Protein AF-A0A538PWJ3-F1 (afdb_monomer_lite)

Structure (mmCIF, N/CA/C/O backbone):
data_AF-A0A538PWJ3-F1
#
_entry.id   AF-A0A538PWJ3-F1
#
loop_
_atom_site.group_PDB
_atom_site.id
_atom_site.type_symbol
_atom_site.label_atom_id
_atom_site.label_alt_id
_atom_site.label_comp_id
_atom_site.label_asym_id
_atom_site.label_entity_id
_atom_site.label_seq_id
_atom_site.pdbx_PDB_ins_code
_atom_site.Cartn_x
_atom_site.Cartn_y
_atom_site.Cartn_z
_atom_site.occupancy
_atom_site.B_iso_or_equiv
_atom_site.auth_seq_id
_atom_site.auth_comp_id
_atom_site.auth_asym_id
_atom_site.auth_atom_id
_atom_site.pdbx_PDB_model_num
ATOM 1 N N . MET A 1 1 ? -61.372 -19.887 61.414 1.00 33.91 1 MET A N 1
ATOM 2 C CA . MET A 1 1 ? -61.828 -20.980 62.302 1.00 33.91 1 MET A CA 1
ATOM 3 C C . MET A 1 1 ? -61.768 -22.289 61.519 1.00 33.91 1 MET A C 1
ATOM 5 O O . MET A 1 1 ? -62.358 -22.292 60.456 1.00 33.91 1 MET A O 1
ATOM 9 N N . ARG A 1 2 ? -61.067 -23.314 62.059 1.00 33.47 2 ARG A N 1
ATOM 10 C CA . ARG A 1 2 ? -61.137 -24.792 61.822 1.00 33.47 2 ARG A CA 1
ATOM 11 C C . ARG A 1 2 ? -61.149 -25.295 60.353 1.00 33.47 2 ARG A C 1
ATOM 13 O O . ARG A 1 2 ? -62.007 -24.884 59.599 1.00 33.47 2 ARG A O 1
ATOM 20 N N . GLY A 1 3 ? -60.327 -26.228 59.857 1.00 34.97 3 GLY A N 1
ATOM 21 C CA . GLY A 1 3 ? -59.408 -27.228 60.425 1.00 34.97 3 GLY A CA 1
ATOM 22 C C . GLY A 1 3 ? -59.613 -28.601 59.732 1.00 34.97 3 GLY A C 1
ATOM 23 O O . GLY A 1 3 ? -60.755 -28.910 59.408 1.00 34.97 3 GLY A O 1
ATOM 24 N N . LEU A 1 4 ? -58.535 -29.415 59.630 1.00 36.69 4 LEU A N 1
ATOM 25 C CA . LEU A 1 4 ? -58.416 -30.855 59.231 1.00 36.69 4 LEU A CA 1
ATOM 26 C C . LEU A 1 4 ? -58.176 -31.128 57.719 1.00 36.69 4 LEU A C 1
ATOM 28 O O . LEU A 1 4 ? -58.932 -30.637 56.899 1.00 36.69 4 LEU A O 1
ATOM 32 N N . GLY A 1 5 ? -57.198 -31.902 57.214 1.00 34.38 5 GLY A N 1
ATOM 33 C CA . GLY A 1 5 ? -56.132 -32.744 57.783 1.00 34.38 5 GLY A CA 1
ATOM 34 C C . GLY A 1 5 ? -56.321 -34.250 57.499 1.00 34.38 5 GLY A C 1
ATOM 35 O O . GLY A 1 5 ? -57.139 -34.855 58.182 1.00 34.38 5 GLY A O 1
ATOM 36 N N . ARG A 1 6 ? -55.539 -34.863 56.578 1.00 34.03 6 ARG A N 1
ATOM 37 C CA . ARG A 1 6 ? -54.917 -36.216 56.708 1.00 34.03 6 ARG A CA 1
ATOM 38 C C . ARG A 1 6 ? -54.086 -36.656 55.482 1.00 34.03 6 ARG A C 1
ATOM 40 O O . ARG A 1 6 ? -54.455 -36.395 54.346 1.00 34.03 6 ARG A O 1
ATOM 47 N N . ALA A 1 7 ? -52.991 -37.364 55.772 1.00 35.59 7 ALA A N 1
ATOM 48 C CA . ALA A 1 7 ? -51.993 -37.965 54.879 1.00 35.59 7 ALA A CA 1
ATOM 49 C C . ALA A 1 7 ? -52.109 -39.503 54.847 1.00 35.59 7 ALA A C 1
ATOM 51 O O . ALA A 1 7 ? -52.574 -40.045 55.848 1.00 35.59 7 ALA A O 1
ATOM 52 N N . VAL A 1 8 ? -51.603 -40.182 53.796 1.00 32.72 8 VAL A N 1
ATOM 53 C CA . VAL A 1 8 ? -51.070 -41.576 53.814 1.00 32.72 8 VAL A CA 1
ATOM 54 C C . VAL A 1 8 ? -50.003 -41.759 52.701 1.00 32.72 8 VAL A C 1
ATOM 56 O O . VAL A 1 8 ? -50.019 -41.057 51.696 1.00 32.72 8 VAL A O 1
ATOM 59 N N . THR A 1 9 ? -49.063 -42.675 52.952 1.00 32.81 9 THR A N 1
ATOM 60 C CA . THR A 1 9 ? -47.682 -42.895 52.474 1.00 32.81 9 THR A CA 1
ATOM 61 C C . THR A 1 9 ? -47.461 -43.951 51.359 1.00 32.81 9 THR A C 1
ATOM 63 O O . THR A 1 9 ? -48.355 -44.725 51.040 1.00 32.81 9 THR A O 1
ATOM 66 N N . PHE A 1 10 ? -46.211 -43.982 50.851 1.00 36.06 10 PHE A N 1
ATOM 67 C CA . PHE A 1 10 ? -45.516 -44.864 49.875 1.00 36.06 10 PHE A CA 1
ATOM 68 C C . PHE A 1 10 ? -45.517 -46.393 50.130 1.00 36.06 10 PHE A C 1
ATOM 70 O O . PHE A 1 10 ? -45.821 -46.836 51.239 1.00 36.06 10 PHE A O 1
ATOM 77 N N . PRO A 1 11 ? -44.996 -47.182 49.157 1.00 33.06 11 PRO A N 1
ATOM 78 C CA . PRO A 1 11 ? -43.805 -48.004 49.453 1.00 33.06 11 PRO A CA 1
ATOM 79 C C . PRO A 1 11 ? -42.701 -47.999 48.361 1.00 33.06 11 PRO A C 1
ATOM 81 O O . PRO A 1 11 ? -42.961 -47.728 47.191 1.00 33.06 11 PRO A O 1
ATOM 84 N N . GLY A 1 12 ? -41.462 -48.306 48.784 1.00 31.03 12 GLY A N 1
ATOM 85 C CA . GLY A 1 12 ? -40.250 -48.493 47.961 1.00 31.03 12 GLY A CA 1
ATOM 86 C C . GLY A 1 12 ? -39.904 -49.975 47.645 1.00 31.03 12 GLY A C 1
ATOM 87 O O . GLY A 1 12 ? -40.828 -50.764 47.473 1.00 31.03 12 GLY A O 1
ATOM 88 N N . PRO A 1 13 ? -38.611 -50.376 47.543 1.00 53.69 13 PRO A N 1
ATOM 89 C CA . PRO A 1 13 ? -38.001 -50.928 46.317 1.00 53.69 13 PRO A CA 1
ATOM 90 C C . PRO A 1 13 ? -37.499 -52.395 46.414 1.00 53.69 13 PRO A C 1
ATOM 92 O O . PRO A 1 13 ? -37.536 -53.006 47.479 1.00 53.69 13 PRO A O 1
ATOM 95 N N . CYS A 1 14 ? -36.988 -52.955 45.303 1.00 26.34 14 CYS A N 1
ATOM 96 C CA . CYS A 1 14 ? -36.285 -54.251 45.220 1.00 26.34 14 CYS A CA 1
ATOM 97 C C . CYS A 1 14 ? -35.083 -54.194 44.247 1.00 26.34 14 CYS A C 1
ATOM 99 O O . CYS A 1 14 ? -34.979 -53.299 43.416 1.00 26.34 14 CYS A O 1
ATOM 101 N N . SER A 1 15 ? -34.182 -55.159 44.420 1.00 32.62 15 SER A N 1
ATOM 102 C CA . SER A 1 15 ? -32.713 -55.150 44.305 1.00 32.62 15 SER A CA 1
ATOM 103 C C . SER A 1 15 ? -32.087 -55.985 43.164 1.00 32.62 15 SER A C 1
ATOM 105 O O . SER A 1 15 ? -32.759 -56.853 42.619 1.00 32.62 15 SER A O 1
ATOM 107 N N . GLY A 1 16 ? -30.756 -55.849 42.977 1.00 30.03 16 GLY A N 1
ATOM 108 C CA . GLY A 1 16 ? -29.824 -56.851 42.391 1.00 30.03 16 GLY A CA 1
ATOM 109 C C . GLY A 1 16 ? -29.163 -56.451 41.055 1.00 30.03 16 GLY A C 1
ATOM 110 O O . GLY A 1 16 ? -29.848 -55.835 40.255 1.00 30.03 16 GLY A O 1
ATOM 111 N N . THR A 1 17 ? -27.926 -56.784 40.632 1.00 31.69 17 THR A N 1
ATOM 112 C CA . THR A 1 17 ? -26.621 -57.277 41.171 1.00 31.69 17 THR A CA 1
ATOM 113 C C . THR A 1 17 ? -25.722 -57.604 39.946 1.00 31.69 17 THR A C 1
ATOM 115 O O . THR A 1 17 ? -26.266 -58.090 38.960 1.00 31.69 17 THR A O 1
ATOM 118 N N . GLY A 1 18 ? -24.384 -57.462 40.048 1.00 28.39 18 GLY A N 1
ATOM 119 C CA . GLY A 1 18 ? -23.355 -58.068 39.150 1.00 28.39 18 GLY A CA 1
ATOM 120 C C . GLY A 1 18 ? -22.942 -57.203 37.941 1.00 28.39 18 GLY A C 1
ATOM 121 O O . GLY A 1 18 ? -23.805 -56.590 37.339 1.00 28.39 18 GLY A O 1
ATOM 122 N N . GLU A 1 19 ? -21.684 -57.046 37.508 1.00 30.45 19 GLU A N 1
ATOM 123 C CA . GLU A 1 19 ? -20.443 -57.823 37.670 1.00 30.45 19 GLU A CA 1
ATOM 124 C C . GLU A 1 19 ? -19.176 -56.940 37.556 1.00 30.45 19 GLU A C 1
ATOM 126 O O . GLU A 1 19 ? -19.185 -55.831 37.022 1.00 30.45 19 GLU A O 1
ATOM 131 N N . THR A 1 20 ? -18.073 -57.492 38.062 1.00 30.81 20 THR A N 1
ATOM 132 C CA . THR A 1 20 ? -16.722 -56.934 38.226 1.00 30.81 20 THR A CA 1
ATOM 133 C C . THR A 1 20 ? -15.773 -57.434 37.127 1.00 30.81 20 THR A C 1
ATOM 135 O O . THR A 1 20 ? -15.892 -58.581 36.709 1.00 30.81 20 THR A O 1
ATOM 138 N N . MET A 1 21 ? -14.723 -56.678 36.776 1.00 26.41 21 MET A N 1
ATOM 139 C CA . MET A 1 21 ? -13.451 -57.259 36.301 1.00 26.41 21 MET A CA 1
ATOM 140 C C . MET A 1 21 ? -12.257 -56.381 36.708 1.00 26.41 21 MET A C 1
ATOM 142 O O . MET A 1 21 ? -12.126 -55.232 36.297 1.00 26.41 21 MET A O 1
ATOM 146 N N . ILE A 1 22 ? -11.400 -56.966 37.548 1.00 31.41 22 ILE A N 1
ATOM 147 C CA . ILE A 1 22 ? -10.145 -56.442 38.104 1.00 31.41 22 ILE A CA 1
ATOM 148 C C . ILE A 1 22 ? -8.979 -57.100 37.352 1.00 31.41 22 ILE A C 1
ATOM 150 O O . ILE A 1 22 ? -9.009 -58.308 37.117 1.00 31.41 22 ILE A O 1
ATOM 154 N N . ARG A 1 23 ? -7.893 -56.360 37.085 1.00 29.91 23 ARG A N 1
ATOM 155 C CA . ARG A 1 23 ? -6.551 -56.944 36.891 1.00 29.91 23 ARG A CA 1
ATOM 156 C C . ARG A 1 23 ? -5.600 -56.492 38.002 1.00 29.91 23 ARG A C 1
ATOM 158 O O . ARG A 1 23 ? -5.551 -55.323 38.359 1.00 29.91 23 ARG A O 1
ATOM 165 N N . HIS A 1 24 ? -4.907 -57.488 38.549 1.00 30.33 24 HIS A N 1
ATOM 166 C CA . HIS A 1 24 ? -4.027 -57.481 39.718 1.00 30.33 24 HIS A CA 1
ATOM 167 C C . HIS A 1 24 ? -2.624 -56.926 39.430 1.00 30.33 24 HIS A C 1
ATOM 169 O O . HIS A 1 24 ? -2.074 -57.223 38.372 1.00 30.33 24 HIS A O 1
ATOM 175 N N . VAL A 1 25 ? -1.991 -56.325 40.449 1.00 28.44 25 VAL A N 1
ATOM 176 C CA . VAL A 1 25 ? -0.554 -56.497 40.751 1.00 28.44 25 VAL A CA 1
ATOM 177 C C . VAL A 1 25 ? -0.386 -56.616 42.276 1.00 28.44 25 VAL A C 1
ATOM 179 O O . VAL A 1 25 ? -0.973 -55.847 43.032 1.00 28.44 25 VAL A O 1
ATOM 182 N N . GLN A 1 26 ? 0.361 -57.637 42.711 1.00 29.31 26 GLN A N 1
ATOM 183 C CA . GLN A 1 26 ? 0.615 -58.018 44.107 1.00 29.31 26 GLN A CA 1
ATOM 184 C C . GLN A 1 26 ? 1.634 -57.100 44.805 1.00 29.31 26 GLN A C 1
ATOM 186 O O . GLN A 1 26 ? 2.603 -56.667 44.187 1.00 29.31 26 GLN A O 1
ATOM 191 N N . ILE A 1 27 ? 1.457 -56.897 46.116 1.00 30.19 27 ILE A N 1
ATOM 192 C CA . ILE A 1 27 ? 2.432 -56.277 47.027 1.00 30.19 27 ILE A CA 1
ATOM 193 C C . ILE A 1 27 ? 2.903 -57.333 48.034 1.00 30.19 27 ILE A C 1
ATOM 195 O O . ILE A 1 27 ? 2.087 -57.964 48.708 1.00 30.19 27 ILE A O 1
ATOM 199 N N . SER A 1 28 ? 4.222 -57.504 48.133 1.00 30.27 28 SER A N 1
ATOM 200 C CA . SER A 1 28 ? 4.897 -58.317 49.148 1.00 30.27 28 SER A CA 1
ATOM 201 C C . SER A 1 28 ? 5.076 -57.538 50.452 1.00 30.27 28 SER A C 1
ATOM 203 O O . SER A 1 28 ? 5.432 -56.362 50.453 1.00 30.27 28 SER A O 1
ATOM 205 N N . LEU A 1 29 ? 4.841 -58.237 51.561 1.00 28.55 29 LEU A N 1
ATOM 206 C CA . LEU A 1 29 ? 4.888 -57.767 52.942 1.00 28.55 29 LEU A CA 1
ATOM 207 C C . LEU A 1 29 ? 6.327 -57.820 53.498 1.00 28.55 29 LEU A C 1
ATOM 209 O O . LEU A 1 29 ? 6.975 -58.861 53.403 1.00 28.55 29 LEU A O 1
ATOM 213 N N . LEU A 1 30 ? 6.793 -56.751 54.151 1.00 28.83 30 LEU A N 1
ATOM 214 C CA . LEU A 1 30 ? 7.947 -56.767 55.063 1.00 28.83 30 LEU A CA 1
ATOM 215 C C . LEU A 1 30 ? 7.676 -55.802 56.228 1.00 28.83 30 LEU A C 1
ATOM 217 O O . LEU A 1 30 ? 7.444 -54.614 56.024 1.00 28.83 30 LEU A O 1
ATOM 221 N N . LEU A 1 31 ? 7.656 -56.351 57.447 1.00 33.88 31 LEU A N 1
ATOM 222 C CA . LEU A 1 31 ? 7.524 -55.627 58.713 1.00 33.88 31 LEU A CA 1
ATOM 223 C C . LEU A 1 31 ? 8.822 -54.884 59.062 1.00 33.88 31 LEU A C 1
ATOM 225 O O . LEU A 1 31 ? 9.882 -55.502 59.004 1.00 33.88 31 LEU A O 1
ATOM 229 N N . ALA A 1 32 ? 8.714 -53.656 59.587 1.00 29.34 32 ALA A N 1
ATOM 230 C CA . ALA A 1 32 ? 9.478 -53.191 60.755 1.00 29.34 32 ALA A CA 1
ATOM 231 C C . ALA A 1 32 ? 9.047 -51.782 61.214 1.00 29.34 32 ALA A C 1
ATOM 233 O O . ALA A 1 32 ? 8.960 -50.867 60.405 1.00 29.34 32 ALA A O 1
ATOM 234 N N . GLY A 1 33 ? 8.914 -51.609 62.535 1.00 29.75 33 GLY A N 1
ATOM 235 C CA . GLY A 1 33 ? 9.302 -50.371 63.223 1.00 29.75 33 GLY A CA 1
ATOM 236 C C . GLY A 1 33 ? 8.204 -49.348 63.509 1.00 29.75 33 GLY A C 1
ATOM 237 O O . GLY A 1 33 ? 7.850 -48.541 62.662 1.00 29.75 33 GLY A O 1
ATOM 238 N N . ALA A 1 34 ? 7.734 -49.336 64.754 1.00 38.59 34 ALA A N 1
ATOM 239 C CA . ALA A 1 34 ? 6.876 -48.301 65.314 1.00 38.59 34 ALA A CA 1
ATOM 240 C C . ALA A 1 34 ? 7.606 -46.953 65.473 1.00 38.59 34 ALA A C 1
ATOM 242 O O . ALA A 1 34 ? 8.702 -46.908 66.028 1.00 38.59 34 ALA A O 1
ATOM 243 N N . ALA A 1 35 ? 6.938 -45.862 65.094 1.00 31.23 35 ALA A N 1
ATOM 244 C CA . ALA A 1 35 ? 7.073 -44.548 65.721 1.00 31.23 35 ALA A CA 1
ATOM 245 C C . ALA A 1 35 ? 5.774 -43.757 65.491 1.00 31.23 35 ALA A C 1
ATOM 247 O O . ALA A 1 35 ? 5.340 -43.575 64.355 1.00 31.23 35 ALA A O 1
ATOM 248 N N . CYS A 1 36 ? 5.131 -43.335 66.578 1.00 33.91 36 CYS A N 1
ATOM 249 C CA . CYS A 1 36 ? 3.939 -42.496 66.550 1.00 33.91 36 CYS A CA 1
ATOM 250 C C . CYS A 1 36 ? 4.314 -41.069 66.129 1.00 33.91 36 CYS A C 1
ATOM 252 O O . CYS A 1 36 ? 5.203 -40.473 66.733 1.00 33.91 36 CYS A O 1
ATOM 254 N N . VAL A 1 37 ? 3.605 -40.511 65.148 1.00 31.36 37 VAL A N 1
ATOM 255 C CA . VAL A 1 37 ? 3.570 -39.068 64.880 1.00 31.36 37 VAL A CA 1
ATOM 256 C C . VAL A 1 37 ? 2.110 -38.693 64.644 1.00 31.36 37 VAL A C 1
ATOM 258 O O . VAL A 1 37 ? 1.472 -39.242 63.746 1.00 31.36 37 VAL A O 1
ATOM 261 N N . ASP A 1 38 ? 1.583 -37.792 65.475 1.00 35.44 38 ASP A N 1
ATOM 262 C CA . ASP A 1 38 ? 0.258 -37.191 65.306 1.00 35.44 38 ASP A CA 1
ATOM 263 C C . ASP A 1 38 ? 0.150 -36.532 63.922 1.00 35.44 38 ASP A C 1
ATOM 265 O O . ASP A 1 38 ? 0.991 -35.717 63.540 1.00 35.44 38 ASP A O 1
ATOM 269 N N . GLN A 1 39 ? -0.885 -36.888 63.161 1.00 31.84 39 GLN A N 1
ATOM 270 C CA . GLN A 1 39 ? -1.247 -36.205 61.919 1.00 31.84 39 GLN A CA 1
ATOM 271 C C . GLN A 1 39 ? -2.313 -35.142 62.233 1.00 31.84 39 GLN A C 1
ATOM 273 O O . GLN A 1 39 ? -3.321 -35.479 62.863 1.00 31.84 39 GLN A O 1
ATOM 278 N N . PRO A 1 40 ? -2.138 -33.877 61.809 1.00 33.59 40 PRO A N 1
ATOM 279 C CA . PRO A 1 40 ? -3.186 -32.874 61.922 1.00 33.59 40 PRO A CA 1
ATOM 280 C C . PRO A 1 40 ? -4.314 -33.154 60.914 1.00 33.59 40 PRO A C 1
ATOM 282 O O . PRO A 1 40 ? -4.120 -33.822 59.898 1.00 33.59 40 PRO A O 1
ATOM 285 N N . ALA A 1 41 ? -5.512 -32.658 61.230 1.00 34.94 41 ALA A N 1
ATOM 286 C CA . ALA A 1 41 ? -6.720 -32.789 60.415 1.00 34.94 41 ALA A CA 1
ATOM 287 C C . ALA A 1 41 ? -6.513 -32.295 58.964 1.00 34.94 41 ALA A C 1
ATOM 289 O O . ALA A 1 41 ? -5.727 -31.370 58.754 1.00 34.94 41 ALA A O 1
ATOM 290 N N . PRO A 1 42 ? -7.223 -32.865 57.967 1.00 29.23 42 PRO A N 1
ATOM 291 C CA . PRO A 1 42 ? -7.048 -32.480 56.573 1.00 29.23 42 PRO A CA 1
ATOM 292 C C . PRO A 1 42 ? -7.458 -31.021 56.355 1.00 29.23 42 PRO A C 1
ATOM 294 O O . PRO A 1 42 ? -8.578 -30.610 56.662 1.00 29.23 42 PRO A O 1
ATOM 297 N N . GLU A 1 43 ? -6.509 -30.260 55.822 1.00 29.58 43 GLU A N 1
ATOM 298 C CA . GLU A 1 43 ? -6.635 -28.870 55.407 1.00 29.58 43 GLU A CA 1
ATOM 299 C C . GLU A 1 43 ? -7.698 -28.739 54.304 1.00 29.58 43 GLU A C 1
ATOM 301 O O . GLU A 1 43 ? -7.768 -29.551 53.376 1.00 29.58 43 GLU A O 1
ATOM 306 N N . ALA A 1 44 ? -8.554 -27.723 54.419 1.00 31.50 44 ALA A N 1
ATOM 307 C CA . ALA A 1 44 ? -9.520 -27.377 53.388 1.00 31.50 44 ALA A CA 1
ATOM 308 C C . ALA A 1 44 ? -8.782 -27.073 52.075 1.00 31.50 44 ALA A C 1
ATOM 310 O O . ALA A 1 44 ? -7.834 -26.290 52.065 1.00 31.50 44 ALA A O 1
ATOM 311 N N . GLN A 1 45 ? -9.229 -27.683 50.973 1.00 29.02 45 GLN A N 1
ATOM 312 C CA . GLN A 1 45 ? -8.707 -27.399 49.638 1.00 29.02 45 GLN A CA 1
ATOM 313 C C . GLN A 1 45 ? -8.835 -25.902 49.348 1.00 29.02 45 GLN A C 1
ATOM 315 O O . GLN A 1 45 ? -9.938 -25.363 49.238 1.00 29.02 45 GLN A O 1
ATOM 320 N N . THR A 1 46 ? -7.690 -25.237 49.243 1.00 29.19 46 THR A N 1
ATOM 321 C CA . THR A 1 46 ? -7.577 -23.878 48.736 1.00 29.19 46 THR A CA 1
ATOM 322 C C . THR A 1 46 ? -7.988 -23.858 47.266 1.00 29.19 46 THR A C 1
ATOM 324 O O . THR A 1 46 ? -7.636 -24.742 46.483 1.00 29.19 46 THR A O 1
ATOM 327 N N . ALA A 1 47 ? -8.785 -22.851 46.904 1.00 30.69 47 ALA A N 1
ATOM 328 C CA . ALA A 1 47 ? -9.131 -22.546 45.523 1.00 30.69 47 ALA A CA 1
ATOM 329 C C . ALA A 1 47 ? -7.856 -22.411 44.664 1.00 30.69 47 ALA A C 1
ATOM 331 O O . ALA A 1 47 ? -6.817 -22.001 45.194 1.00 30.69 47 ALA A O 1
ATOM 332 N N . PRO A 1 48 ? -7.906 -22.740 43.358 1.00 32.38 48 PRO A N 1
ATOM 333 C CA . PRO A 1 48 ? -6.757 -22.568 42.483 1.00 32.38 48 PRO A CA 1
ATOM 334 C C . PRO A 1 48 ? -6.289 -21.111 42.534 1.00 32.38 48 PRO A C 1
ATOM 336 O O . PRO A 1 48 ? -7.084 -20.182 42.407 1.00 32.38 48 PRO A O 1
ATOM 339 N N . SER A 1 49 ? -4.989 -20.951 42.769 1.00 33.12 49 SER A N 1
ATOM 340 C CA . SER A 1 49 ? -4.264 -19.686 42.825 1.00 33.12 49 SER A CA 1
ATOM 341 C C . SER A 1 49 ? -4.624 -18.779 41.650 1.00 33.12 49 SER A C 1
ATOM 343 O O . SER A 1 49 ? -4.531 -19.212 40.498 1.00 33.12 49 SER A O 1
ATOM 345 N N . GLU A 1 50 ? -4.985 -17.529 41.943 1.00 36.50 50 GLU A N 1
ATOM 346 C CA . GLU A 1 50 ? -5.108 -16.466 40.948 1.00 36.50 50 GLU A CA 1
ATOM 347 C C . GLU A 1 50 ? -3.843 -16.429 40.083 1.00 36.50 50 GLU A C 1
ATOM 349 O O . GLU A 1 50 ? -2.724 -16.284 40.582 1.00 36.50 50 GLU A O 1
ATOM 354 N N . ILE A 1 51 ? -4.018 -16.592 38.772 1.00 37.94 51 ILE A N 1
ATOM 355 C CA . ILE A 1 51 ? -2.978 -16.286 37.794 1.00 37.94 51 ILE A CA 1
ATOM 356 C C . ILE A 1 51 ? -2.695 -14.793 37.960 1.00 37.94 51 ILE A C 1
ATOM 358 O O . ILE A 1 51 ? -3.559 -13.970 37.664 1.00 37.94 51 ILE A O 1
ATOM 362 N N . ALA A 1 52 ? -1.516 -14.445 38.477 1.00 34.88 52 ALA A N 1
ATOM 363 C CA . ALA A 1 52 ? -1.090 -13.057 38.578 1.00 34.88 52 ALA A CA 1
ATOM 364 C C . ALA A 1 52 ? -1.109 -12.437 37.172 1.00 34.88 52 ALA A C 1
ATOM 366 O O . ALA A 1 52 ? -0.304 -12.793 36.311 1.00 34.88 52 ALA A O 1
ATOM 367 N N . LEU A 1 53 ? -2.074 -11.547 36.941 1.00 43.69 53 LEU A N 1
ATOM 368 C CA . LEU A 1 53 ? -2.291 -10.846 35.683 1.00 43.69 53 LEU A CA 1
ATOM 369 C C . LEU A 1 53 ? -1.091 -9.920 35.434 1.00 43.69 53 LEU A C 1
ATOM 371 O O . LEU A 1 53 ? -0.973 -8.857 36.040 1.00 43.69 53 LEU A O 1
ATOM 375 N N . GLN A 1 54 ? -0.161 -10.339 34.580 1.00 52.28 54 GLN A N 1
ATOM 376 C CA . GLN A 1 54 ? 0.918 -9.481 34.089 1.00 52.28 54 GLN A CA 1
ATOM 377 C C . GLN A 1 54 ? 0.356 -8.666 32.918 1.00 52.28 54 GLN A C 1
ATOM 379 O O . GLN A 1 54 ? 0.477 -9.077 31.766 1.00 52.28 54 GLN A O 1
ATOM 384 N N . ILE A 1 55 ? -0.325 -7.558 33.221 1.00 57.41 55 ILE A N 1
ATOM 385 C CA . ILE A 1 55 ? -0.738 -6.567 32.220 1.00 57.41 55 ILE A CA 1
ATOM 386 C C . ILE A 1 55 ? 0.130 -5.325 32.423 1.00 57.41 55 ILE A C 1
ATOM 388 O O . ILE A 1 55 ? 0.206 -4.793 33.532 1.00 57.41 55 ILE A O 1
ATOM 392 N N . SER A 1 56 ? 0.811 -4.881 31.368 1.00 61.28 56 SER A N 1
ATOM 393 C CA . SER A 1 56 ? 1.464 -3.568 31.327 1.00 61.28 56 SER A CA 1
ATOM 394 C C . SER A 1 56 ? 0.427 -2.444 31.389 1.00 61.28 56 SER A C 1
ATOM 396 O O . SER A 1 56 ? -0.740 -2.661 31.091 1.00 61.28 56 SER A O 1
ATOM 398 N N . ALA A 1 57 ? 0.823 -1.223 31.750 1.00 69.25 57 ALA A N 1
ATOM 399 C CA . ALA A 1 57 ? -0.063 -0.078 31.533 1.00 69.25 57 ALA A CA 1
ATOM 400 C C . ALA A 1 57 ? -0.320 0.090 30.019 1.00 69.25 57 ALA A C 1
ATOM 402 O O . ALA A 1 57 ? 0.632 -0.072 29.249 1.00 69.25 57 ALA A O 1
ATOM 403 N N . PRO A 1 58 ? -1.559 0.379 29.585 1.00 68.81 58 PRO A N 1
ATOM 404 C CA . PRO A 1 58 ? -1.863 0.543 28.168 1.00 68.81 58 PRO A CA 1
ATOM 405 C C . PRO A 1 58 ? -1.254 1.832 27.598 1.00 68.81 58 PRO A C 1
ATOM 407 O O . PRO A 1 58 ? -1.002 2.793 28.337 1.00 68.81 58 PRO A O 1
ATOM 410 N N . ARG A 1 59 ? -1.052 1.873 26.276 1.00 79.38 59 ARG A N 1
ATOM 411 C CA . ARG A 1 59 ? -0.814 3.128 25.545 1.00 79.38 59 ARG A CA 1
ATOM 412 C C . ARG A 1 59 ? -2.145 3.674 25.054 1.00 79.38 59 ARG A C 1
ATOM 414 O O . ARG A 1 59 ? -2.998 2.913 24.614 1.00 79.38 59 ARG A O 1
ATOM 421 N N . ILE A 1 60 ? -2.339 4.976 25.239 1.00 82.12 60 ILE A N 1
ATOM 422 C CA . ILE A 1 60 ? -3.643 5.619 25.103 1.00 82.12 60 ILE A CA 1
ATOM 423 C C . ILE A 1 60 ? -3.729 6.452 23.828 1.00 82.12 60 ILE A C 1
ATOM 425 O O . ILE A 1 60 ? -2.841 7.260 23.570 1.00 82.12 60 ILE A O 1
ATOM 429 N N . HIS A 1 61 ? -4.861 6.378 23.132 1.00 80.81 61 HIS A N 1
ATOM 430 C CA . HIS A 1 61 ? -5.232 7.381 22.143 1.00 80.81 61 HIS A CA 1
ATOM 431 C C . HIS A 1 61 ? -5.790 8.628 22.841 1.00 80.81 61 HIS A C 1
ATOM 433 O O . HIS A 1 61 ? -6.904 8.616 23.384 1.00 80.81 61 HIS A O 1
ATOM 439 N N . GLY A 1 62 ? -5.010 9.711 22.817 1.00 73.94 62 GLY A N 1
ATOM 440 C CA . GLY A 1 62 ? -5.302 10.968 23.509 1.00 73.94 62 GLY A CA 1
ATOM 441 C C . GLY A 1 62 ? -6.549 11.712 23.010 1.00 73.94 62 GLY A C 1
ATOM 442 O O . GLY A 1 62 ? -6.903 11.658 21.831 1.00 73.94 62 GLY A O 1
ATOM 443 N N . ILE A 1 63 ? -7.209 12.473 23.890 1.00 82.56 63 ILE A N 1
ATOM 444 C CA . ILE A 1 63 ? -8.339 13.340 23.503 1.00 82.56 63 ILE A CA 1
ATOM 445 C C . ILE A 1 63 ? -7.936 14.437 22.504 1.00 82.56 63 ILE A C 1
ATOM 447 O O . ILE A 1 63 ? -6.794 14.899 22.440 1.00 82.56 63 ILE A O 1
ATOM 451 N N . ARG A 1 64 ? -8.922 14.947 21.764 1.00 81.06 64 ARG A N 1
ATOM 452 C CA . ARG A 1 64 ? -8.751 16.073 20.847 1.00 81.06 64 ARG A CA 1
ATOM 453 C C . ARG A 1 64 ? -8.264 17.319 21.585 1.00 81.06 64 ARG A C 1
ATOM 455 O O . ARG A 1 64 ? -8.898 17.788 22.528 1.00 81.06 64 ARG A O 1
ATOM 462 N N . GLY A 1 65 ? -7.197 17.923 21.067 1.00 57.47 65 GLY A N 1
ATOM 463 C CA . GLY A 1 65 ? -6.630 19.162 21.606 1.00 57.47 65 GLY A CA 1
ATOM 464 C C . GLY A 1 65 ? -5.441 18.948 22.541 1.00 57.47 65 GLY A C 1
ATOM 465 O O . GLY A 1 65 ? -4.754 19.924 22.842 1.00 57.47 65 GLY A O 1
ATOM 466 N N . GLU A 1 66 ? -5.123 17.704 22.912 1.00 59.25 66 GLU A N 1
ATOM 467 C CA . GLU A 1 66 ? -3.733 17.371 23.208 1.00 59.25 66 GLU A CA 1
ATOM 468 C C . GLU A 1 66 ? -2.962 17.512 21.890 1.00 59.25 66 GLU A C 1
ATOM 470 O O . GLU A 1 66 ? -3.261 16.845 20.900 1.00 59.25 66 GLU A O 1
ATOM 475 N N . ALA A 1 67 ? -2.055 18.491 21.817 1.00 45.00 67 ALA A N 1
ATOM 476 C CA . ALA A 1 67 ? -1.199 18.630 20.647 1.00 45.00 67 ALA A CA 1
ATOM 477 C C . ALA A 1 67 ? -0.444 17.305 20.439 1.00 45.00 67 ALA A C 1
ATOM 479 O O . ALA A 1 67 ? -0.035 16.707 21.443 1.00 45.00 67 ALA A O 1
ATOM 480 N N . PRO A 1 68 ? -0.182 16.876 19.184 1.00 52.56 68 PRO A N 1
ATOM 481 C CA . PRO A 1 68 ? 0.849 15.871 18.953 1.00 52.56 68 PRO A CA 1
ATOM 482 C C . PRO A 1 68 ? 2.077 16.335 19.733 1.00 52.56 68 PRO A C 1
ATOM 484 O O . PRO A 1 68 ? 2.373 17.536 19.711 1.00 52.56 68 PRO A O 1
ATOM 487 N N . ARG A 1 69 ? 2.738 15.453 20.488 1.00 48.47 69 ARG A N 1
ATOM 488 C CA . ARG A 1 69 ? 3.856 15.835 21.364 1.00 48.47 69 ARG A CA 1
ATOM 489 C C . ARG A 1 69 ? 5.059 16.247 20.507 1.00 48.47 69 ARG A C 1
ATOM 491 O O . ARG A 1 69 ? 6.054 15.546 20.413 1.00 48.47 69 ARG A O 1
ATOM 498 N N . THR A 1 70 ? 4.994 17.387 19.827 1.00 39.25 70 THR A N 1
ATOM 499 C CA . THR A 1 70 ? 6.055 17.894 18.963 1.00 39.25 70 THR A CA 1
ATOM 500 C C . THR A 1 70 ? 7.080 18.597 19.839 1.00 39.25 70 THR A C 1
ATOM 502 O O . THR A 1 70 ? 7.026 19.811 20.042 1.00 39.25 70 THR A O 1
ATOM 505 N N . SER A 1 71 ? 8.017 17.833 20.392 1.00 35.06 71 SER A N 1
ATOM 506 C CA . SER A 1 71 ? 9.246 18.411 20.930 1.00 35.06 71 SER A CA 1
ATOM 507 C C . SER A 1 71 ? 10.069 19.020 19.792 1.00 35.06 71 SER A C 1
ATOM 509 O O . SER A 1 71 ? 10.102 18.496 18.679 1.00 35.06 71 SER A O 1
ATOM 511 N N . ALA A 1 72 ? 10.708 20.156 20.081 1.00 36.00 72 ALA A N 1
ATOM 512 C CA . ALA A 1 72 ? 11.518 20.934 19.153 1.00 36.00 72 ALA A CA 1
ATOM 513 C C . ALA A 1 72 ? 12.501 20.063 18.346 1.00 36.00 72 ALA A C 1
ATOM 515 O O . ALA A 1 72 ? 13.197 19.209 18.893 1.00 36.00 72 ALA A O 1
ATOM 516 N N . VAL A 1 73 ? 12.537 20.328 17.038 1.00 38.53 73 VAL A N 1
ATOM 517 C CA . VAL A 1 73 ? 13.290 19.616 16.001 1.00 38.53 73 VAL A CA 1
ATOM 518 C C . VAL A 1 73 ? 14.777 19.530 16.355 1.00 38.53 73 VAL A C 1
ATOM 520 O O . VAL A 1 73 ? 15.545 20.465 16.136 1.00 38.53 73 VAL A O 1
ATOM 523 N N . THR A 1 74 ? 15.193 18.372 16.861 1.00 34.06 74 THR A N 1
ATOM 524 C CA . THR A 1 74 ? 16.492 17.810 16.487 1.00 34.06 74 THR A CA 1
ATOM 525 C C . THR A 1 74 ? 16.271 17.035 15.187 1.00 34.06 74 THR A C 1
ATOM 527 O O . THR A 1 74 ? 15.210 16.427 15.033 1.00 34.06 74 THR A O 1
ATOM 530 N N . PRO A 1 75 ? 17.191 17.087 14.209 1.00 36.66 75 PRO A N 1
ATOM 531 C CA . PRO A 1 75 ? 17.077 16.240 13.030 1.00 36.66 75 PRO A CA 1
ATOM 532 C C . PRO A 1 75 ? 17.094 14.785 13.506 1.00 36.66 75 PRO A C 1
ATOM 534 O O . PRO A 1 75 ? 18.095 14.321 14.053 1.00 36.66 75 PRO A O 1
ATOM 537 N N . PHE A 1 76 ? 15.959 14.102 13.373 1.00 42.66 76 PHE A N 1
ATOM 538 C CA . PHE A 1 76 ? 15.853 12.689 13.703 1.00 42.66 76 PHE A CA 1
ATOM 539 C C . PHE A 1 76 ? 16.834 11.909 12.818 1.00 42.66 76 PHE A C 1
ATOM 541 O O . PHE A 1 76 ? 16.948 12.176 11.621 1.00 42.66 76 PHE A O 1
ATOM 548 N N . ALA A 1 77 ? 17.555 10.949 13.394 1.00 43.66 77 ALA A N 1
ATOM 549 C CA . ALA A 1 77 ? 18.100 9.867 12.587 1.00 43.66 77 ALA A CA 1
ATOM 550 C C . ALA A 1 77 ? 16.918 8.965 12.184 1.00 43.66 77 ALA A C 1
ATOM 552 O O . ALA A 1 77 ? 16.082 8.658 13.027 1.00 43.66 77 ALA A O 1
ATOM 553 N N . GLY A 1 78 ? 16.812 8.571 10.913 1.00 70.12 78 GLY A N 1
ATOM 554 C CA . GLY A 1 78 ? 15.689 7.755 10.426 1.00 70.12 78 GLY A CA 1
ATOM 555 C C . GLY A 1 78 ? 14.422 8.561 10.095 1.00 70.12 78 GLY A C 1
ATOM 556 O O . GLY A 1 78 ? 14.509 9.699 9.644 1.00 70.12 78 GLY A O 1
ATOM 557 N N . ASN A 1 79 ? 13.247 7.951 10.286 1.00 85.25 79 ASN A N 1
ATOM 558 C CA . ASN A 1 79 ? 11.938 8.466 9.845 1.00 85.25 79 ASN A CA 1
ATOM 559 C C . ASN A 1 79 ? 11.041 8.930 11.019 1.00 85.25 79 ASN A C 1
ATOM 561 O O . ASN A 1 79 ? 9.829 9.033 10.864 1.00 85.25 79 ASN A O 1
ATOM 565 N N . GLY A 1 80 ? 11.605 9.187 12.206 1.00 86.06 80 GLY A N 1
ATOM 566 C CA . GLY A 1 80 ? 10.894 9.775 13.357 1.00 86.06 80 GLY A CA 1
ATOM 567 C C . GLY A 1 80 ? 10.188 8.798 14.313 1.00 86.06 80 GLY A C 1
ATOM 568 O O . GLY A 1 80 ? 9.728 9.232 15.374 1.00 86.06 80 GLY A O 1
ATOM 569 N N . ILE A 1 81 ? 10.125 7.507 13.980 1.00 90.56 81 ILE A N 1
ATOM 570 C CA . ILE A 1 81 ? 9.745 6.402 14.876 1.00 90.56 81 ILE A CA 1
ATOM 571 C C . ILE A 1 81 ? 10.800 5.305 14.716 1.00 90.56 81 ILE A C 1
ATOM 573 O O . ILE A 1 81 ? 11.229 5.029 13.595 1.00 90.56 81 ILE A O 1
ATOM 577 N N . ASP A 1 82 ? 11.224 4.700 15.826 1.00 92.06 82 ASP A N 1
ATOM 578 C CA . ASP A 1 82 ? 12.335 3.748 15.872 1.00 92.06 82 ASP A CA 1
ATOM 579 C C . ASP A 1 82 ? 11.863 2.357 16.299 1.00 92.06 82 ASP A C 1
ATOM 581 O O . ASP A 1 82 ? 10.888 2.229 17.040 1.00 92.06 82 ASP A O 1
ATOM 585 N N . TYR A 1 83 ? 12.576 1.321 15.849 1.00 94.12 83 TYR A N 1
ATOM 586 C CA . TYR A 1 83 ? 12.330 -0.057 16.265 1.00 94.12 83 TYR A CA 1
ATOM 587 C C . TYR A 1 83 ? 13.159 -0.419 17.502 1.00 94.12 83 TYR A C 1
ATOM 589 O O . TYR A 1 83 ? 14.378 -0.240 17.516 1.00 94.12 83 TYR A O 1
ATOM 597 N N . HIS A 1 84 ? 12.516 -1.007 18.507 1.00 94.62 84 HIS A N 1
ATOM 598 C CA . HIS A 1 84 ? 13.069 -1.310 19.833 1.00 94.62 84 HIS A CA 1
ATOM 599 C C . HIS A 1 84 ? 13.210 -2.810 20.111 1.00 94.62 84 HIS A C 1
ATOM 601 O O . HIS A 1 84 ? 13.577 -3.212 21.212 1.00 94.62 84 HIS A O 1
ATOM 607 N N . GLY A 1 85 ? 12.971 -3.655 19.105 1.00 93.94 85 GLY A N 1
ATOM 608 C CA . GLY A 1 85 ? 13.202 -5.101 19.193 1.00 93.94 85 GLY A CA 1
ATOM 609 C C . GLY A 1 85 ? 11.990 -5.939 19.606 1.00 93.94 85 GLY A C 1
ATOM 610 O O . GLY A 1 85 ? 12.097 -7.166 19.587 1.00 93.94 85 GLY A O 1
ATOM 611 N N . GLY A 1 86 ? 10.863 -5.310 19.946 1.00 95.00 86 GLY A N 1
ATOM 612 C CA . GLY A 1 86 ? 9.594 -5.972 20.249 1.00 95.00 86 GLY A CA 1
ATOM 613 C C . GLY A 1 86 ? 8.944 -6.683 19.055 1.00 95.00 86 GLY A C 1
ATOM 614 O O . GLY A 1 86 ? 9.309 -6.444 17.907 1.00 95.00 86 GLY A O 1
ATOM 615 N N . PRO A 1 87 ? 7.981 -7.587 19.290 1.00 96.50 87 PRO A N 1
ATOM 616 C CA . PRO A 1 87 ? 7.323 -8.323 18.215 1.00 96.50 87 PRO A CA 1
ATOM 617 C C . PRO A 1 87 ? 6.415 -7.420 17.373 1.00 96.50 87 PRO A C 1
ATOM 619 O O . PRO A 1 87 ? 5.895 -6.433 17.867 1.00 96.50 87 PRO A O 1
ATOM 622 N N . LEU A 1 88 ? 6.163 -7.824 16.126 1.00 97.50 88 LEU A N 1
ATOM 623 C CA . LEU A 1 88 ? 5.165 -7.220 15.233 1.00 97.50 88 LEU A CA 1
ATOM 624 C C . LEU A 1 88 ? 4.019 -8.197 14.983 1.00 97.50 88 LEU A C 1
ATOM 626 O O . LEU A 1 88 ? 4.207 -9.416 15.077 1.00 97.50 88 LEU A O 1
ATOM 630 N N . MET A 1 89 ? 2.858 -7.688 14.578 1.00 97.50 89 MET A N 1
ATOM 631 C CA . MET A 1 89 ? 1.793 -8.537 14.049 1.00 97.50 89 MET A CA 1
ATOM 632 C C . MET A 1 89 ? 2.007 -8.804 12.555 1.00 97.50 89 MET A C 1
ATOM 634 O O . MET A 1 89 ? 1.678 -7.992 11.694 1.00 97.50 89 MET A O 1
ATOM 638 N N . LEU A 1 90 ? 2.594 -9.962 12.246 1.00 95.06 90 LEU A N 1
ATOM 639 C CA . LEU A 1 90 ? 2.912 -10.391 10.880 1.00 95.06 90 LEU A CA 1
ATOM 640 C C . LEU A 1 90 ? 1.785 -11.252 10.267 1.00 95.06 90 LEU A C 1
ATOM 642 O O . LEU A 1 90 ? 0.893 -11.748 10.958 1.00 95.06 90 LEU A O 1
ATOM 646 N N . GLY A 1 91 ? 1.844 -11.488 8.952 1.00 94.88 91 GLY A N 1
ATOM 647 C CA . GLY A 1 91 ? 0.862 -12.322 8.248 1.00 94.88 91 GLY A CA 1
ATOM 648 C C . GLY A 1 91 ? -0.481 -11.611 8.083 1.00 94.88 91 GLY A C 1
ATOM 649 O O . GLY A 1 91 ? -0.512 -10.499 7.575 1.00 94.88 91 GLY A O 1
ATOM 650 N N . THR A 1 92 ? -1.587 -12.230 8.486 1.00 97.62 92 THR A N 1
ATOM 651 C CA . THR A 1 92 ? -2.918 -11.599 8.465 1.00 97.62 92 THR A CA 1
ATOM 652 C C . THR A 1 92 ? -3.520 -11.681 9.865 1.00 97.62 92 THR A C 1
ATOM 654 O O . THR A 1 92 ? -4.053 -12.730 10.231 1.00 97.62 92 THR A O 1
ATOM 657 N N . PRO A 1 93 ? -3.382 -10.623 10.680 1.00 98.38 93 PRO A N 1
ATOM 658 C CA . PRO A 1 93 ? -4.019 -10.545 11.985 1.00 98.38 93 PRO A CA 1
ATOM 659 C C . PRO A 1 93 ? -5.540 -10.655 11.907 1.00 98.38 93 PRO A C 1
ATOM 661 O O . PRO A 1 93 ? -6.171 -10.109 10.998 1.00 98.38 93 PRO A O 1
ATOM 664 N N . ASN A 1 94 ? -6.124 -11.342 12.885 1.00 98.75 94 ASN A N 1
ATOM 665 C CA . ASN A 1 94 ? -7.570 -11.466 13.017 1.00 98.75 94 ASN A CA 1
ATOM 666 C C . ASN A 1 94 ? -8.126 -10.382 13.946 1.00 98.75 94 ASN A C 1
ATOM 668 O O . ASN A 1 94 ? -7.592 -10.140 15.026 1.00 98.75 94 ASN A O 1
ATOM 672 N N . ILE A 1 95 ? -9.236 -9.768 13.552 1.00 98.81 95 ILE A N 1
ATOM 673 C CA . ILE A 1 95 ? -9.969 -8.790 14.354 1.00 98.81 95 ILE A CA 1
ATOM 674 C C . ILE A 1 95 ? -11.193 -9.467 14.965 1.00 98.81 95 ILE A C 1
ATOM 676 O O . ILE A 1 95 ? -12.024 -10.024 14.240 1.00 98.81 95 ILE A O 1
ATOM 680 N N . TYR A 1 96 ? -11.318 -9.381 16.289 1.00 98.94 96 TYR A N 1
ATOM 681 C CA . TYR A 1 96 ? -12.478 -9.857 17.036 1.00 98.94 96 TYR A CA 1
ATOM 682 C C . TYR A 1 96 ? -13.124 -8.706 17.796 1.00 98.94 96 TYR A C 1
ATOM 684 O O . TYR A 1 96 ? -12.454 -8.011 18.558 1.00 98.94 96 TYR A O 1
ATOM 692 N N . TYR A 1 97 ? -14.433 -8.524 17.640 1.00 98.94 97 TYR A N 1
ATOM 693 C CA . TYR A 1 97 ? -15.169 -7.523 18.415 1.00 98.94 97 TYR A CA 1
ATOM 694 C C . TYR A 1 97 ? -15.926 -8.138 19.586 1.00 98.94 97 TYR A C 1
ATOM 696 O O . TYR A 1 97 ? -16.578 -9.176 19.461 1.00 98.94 97 TYR A O 1
ATOM 704 N N . ILE A 1 98 ? -15.902 -7.444 20.717 1.00 98.88 98 ILE A N 1
ATOM 705 C CA . ILE A 1 98 ? -16.751 -7.717 21.870 1.00 98.88 98 ILE A CA 1
ATOM 706 C C . ILE A 1 98 ? -17.635 -6.492 22.083 1.00 98.88 98 ILE A C 1
ATOM 708 O O . ILE A 1 98 ? -17.179 -5.458 22.565 1.00 98.88 98 ILE A O 1
ATOM 712 N N . TRP A 1 99 ? -18.907 -6.613 21.707 1.00 98.88 99 TRP A N 1
ATOM 713 C CA . TRP A 1 99 ? -19.919 -5.577 21.893 1.00 98.88 99 TRP A CA 1
ATOM 714 C C . TRP A 1 99 ? -20.321 -5.524 23.367 1.00 98.88 99 TRP A C 1
ATOM 716 O O . TRP A 1 99 ? -21.175 -6.298 23.809 1.00 98.88 99 TRP A O 1
ATOM 726 N N . TYR A 1 100 ? -19.672 -4.650 24.132 1.00 98.81 100 TYR A N 1
ATOM 727 C CA . TYR A 1 100 ? -19.845 -4.535 25.575 1.00 98.81 100 TYR A CA 1
ATOM 728 C C . TYR A 1 100 ? -20.919 -3.499 25.924 1.00 98.81 100 TYR A C 1
ATOM 730 O O . TYR A 1 100 ? -20.842 -2.347 25.501 1.00 98.81 100 TYR A O 1
ATOM 738 N N . GLY A 1 101 ? -21.920 -3.904 26.699 1.00 98.25 101 GLY A N 1
ATOM 739 C CA . GLY A 1 101 ? -23.048 -3.073 27.113 1.00 98.25 101 GLY A CA 1
ATOM 740 C C . GLY A 1 101 ? -24.299 -3.253 26.246 1.00 98.25 101 GLY A C 1
ATOM 741 O O . GLY A 1 101 ? -24.577 -4.352 25.757 1.00 98.25 101 GLY A O 1
ATOM 742 N N . ASN A 1 102 ? -25.104 -2.199 26.091 1.00 96.62 102 ASN A N 1
ATOM 743 C CA . ASN A 1 102 ? -26.386 -2.261 25.389 1.00 96.62 102 ASN A CA 1
ATOM 744 C C . ASN A 1 102 ? -26.276 -1.758 23.947 1.00 96.62 102 ASN A C 1
ATOM 746 O O . ASN A 1 102 ? -26.288 -0.558 23.673 1.00 96.62 102 ASN A O 1
ATOM 750 N N . TRP A 1 103 ? -26.265 -2.711 23.020 1.00 97.06 103 TRP A N 1
ATOM 751 C CA . TRP A 1 103 ? -26.231 -2.466 21.578 1.00 97.06 103 TRP A CA 1
ATOM 752 C C . TRP A 1 103 ? -27.562 -2.771 20.876 1.00 97.06 103 TRP A C 1
ATOM 754 O O . TRP A 1 103 ? -27.649 -2.706 19.649 1.00 97.06 103 TRP A O 1
ATOM 764 N N . ALA A 1 104 ? -28.617 -3.104 21.628 1.00 94.94 104 ALA A N 1
ATOM 765 C CA . ALA A 1 104 ? -29.896 -3.503 21.054 1.00 94.94 104 ALA A CA 1
ATOM 766 C C . ALA A 1 104 ? -30.497 -2.379 20.191 1.00 94.94 104 ALA A C 1
ATOM 768 O O . ALA A 1 104 ? -30.728 -1.267 20.660 1.00 94.94 104 ALA A O 1
ATOM 769 N N . GLY A 1 105 ? -30.756 -2.680 18.915 1.00 92.31 105 GLY A N 1
ATOM 770 C CA . GLY A 1 105 ? -31.312 -1.721 17.954 1.00 92.31 105 GLY A CA 1
ATOM 771 C C . GLY A 1 105 ? -30.343 -0.623 17.497 1.00 92.31 105 GLY A C 1
ATOM 772 O O . GLY A 1 105 ? -30.757 0.265 16.755 1.00 92.31 105 GLY A O 1
ATOM 773 N N . ASN A 1 106 ? -29.070 -0.669 17.902 1.00 96.38 106 ASN A N 1
ATOM 774 C CA . ASN A 1 106 ? -28.071 0.317 17.507 1.00 96.38 106 ASN A CA 1
ATOM 775 C C . ASN A 1 106 ? -27.459 -0.048 16.140 1.00 96.38 106 ASN A C 1
ATOM 777 O O . ASN A 1 106 ? -26.909 -1.135 15.958 1.00 96.38 106 ASN A O 1
ATOM 781 N N . SER A 1 107 ? -27.516 0.873 15.174 1.00 97.81 107 SER A N 1
ATOM 782 C CA . SER A 1 107 ? -26.948 0.677 13.831 1.00 97.81 107 SER A CA 1
ATOM 783 C C . SER A 1 107 ? -25.414 0.660 13.792 1.00 97.81 107 SER A C 1
ATOM 785 O O . SER A 1 107 ? -24.843 0.369 12.744 1.00 97.81 107 SER A O 1
ATOM 787 N N . ALA A 1 108 ? -24.737 0.920 14.913 1.00 97.94 108 ALA A N 1
ATOM 788 C CA . ALA A 1 108 ? -23.282 0.881 15.010 1.00 97.94 108 ALA A CA 1
ATOM 789 C C . ALA A 1 108 ? -22.684 -0.496 14.694 1.00 97.94 108 ALA A C 1
ATOM 791 O O . ALA A 1 108 ? -21.643 -0.565 14.044 1.00 97.94 108 ALA A O 1
ATOM 792 N N . MET A 1 109 ? -23.352 -1.585 15.100 1.00 98.06 109 MET A N 1
ATOM 793 C CA . MET A 1 109 ? -22.835 -2.948 14.920 1.00 98.06 109 MET A CA 1
ATOM 794 C C . MET A 1 109 ? -22.490 -3.270 13.454 1.00 98.06 109 MET A C 1
ATOM 796 O O . MET A 1 109 ? -21.338 -3.622 13.189 1.00 98.06 109 MET A O 1
ATOM 800 N N . PRO A 1 110 ? -23.408 -3.117 12.475 1.00 98.25 110 PRO A N 1
ATOM 801 C CA . PRO A 1 110 ? -23.060 -3.327 11.071 1.00 98.25 110 PRO A CA 1
ATOM 802 C C . PRO A 1 110 ? -22.052 -2.295 10.536 1.00 98.25 110 PRO A C 1
ATOM 804 O O . PRO A 1 110 ? -21.163 -2.675 9.786 1.00 98.25 110 PRO A O 1
ATOM 807 N N . ILE A 1 111 ? -22.122 -1.019 10.943 1.00 98.81 111 ILE A N 1
ATOM 808 C CA . ILE A 1 111 ? -21.206 0.037 10.455 1.00 98.81 111 ILE A CA 1
ATOM 809 C C . ILE A 1 111 ? -19.745 -0.273 10.798 1.00 98.81 111 ILE A C 1
ATOM 811 O O . ILE A 1 111 ? -18.861 -0.170 9.947 1.00 98.81 111 ILE A O 1
ATOM 815 N N . LEU A 1 112 ? -19.493 -0.647 12.050 1.00 98.81 112 LEU A N 1
ATOM 816 C CA . LEU A 1 112 ? -18.152 -0.931 12.550 1.00 98.81 112 LEU A CA 1
ATOM 817 C C . LEU A 1 112 ? -17.664 -2.328 12.133 1.00 98.81 112 LEU A C 1
ATOM 819 O O . LEU A 1 112 ? -16.461 -2.533 11.978 1.00 98.81 112 LEU A O 1
ATOM 823 N N . THR A 1 113 ? -18.575 -3.282 11.907 1.00 98.62 113 THR A N 1
ATOM 824 C CA . THR A 1 113 ? -18.232 -4.584 11.304 1.00 98.62 113 THR A CA 1
ATOM 825 C C . THR A 1 113 ? -17.776 -4.416 9.854 1.00 98.62 113 THR A C 1
ATOM 827 O O . THR A 1 113 ? -16.764 -4.997 9.456 1.00 98.62 113 THR A O 1
ATOM 830 N N . ASP A 1 114 ? -18.471 -3.575 9.080 1.00 98.75 114 ASP A N 1
ATOM 831 C CA . ASP A 1 114 ? -18.076 -3.232 7.711 1.00 98.75 114 ASP A CA 1
ATOM 832 C C . ASP A 1 114 ? -16.697 -2.546 7.691 1.00 98.75 114 ASP A C 1
ATOM 834 O O . ASP A 1 114 ? -15.890 -2.847 6.813 1.00 98.75 114 ASP A O 1
ATOM 838 N N . LEU A 1 115 ? -16.383 -1.710 8.692 1.00 98.81 115 LEU A N 1
ATOM 839 C CA . LEU A 1 115 ? -15.053 -1.110 8.854 1.00 98.81 115 LEU A CA 1
ATOM 840 C C . LEU A 1 115 ? -13.972 -2.192 8.995 1.00 98.81 115 LEU A C 1
ATOM 842 O O . LEU A 1 115 ? -13.069 -2.252 8.167 1.00 98.81 115 LEU A O 1
ATOM 846 N N . ALA A 1 116 ? -14.075 -3.079 9.994 1.00 98.62 116 ALA A N 1
ATOM 847 C CA . ALA A 1 116 ? -13.065 -4.124 10.214 1.00 98.62 116 ALA A CA 1
ATOM 848 C C . ALA A 1 116 ? -12.929 -5.087 9.029 1.00 98.62 116 ALA A C 1
ATOM 850 O O . ALA A 1 116 ? -11.834 -5.569 8.747 1.00 98.62 116 ALA A O 1
ATOM 851 N N . SER A 1 117 ? -14.030 -5.351 8.323 1.00 98.50 117 SER A N 1
ATOM 852 C CA . SER A 1 117 ? -14.038 -6.247 7.164 1.00 98.50 117 SER A CA 1
ATOM 853 C C . SER A 1 117 ? -13.337 -5.655 5.938 1.00 98.50 117 SER A C 1
ATOM 855 O O . SER A 1 117 ? -12.937 -6.411 5.060 1.00 98.50 117 SER A O 1
ATOM 857 N N . ASN A 1 118 ? -13.199 -4.326 5.861 1.00 98.12 118 ASN A N 1
ATOM 858 C CA . ASN A 1 118 ? -12.654 -3.627 4.691 1.00 98.12 118 ASN A CA 1
ATOM 859 C C . ASN A 1 118 ? -11.401 -2.789 4.994 1.00 98.12 118 ASN A C 1
ATOM 861 O O . ASN A 1 118 ? -10.851 -2.173 4.084 1.00 98.12 118 ASN A O 1
ATOM 865 N N . LEU A 1 119 ? -10.955 -2.734 6.253 1.00 97.75 119 LEU A N 1
ATOM 866 C CA . LEU A 1 119 ? -9.755 -1.995 6.637 1.00 97.75 119 LEU A CA 1
ATOM 867 C C . LEU A 1 119 ? -8.488 -2.698 6.128 1.00 97.75 119 LEU A C 1
ATOM 869 O O . LEU A 1 119 ? -7.644 -2.067 5.495 1.00 97.75 119 LEU A O 1
ATOM 873 N N . GLY A 1 120 ? -8.375 -4.010 6.350 1.00 95.50 120 GLY A N 1
ATOM 874 C CA . GLY A 1 120 ? -7.262 -4.817 5.848 1.00 95.50 120 GLY A CA 1
ATOM 875 C C . GLY A 1 120 ? -7.192 -4.830 4.321 1.00 95.50 120 GLY A C 1
ATOM 876 O O . GLY A 1 120 ? -8.212 -4.970 3.653 1.00 95.50 120 GLY A O 1
ATOM 877 N N . GLY A 1 121 ? -5.992 -4.683 3.763 1.00 88.69 121 GLY A N 1
ATOM 878 C CA . GLY A 1 121 ? -5.765 -4.621 2.316 1.00 88.69 121 GLY A CA 1
ATOM 879 C C . GLY A 1 121 ? -6.158 -3.288 1.668 1.00 88.69 121 GLY A C 1
ATOM 880 O O . GLY A 1 121 ? -5.958 -3.114 0.467 1.00 88.69 121 GLY A O 1
ATOM 881 N N . SER A 1 122 ? -6.696 -2.331 2.431 1.00 91.06 122 SER A N 1
ATOM 882 C CA . SER A 1 122 ? -6.975 -0.986 1.924 1.00 91.06 122 SER A CA 1
ATOM 883 C C . SER A 1 122 ? -5.688 -0.184 1.705 1.00 91.06 122 SER A C 1
ATOM 885 O O . SER A 1 122 ? -4.667 -0.410 2.358 1.00 91.06 122 SER A O 1
ATOM 887 N N . HIS A 1 123 ? -5.744 0.825 0.827 1.00 86.31 123 HIS A N 1
ATOM 888 C CA . HIS A 1 123 ? -4.615 1.745 0.614 1.00 86.31 123 HIS A CA 1
ATOM 889 C C . HIS A 1 123 ? -4.208 2.491 1.882 1.00 86.31 123 HIS A C 1
ATOM 891 O O . HIS A 1 123 ? -3.032 2.825 2.039 1.00 86.31 123 HIS A O 1
ATOM 897 N N . TYR A 1 124 ? -5.181 2.736 2.760 1.00 93.75 124 TYR A N 1
ATOM 898 C CA . TYR A 1 124 ? -4.964 3.348 4.059 1.00 93.75 124 TYR A CA 1
ATOM 899 C C . TYR A 1 124 ? -4.175 2.407 4.976 1.00 93.75 124 TYR A C 1
ATOM 901 O O . TYR A 1 124 ? -3.071 2.746 5.391 1.00 93.75 124 TYR A O 1
ATOM 909 N N . PHE A 1 125 ? -4.663 1.183 5.208 1.00 95.69 125 PHE A N 1
ATOM 910 C CA . PHE A 1 125 ? -4.014 0.252 6.143 1.00 95.69 125 PHE A CA 1
ATOM 911 C C . PHE A 1 125 ? -2.660 -0.269 5.629 1.00 95.69 125 PHE A C 1
ATOM 913 O O . PHE A 1 125 ? -1.818 -0.737 6.401 1.00 95.69 125 PHE A O 1
ATOM 920 N N . ALA A 1 126 ? -2.402 -0.128 4.324 1.00 92.44 126 ALA A N 1
ATOM 921 C CA . ALA A 1 126 ? -1.088 -0.354 3.738 1.00 92.44 126 ALA A CA 1
ATOM 922 C C . ALA A 1 126 ? 0.001 0.562 4.327 1.00 92.44 126 ALA A C 1
ATOM 924 O O . ALA A 1 126 ? 1.177 0.241 4.166 1.00 92.44 126 ALA A O 1
ATOM 925 N N . ILE A 1 127 ? -0.329 1.671 5.014 1.00 94.25 127 ILE A N 1
ATOM 926 C CA . ILE A 1 127 ? 0.666 2.517 5.703 1.00 94.25 127 ILE A CA 1
ATOM 927 C C . ILE A 1 127 ? 1.525 1.670 6.649 1.00 94.25 127 ILE A C 1
ATOM 929 O O . ILE A 1 127 ? 2.747 1.801 6.629 1.00 94.25 127 ILE A O 1
ATOM 933 N N . ASN A 1 128 ? 0.931 0.702 7.355 1.00 96.06 128 ASN A N 1
ATOM 934 C CA . ASN A 1 128 ? 1.665 -0.193 8.256 1.00 96.06 128 ASN A CA 1
ATOM 935 C C . ASN A 1 128 ? 2.779 -0.989 7.571 1.00 96.06 128 ASN A C 1
ATOM 937 O O . ASN A 1 128 ? 3.729 -1.405 8.227 1.00 96.06 128 ASN A O 1
ATOM 941 N N . THR A 1 129 ? 2.733 -1.161 6.248 1.00 92.75 129 THR A N 1
ATOM 942 C CA . THR A 1 129 ? 3.814 -1.819 5.498 1.00 92.75 129 THR A CA 1
ATOM 943 C C . THR A 1 129 ? 5.130 -1.039 5.501 1.00 92.75 129 THR A C 1
ATOM 945 O O . THR A 1 129 ? 6.122 -1.541 4.984 1.00 92.75 129 THR A O 1
ATOM 948 N N . SER A 1 130 ? 5.188 0.166 6.084 1.00 92.56 130 SER A N 1
ATOM 949 C CA . SER A 1 130 ? 6.449 0.866 6.370 1.00 92.56 130 SER A CA 1
ATOM 950 C C . SER A 1 130 ? 7.163 0.401 7.648 1.00 92.56 130 SER A C 1
ATOM 952 O O . SER A 1 130 ? 8.204 0.958 7.986 1.00 92.56 130 SER A O 1
ATOM 954 N N . TYR A 1 131 ? 6.625 -0.580 8.378 1.00 95.00 131 TYR A N 1
ATOM 955 C CA . TYR A 1 131 ? 7.170 -1.041 9.657 1.00 95.00 131 TYR A CA 1
ATOM 956 C C . TYR A 1 131 ? 7.679 -2.483 9.556 1.00 95.00 131 TYR A C 1
ATOM 958 O O . TYR A 1 131 ? 6.972 -3.379 9.086 1.00 95.00 131 TYR A O 1
ATOM 966 N N . SER A 1 132 ? 8.912 -2.717 10.013 1.00 94.12 132 SER A N 1
ATOM 967 C CA . SER A 1 132 ? 9.590 -4.017 9.940 1.00 94.12 132 SER A CA 1
ATOM 968 C C . SER A 1 132 ? 10.367 -4.354 11.205 1.00 94.12 132 SER A C 1
ATOM 970 O O . SER A 1 132 ? 10.600 -3.506 12.056 1.00 94.12 132 SER A O 1
ATOM 972 N N . ASN A 1 133 ? 10.792 -5.604 11.350 1.00 91.88 133 ASN A N 1
ATOM 973 C CA . ASN A 1 133 ? 11.800 -5.959 12.344 1.00 91.88 133 ASN A CA 1
ATOM 974 C C . ASN A 1 133 ? 13.209 -5.976 11.725 1.00 91.88 133 ASN A C 1
ATOM 976 O O . ASN A 1 133 ? 13.387 -5.832 10.512 1.00 91.88 133 ASN A O 1
ATOM 980 N N . THR A 1 134 ? 14.227 -6.201 12.558 1.00 88.62 134 THR A N 1
ATOM 981 C CA . THR A 1 134 ? 15.636 -6.304 12.131 1.00 88.62 134 THR A CA 1
ATOM 982 C C . THR A 1 134 ? 15.926 -7.516 11.242 1.00 88.62 134 THR A C 1
ATOM 984 O O . THR A 1 134 ? 16.954 -7.542 10.572 1.00 88.62 134 THR A O 1
ATOM 987 N N . ALA A 1 135 ? 15.027 -8.504 11.204 1.00 86.69 135 ALA A N 1
ATOM 988 C CA . ALA A 1 135 ? 15.110 -9.648 10.299 1.00 86.69 135 ALA A CA 1
ATOM 989 C C . ALA A 1 135 ? 14.504 -9.359 8.909 1.00 86.69 135 ALA A C 1
ATOM 991 O O . ALA A 1 135 ? 14.460 -10.257 8.068 1.00 86.69 135 ALA A O 1
ATOM 992 N N . GLY A 1 136 ? 14.026 -8.134 8.653 1.00 82.56 136 GLY A N 1
ATOM 993 C CA . GLY A 1 136 ? 13.400 -7.762 7.383 1.00 82.56 136 GLY A CA 1
ATOM 994 C C . GLY A 1 136 ? 12.016 -8.385 7.185 1.00 82.56 136 GLY A C 1
ATOM 995 O O . GLY A 1 136 ? 11.596 -8.598 6.049 1.00 82.56 136 GLY A O 1
ATOM 996 N N . GLN A 1 137 ? 11.315 -8.716 8.273 1.00 88.00 137 GLN A N 1
ATOM 997 C CA . GLN A 1 137 ? 9.907 -9.103 8.232 1.00 88.00 137 GLN A CA 1
ATOM 998 C C . GLN A 1 137 ? 9.051 -7.855 8.439 1.00 88.00 137 GLN A C 1
ATOM 1000 O O . GLN A 1 137 ? 9.219 -7.146 9.431 1.00 88.00 137 GLN A O 1
ATOM 1005 N N . TRP A 1 138 ? 8.148 -7.599 7.499 1.00 91.81 138 TRP A N 1
ATOM 1006 C CA . TRP A 1 138 ? 7.339 -6.384 7.434 1.00 91.81 138 TRP A CA 1
ATOM 1007 C C . TRP A 1 138 ? 5.897 -6.671 7.840 1.00 91.81 138 TRP A C 1
ATOM 1009 O O . TRP A 1 138 ? 5.373 -7.751 7.542 1.00 91.81 138 TRP A O 1
ATOM 1019 N N . VAL A 1 139 ? 5.238 -5.699 8.475 1.00 95.81 139 VAL A N 1
ATOM 1020 C CA . VAL A 1 139 ? 3.776 -5.732 8.610 1.00 95.81 139 VAL A CA 1
ATOM 1021 C C . VAL A 1 139 ? 3.170 -5.728 7.205 1.00 95.81 139 VAL A C 1
ATOM 1023 O O . VAL A 1 139 ? 3.670 -5.081 6.288 1.00 95.81 139 VAL A O 1
ATOM 1026 N N . THR A 1 140 ? 2.116 -6.510 6.999 1.00 90.88 140 THR A N 1
ATOM 1027 C CA . THR A 1 140 ? 1.627 -6.840 5.649 1.00 90.88 140 THR A CA 1
ATOM 1028 C C . THR A 1 140 ? 0.567 -5.880 5.121 1.00 90.88 140 THR A C 1
ATOM 1030 O O . THR A 1 140 ? 0.235 -5.947 3.943 1.00 90.88 140 THR A O 1
ATOM 1033 N N . GLY A 1 141 ? -0.001 -5.029 5.982 1.00 92.25 141 GLY A N 1
ATOM 1034 C CA . GLY A 1 141 ? -1.177 -4.224 5.643 1.00 92.25 141 GLY A CA 1
ATOM 1035 C C . GLY A 1 141 ? -2.460 -5.051 5.470 1.00 92.25 141 GLY A C 1
ATOM 1036 O O . GLY A 1 141 ? -3.467 -4.519 5.011 1.00 92.25 141 GLY A O 1
ATOM 1037 N N . ASN A 1 142 ? -2.458 -6.335 5.840 1.00 94.56 142 ASN A N 1
ATOM 1038 C CA . ASN A 1 142 ? -3.633 -7.201 5.773 1.00 94.56 142 ASN A CA 1
ATOM 1039 C C . ASN A 1 142 ? -4.263 -7.372 7.154 1.00 94.56 142 ASN A C 1
ATOM 1041 O O . ASN A 1 142 ? -3.553 -7.473 8.145 1.00 94.56 142 ASN A O 1
ATOM 1045 N N . LEU A 1 143 ? -5.588 -7.494 7.195 1.00 97.75 143 LEU A N 1
ATOM 1046 C CA . LEU A 1 143 ? -6.377 -7.864 8.371 1.00 97.75 143 LEU A CA 1
ATOM 1047 C C . LEU A 1 143 ? -7.519 -8.772 7.925 1.00 97.75 143 LEU A C 1
ATOM 1049 O O . LEU A 1 143 ? -7.929 -8.734 6.765 1.00 97.75 143 LEU A O 1
ATOM 1053 N N . HIS A 1 144 ? -8.064 -9.544 8.856 1.00 98.25 144 HIS A N 1
ATOM 1054 C CA . HIS A 1 144 ? -9.257 -10.343 8.625 1.00 98.25 144 HIS A CA 1
ATOM 1055 C C . HIS A 1 144 ? -10.241 -10.174 9.785 1.00 98.25 144 HIS A C 1
ATOM 1057 O O . HIS A 1 144 ? -9.920 -10.480 10.931 1.00 98.25 144 HIS A O 1
ATOM 1063 N N . TYR A 1 145 ? -11.454 -9.695 9.507 1.00 98.62 145 TYR A N 1
ATOM 1064 C CA . TYR A 1 145 ? -12.520 -9.696 10.507 1.00 98.62 145 TYR A CA 1
ATOM 1065 C C . TYR A 1 145 ? -12.993 -11.132 10.750 1.00 98.62 145 TYR A C 1
ATOM 1067 O O . TYR A 1 145 ? -13.636 -11.740 9.898 1.00 98.62 145 TYR A O 1
ATOM 1075 N N . ALA A 1 146 ? -12.654 -11.678 11.916 1.00 98.56 146 ALA A N 1
ATOM 1076 C CA . ALA A 1 146 ? -12.808 -13.100 12.203 1.00 98.56 146 ALA A CA 1
ATOM 1077 C C . ALA A 1 146 ? -14.066 -13.430 13.017 1.00 98.56 146 ALA A C 1
ATOM 1079 O O . ALA A 1 146 ? -14.501 -14.581 13.039 1.00 98.56 146 ALA A O 1
ATOM 1080 N N . GLY A 1 147 ? -14.681 -12.440 13.669 1.00 98.25 147 GLY A N 1
ATOM 1081 C CA . GLY A 1 147 ? -15.968 -12.622 14.332 1.00 98.25 147 GLY A CA 1
ATOM 1082 C C . GLY A 1 147 ? -16.246 -11.619 15.443 1.00 98.25 147 GLY A C 1
ATOM 1083 O O . GLY A 1 147 ? -15.480 -10.690 15.702 1.00 98.25 147 GLY A O 1
ATOM 1084 N N . SER A 1 148 ? -17.374 -11.815 16.122 1.00 98.75 148 SER A N 1
ATOM 1085 C CA . SER A 1 148 ? -17.722 -11.029 17.301 1.00 98.75 148 SER A CA 1
ATOM 1086 C C . SER A 1 148 ? -18.603 -11.782 18.288 1.00 98.75 148 SER A C 1
ATOM 1088 O O . SER A 1 148 ? -19.204 -12.804 17.964 1.00 98.75 148 SER A O 1
ATOM 1090 N N . THR A 1 149 ? -18.692 -11.245 19.501 1.00 98.75 149 THR A N 1
ATOM 1091 C CA . THR A 1 149 ? -19.647 -11.660 20.531 1.00 98.75 149 THR A CA 1
ATOM 1092 C C . THR A 1 149 ? -20.230 -10.435 21.229 1.00 98.75 149 THR A C 1
ATOM 1094 O O . THR A 1 149 ? -19.678 -9.340 21.160 1.00 98.75 149 THR A O 1
ATOM 1097 N N . THR A 1 150 ? -21.339 -10.614 21.938 1.00 98.50 150 THR A N 1
ATOM 1098 C CA . THR A 1 150 ? -21.904 -9.606 22.841 1.00 98.50 150 THR A CA 1
ATOM 1099 C C . THR A 1 150 ? -21.552 -9.917 24.290 1.00 98.50 150 THR A C 1
ATOM 1101 O O . THR A 1 150 ? -21.476 -11.088 24.679 1.00 98.50 150 THR A O 1
ATOM 1104 N N . ASP A 1 151 ? -21.401 -8.874 25.096 1.00 98.62 151 ASP A N 1
ATOM 1105 C CA . ASP A 1 151 ? -21.273 -8.951 26.545 1.00 98.62 151 ASP A CA 1
ATOM 1106 C C . ASP A 1 151 ? -22.192 -7.905 27.193 1.00 98.62 151 ASP A C 1
ATOM 1108 O O . ASP A 1 151 ? -22.018 -6.702 27.018 1.00 98.62 151 ASP A O 1
ATOM 1112 N N . SER A 1 152 ? -23.211 -8.363 27.920 1.00 97.12 152 SER A N 1
ATOM 1113 C CA . SER A 1 152 ? -24.226 -7.492 28.519 1.00 97.12 152 SER A CA 1
ATOM 1114 C C . SER A 1 152 ? -23.822 -7.043 29.923 1.00 97.12 152 SER A C 1
ATOM 1116 O O . SER A 1 152 ? -24.477 -7.401 30.901 1.00 97.12 152 SER A O 1
ATOM 1118 N N . TYR A 1 153 ? -22.767 -6.230 30.005 1.00 98.31 153 TYR A N 1
ATOM 1119 C CA . TYR A 1 153 ? -22.265 -5.619 31.242 1.00 98.31 153 TYR A CA 1
ATOM 1120 C C . TYR A 1 153 ? -21.731 -6.622 32.279 1.00 98.31 153 TYR A C 1
ATOM 1122 O O . TYR A 1 153 ? -21.944 -6.441 33.481 1.00 98.31 153 TYR A O 1
ATOM 1130 N N . SER A 1 154 ? -21.024 -7.675 31.855 1.00 98.38 154 SER A N 1
ATOM 1131 C CA . SER A 1 154 ? -20.509 -8.724 32.756 1.00 98.38 154 SER A CA 1
ATOM 1132 C C . SER A 1 154 ? -19.595 -8.199 33.868 1.00 98.38 154 SER A C 1
ATOM 1134 O O . SER A 1 154 ? -19.472 -8.828 34.920 1.00 98.38 154 SER A O 1
ATOM 1136 N N . ARG A 1 155 ? -18.990 -7.024 33.667 1.00 98.19 155 ARG A N 1
ATOM 1137 C CA . ARG A 1 155 ? -18.122 -6.328 34.623 1.00 98.19 155 ARG A CA 1
ATOM 1138 C C . ARG A 1 155 ? -18.674 -4.950 35.038 1.00 98.19 155 ARG A C 1
ATOM 1140 O O . ARG A 1 155 ? -17.939 -4.130 35.575 1.00 98.19 155 ARG A O 1
ATOM 1147 N N . GLY A 1 156 ? -19.970 -4.691 34.828 1.00 98.25 156 GLY A N 1
ATOM 1148 C CA . GLY A 1 156 ? -20.633 -3.421 35.160 1.00 98.25 156 GLY A CA 1
ATOM 1149 C C . GLY A 1 156 ? -20.420 -2.300 34.131 1.00 98.25 156 GLY A C 1
ATOM 1150 O O . GLY A 1 156 ? -19.878 -2.515 33.052 1.00 98.25 156 GLY A O 1
ATOM 1151 N N . THR A 1 157 ? -20.879 -1.085 34.437 1.00 97.69 157 THR A N 1
ATOM 1152 C CA . THR A 1 157 ? -20.798 0.078 33.523 1.00 97.69 157 THR A CA 1
ATOM 1153 C C . THR A 1 157 ? -19.534 0.922 33.700 1.00 97.69 157 THR A C 1
ATOM 1155 O O . THR A 1 157 ? -19.342 1.878 32.955 1.00 97.69 157 THR A O 1
ATOM 1158 N N . SER A 1 158 ? -18.691 0.598 34.680 1.00 97.38 158 SER A N 1
ATOM 1159 C CA . SER A 1 158 ? -17.432 1.293 34.958 1.00 97.38 158 SER A CA 1
ATOM 1160 C C . SER A 1 158 ? -16.304 0.274 34.975 1.00 97.38 158 SER A C 1
ATOM 1162 O O . SER A 1 158 ? -16.219 -0.538 35.895 1.00 97.38 158 SER A O 1
ATOM 1164 N N . LEU A 1 159 ? -15.480 0.300 33.935 1.00 97.88 159 LEU A N 1
ATOM 1165 C CA . LEU A 1 159 ? -14.395 -0.645 33.718 1.00 97.88 159 LEU A CA 1
ATOM 1166 C C . LEU A 1 159 ? -13.045 -0.074 34.166 1.00 97.88 159 LEU A C 1
ATOM 1168 O O . LEU A 1 159 ? -12.868 1.136 34.282 1.00 97.88 159 LEU A O 1
ATOM 1172 N N . THR A 1 160 ? -12.115 -0.989 34.404 1.00 96.44 160 THR A N 1
ATOM 1173 C CA . THR A 1 160 ? -10.678 -0.756 34.584 1.00 96.44 160 THR A CA 1
ATOM 1174 C C . THR A 1 160 ? -9.916 -1.642 33.596 1.00 96.44 160 THR A C 1
ATOM 1176 O O . THR A 1 160 ? -10.482 -2.642 33.138 1.00 96.44 160 THR A O 1
ATOM 1179 N N . ASP A 1 161 ? -8.632 -1.379 33.332 1.00 94.00 161 ASP A N 1
ATOM 1180 C CA . ASP A 1 161 ? -7.821 -2.216 32.423 1.00 94.00 161 ASP A CA 1
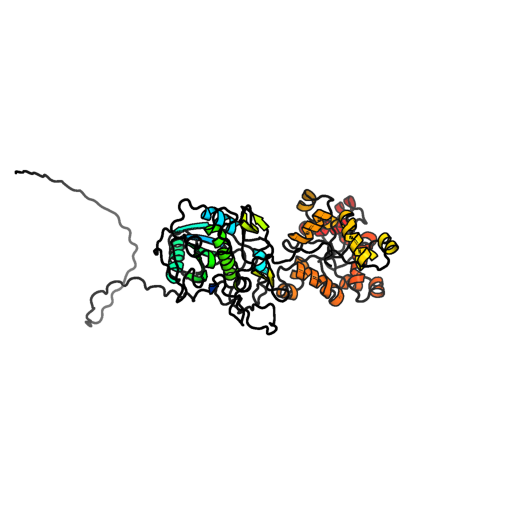ATOM 1181 C C . ASP A 1 161 ? -7.914 -3.728 32.726 1.00 94.00 161 ASP A C 1
ATOM 1183 O O . ASP A 1 161 ? -8.181 -4.514 31.808 1.00 94.00 161 ASP A O 1
ATOM 1187 N N . PRO A 1 162 ? -7.796 -4.186 33.996 1.00 95.38 162 PRO A N 1
ATOM 1188 C CA . PRO A 1 162 ? -7.968 -5.602 34.318 1.00 95.38 162 PRO A CA 1
ATOM 1189 C C . PRO A 1 162 ? -9.385 -6.123 34.047 1.00 95.38 162 PRO A C 1
ATOM 1191 O O . PRO A 1 162 ? -9.552 -7.292 33.699 1.00 95.38 162 PRO A O 1
ATOM 1194 N N . ALA A 1 163 ? -10.417 -5.283 34.191 1.00 97.69 163 ALA A N 1
ATOM 1195 C CA . ALA A 1 163 ? -11.791 -5.665 33.878 1.00 97.69 163 ALA A CA 1
ATOM 1196 C C . ALA A 1 163 ? -11.997 -5.831 32.366 1.00 97.69 163 ALA A C 1
ATOM 1198 O O . ALA A 1 163 ? -12.651 -6.789 31.957 1.00 97.69 163 ALA A O 1
ATOM 1199 N N . VAL A 1 164 ? -11.393 -4.966 31.541 1.00 98.31 164 VAL A N 1
ATOM 1200 C CA . VAL A 1 164 ? -11.388 -5.108 30.075 1.00 98.31 164 VAL A CA 1
ATOM 1201 C C . VAL A 1 164 ? -10.720 -6.425 29.670 1.00 98.31 164 VAL A C 1
ATOM 1203 O O . VAL A 1 164 ? -11.302 -7.203 28.914 1.00 98.31 164 VAL A O 1
ATOM 1206 N N . PHE A 1 165 ? -9.544 -6.738 30.225 1.00 97.69 165 PHE A N 1
ATOM 1207 C CA . PHE A 1 165 ? -8.899 -8.031 29.974 1.00 97.69 165 PHE A CA 1
ATOM 1208 C C . PHE A 1 165 ? -9.751 -9.214 30.457 1.00 97.69 165 PHE A C 1
ATOM 1210 O O . PHE A 1 165 ? -9.800 -10.258 29.804 1.00 97.69 165 PHE A O 1
ATOM 1217 N N . GLY A 1 166 ? -10.462 -9.048 31.576 1.00 98.12 166 GLY A N 1
ATOM 1218 C CA . GLY A 1 166 ? -11.436 -10.014 32.079 1.00 98.12 166 GLY A CA 1
ATOM 1219 C C . GLY A 1 166 ? -12.557 -10.296 31.077 1.00 98.12 166 GLY A C 1
ATOM 1220 O O . GLY A 1 166 ? -12.845 -11.458 30.815 1.00 98.12 166 GLY A O 1
ATOM 1221 N N . VAL A 1 167 ? -13.128 -9.262 30.450 1.00 98.75 167 VAL A N 1
ATOM 1222 C CA . VAL A 1 167 ? -14.150 -9.406 29.392 1.00 98.75 167 VAL A CA 1
ATOM 1223 C C . VAL A 1 167 ? -13.623 -10.236 28.216 1.00 98.75 167 VAL A C 1
ATOM 1225 O O . VAL A 1 167 ? -14.300 -11.154 27.747 1.00 98.75 167 VAL A O 1
ATOM 1228 N N . VAL A 1 168 ? -12.398 -9.956 27.760 1.00 98.69 168 VAL A N 1
ATOM 1229 C CA . VAL A 1 168 ? -11.747 -10.717 26.679 1.00 98.69 168 VAL A CA 1
ATOM 1230 C C . VAL A 1 168 ? -11.519 -12.172 27.097 1.00 98.69 168 VAL A C 1
ATOM 1232 O O . VAL A 1 168 ? -11.883 -13.101 26.374 1.00 98.69 168 VAL A O 1
ATOM 1235 N N . SER A 1 169 ? -10.981 -12.378 28.297 1.00 98.06 169 SER A N 1
ATOM 1236 C CA . SER A 1 169 ? -10.712 -13.702 28.865 1.00 98.06 169 SER A CA 1
ATOM 1237 C C . SER A 1 169 ? -11.987 -14.534 29.028 1.00 98.06 169 SER A C 1
ATOM 1239 O O . SER A 1 169 ? -11.990 -15.735 28.747 1.00 98.06 169 SER A O 1
ATOM 1241 N N . ASP A 1 170 ? -13.097 -13.912 29.427 1.00 98.44 170 ASP A N 1
ATOM 1242 C CA . ASP A 1 170 ? -14.403 -14.561 29.559 1.00 98.44 170 ASP A CA 1
ATOM 1243 C C . ASP A 1 170 ? -14.971 -14.952 28.186 1.00 98.44 170 ASP A C 1
ATOM 1245 O O . ASP A 1 170 ? -15.577 -16.016 28.039 1.00 98.44 170 ASP A O 1
ATOM 1249 N N . ALA A 1 171 ? -14.782 -14.127 27.152 1.00 98.69 171 ALA A N 1
ATOM 1250 C CA . ALA A 1 171 ? -15.193 -14.457 25.786 1.00 98.69 171 ALA A CA 1
ATOM 1251 C C . ALA A 1 171 ? -14.431 -15.673 25.232 1.00 98.69 171 ALA A C 1
ATOM 1253 O O . ALA A 1 171 ? -15.049 -16.561 24.640 1.00 98.69 171 ALA A O 1
ATOM 1254 N N . ILE A 1 172 ? -13.121 -15.746 25.488 1.00 98.50 172 ILE A N 1
ATOM 1255 C CA . ILE A 1 172 ? -12.266 -16.860 25.057 1.00 98.50 172 ILE A CA 1
ATOM 1256 C C . ILE A 1 172 ? -12.579 -18.136 25.850 1.00 98.50 172 ILE A C 1
ATOM 1258 O O . ILE A 1 172 ? -12.847 -19.186 25.270 1.00 98.50 172 ILE A O 1
ATOM 1262 N N . SER A 1 173 ? -12.590 -18.061 27.184 1.00 97.88 173 SER A N 1
ATOM 1263 C CA . SER A 1 173 ? -12.795 -19.231 28.058 1.00 97.88 173 SER A CA 1
ATOM 1264 C C . SER A 1 173 ? -14.174 -19.878 27.903 1.00 97.88 173 SER A C 1
ATOM 1266 O O . SER A 1 173 ? -14.300 -21.094 28.036 1.00 97.88 173 SER A O 1
ATOM 1268 N N . SER A 1 174 ? -15.200 -19.089 27.573 1.00 97.88 174 SER A N 1
ATOM 1269 C CA . SER A 1 174 ? -16.548 -19.593 27.274 1.00 97.88 174 SER A CA 1
ATOM 1270 C C . SER A 1 174 ? -16.716 -20.126 25.845 1.00 97.88 174 SER A C 1
ATOM 1272 O O . SER A 1 174 ? -17.798 -20.600 25.502 1.00 97.88 174 SER A O 1
ATOM 1274 N N . GLY A 1 175 ? -15.681 -20.047 25.001 1.00 98.00 175 GLY A N 1
ATOM 1275 C CA . GLY A 1 175 ? -15.719 -20.495 23.607 1.00 98.00 175 GLY A CA 1
ATOM 1276 C C . GLY A 1 175 ? -16.531 -19.596 22.670 1.00 98.00 175 GLY A C 1
ATOM 1277 O O . GLY A 1 175 ? -16.818 -20.001 21.546 1.00 98.00 175 GLY A O 1
ATOM 1278 N N . ARG A 1 176 ? -16.911 -18.385 23.107 1.00 98.56 176 ARG A N 1
ATOM 1279 C CA . ARG A 1 176 ? -17.602 -17.394 22.260 1.00 98.56 176 ARG A CA 1
ATOM 1280 C C . ARG A 1 176 ? -16.663 -16.774 21.227 1.00 98.56 176 ARG A C 1
ATOM 1282 O O . ARG A 1 176 ? -17.118 -16.394 20.155 1.00 98.56 176 ARG A O 1
ATOM 1289 N N . LEU A 1 177 ? -15.374 -16.687 21.549 1.00 98.56 177 LEU A N 1
ATOM 1290 C CA . LEU A 1 177 ? -14.292 -16.315 20.639 1.00 98.56 177 LEU A CA 1
ATOM 1291 C C . LEU A 1 177 ? -13.137 -17.326 20.766 1.00 98.56 177 LEU A C 1
ATOM 1293 O O . LEU A 1 177 ? -12.969 -17.920 21.834 1.00 98.56 177 LEU A O 1
ATOM 1297 N N . PRO A 1 178 ? -12.347 -17.562 19.704 1.00 98.19 178 PRO A N 1
ATOM 1298 C CA . PRO A 1 178 ? -11.210 -18.479 19.763 1.00 98.19 178 PRO A CA 1
ATOM 1299 C C . PRO A 1 178 ? -10.040 -17.882 20.559 1.00 98.19 178 PRO A C 1
ATOM 1301 O O . PRO A 1 178 ? -9.916 -16.667 20.658 1.00 98.19 178 PRO A O 1
ATOM 1304 N N . LEU A 1 179 ? -9.143 -18.734 21.075 1.00 98.31 179 LEU A N 1
ATOM 1305 C CA . LEU A 1 179 ? -7.817 -18.299 21.523 1.00 98.31 179 LEU A CA 1
ATOM 1306 C C . LEU A 1 179 ? -6.903 -18.138 20.304 1.00 98.31 179 LEU A C 1
ATOM 1308 O O . LEU A 1 179 ? -6.492 -19.120 19.690 1.00 98.31 179 LEU A O 1
ATOM 1312 N N . ASP A 1 180 ? -6.578 -16.895 19.985 1.00 97.75 180 ASP A N 1
ATOM 1313 C CA . ASP A 1 180 ? -5.805 -16.510 18.808 1.00 97.75 180 ASP A CA 1
ATOM 1314 C C . ASP A 1 180 ? -4.621 -15.607 19.180 1.00 97.75 180 ASP A C 1
ATOM 1316 O O . ASP A 1 180 ? -4.788 -14.453 19.585 1.00 97.75 180 ASP A O 1
ATOM 1320 N N . GLY A 1 181 ? -3.410 -16.147 19.020 1.00 96.88 181 GLY A N 1
ATOM 1321 C CA . GLY A 1 181 ? -2.152 -15.434 19.237 1.00 96.88 181 GLY A CA 1
ATOM 1322 C C . GLY A 1 181 ? -1.800 -14.443 18.126 1.00 96.88 181 GLY A C 1
ATOM 1323 O O . GLY A 1 181 ? -0.920 -13.617 18.336 1.00 96.88 181 GLY A O 1
ATOM 1324 N N . ASN A 1 182 ? -2.486 -14.464 16.983 1.00 97.56 182 ASN A N 1
ATOM 1325 C CA . ASN A 1 182 ? -2.421 -13.423 15.954 1.00 97.56 182 ASN A CA 1
ATOM 1326 C C . ASN A 1 182 ? -3.721 -12.597 15.900 1.00 97.56 182 ASN A C 1
ATOM 1328 O O . ASN A 1 182 ? -4.003 -11.949 14.895 1.00 97.56 182 ASN A O 1
ATOM 1332 N N . GLY A 1 183 ? -4.519 -12.631 16.973 1.00 97.94 183 GLY A N 1
ATOM 1333 C CA . GLY A 1 183 ? -5.760 -11.877 17.107 1.00 97.94 183 GLY A CA 1
ATOM 1334 C C . GLY A 1 183 ? -5.607 -10.575 17.897 1.00 97.94 183 GLY A C 1
ATOM 1335 O O . GLY A 1 183 ? -4.789 -10.497 18.821 1.00 97.94 183 GLY A O 1
ATOM 1336 N N . ILE A 1 184 ? -6.445 -9.594 17.560 1.00 98.69 184 ILE A N 1
ATOM 1337 C CA . ILE A 1 184 ? -6.700 -8.373 18.333 1.00 98.69 184 ILE A CA 1
ATOM 1338 C C . ILE A 1 184 ? -8.167 -8.404 18.785 1.00 98.69 184 ILE A C 1
ATOM 1340 O O . ILE A 1 184 ? -9.074 -8.485 17.953 1.00 98.69 184 ILE A O 1
ATOM 1344 N N . TYR A 1 185 ? -8.405 -8.357 20.097 1.00 98.88 185 TYR A N 1
ATOM 1345 C CA . TYR A 1 185 ? -9.745 -8.377 20.697 1.00 98.88 185 TYR A CA 1
ATOM 1346 C C . TYR A 1 185 ? -10.145 -6.964 21.121 1.00 98.88 185 TYR A C 1
ATOM 1348 O O . TYR A 1 185 ? -9.618 -6.436 22.099 1.00 98.88 185 TYR A O 1
ATOM 1356 N N . LEU A 1 186 ? -11.081 -6.346 20.406 1.00 98.88 186 LEU A N 1
ATOM 1357 C CA . LEU A 1 186 ? -11.537 -4.991 20.702 1.00 98.88 186 LEU A CA 1
ATOM 1358 C C . LEU A 1 186 ? -12.829 -5.041 21.512 1.00 98.88 186 LEU A C 1
ATOM 1360 O O . LEU A 1 186 ? -13.861 -5.526 21.041 1.00 98.88 186 LEU A O 1
ATOM 1364 N N . VAL A 1 187 ? -12.778 -4.506 22.727 1.00 98.88 187 VAL A N 1
ATOM 1365 C CA . VAL A 1 187 ? -13.946 -4.279 23.575 1.00 98.88 187 VAL A CA 1
ATOM 1366 C C . VAL A 1 187 ? -14.557 -2.938 23.183 1.00 98.88 187 VAL A C 1
ATOM 1368 O O . VAL A 1 187 ? -14.055 -1.875 23.544 1.00 98.88 187 VAL A O 1
ATOM 1371 N N . LEU A 1 188 ? -15.645 -2.997 22.417 1.00 98.88 188 LEU A N 1
ATOM 1372 C CA . LEU A 1 188 ? -16.379 -1.830 21.936 1.00 98.88 188 LEU A CA 1
ATOM 1373 C C . LEU A 1 188 ? -17.533 -1.563 22.894 1.00 98.88 188 LEU A C 1
ATOM 1375 O O . LEU A 1 188 ? -18.475 -2.357 22.971 1.00 98.88 188 LEU A O 1
ATOM 1379 N N . SER A 1 189 ? -17.454 -0.471 23.648 1.00 98.31 189 SER A N 1
ATOM 1380 C CA . SER A 1 189 ? -18.403 -0.202 24.728 1.00 98.31 189 SER A CA 1
ATOM 1381 C C . SER A 1 189 ? -19.520 0.762 24.321 1.00 98.31 189 SER A C 1
ATOM 1383 O O . SER A 1 189 ? -19.289 1.732 23.598 1.00 98.31 189 SER A O 1
ATOM 1385 N N . SER A 1 190 ? -20.752 0.470 24.751 1.00 97.88 190 SER A N 1
ATOM 1386 C CA . SER A 1 190 ? -21.912 1.329 24.497 1.00 97.88 190 SER A CA 1
ATOM 1387 C C . SER A 1 190 ? -21.790 2.669 25.228 1.00 97.88 190 SER A C 1
ATOM 1389 O O . SER A 1 190 ? -21.070 2.800 26.218 1.00 97.88 190 SER A O 1
ATOM 1391 N N . ALA A 1 191 ? -22.537 3.672 24.763 1.00 96.56 191 ALA A N 1
ATOM 1392 C CA . ALA A 1 191 ? -22.424 5.070 25.196 1.00 96.56 191 ALA A CA 1
ATOM 1393 C C . ALA A 1 191 ? -22.647 5.329 26.701 1.00 96.56 191 ALA A C 1
ATOM 1395 O O . ALA A 1 191 ? -22.346 6.415 27.198 1.00 96.56 191 ALA A O 1
ATOM 1396 N N . ASP A 1 192 ? -23.194 4.355 27.429 1.00 96.38 192 ASP A N 1
ATOM 1397 C CA . ASP A 1 192 ? -23.447 4.372 28.868 1.00 96.38 192 ASP A CA 1
ATOM 1398 C C . ASP A 1 192 ? -22.352 3.685 29.711 1.00 96.38 192 ASP A C 1
ATOM 1400 O O . ASP A 1 192 ? -22.335 3.870 30.928 1.00 96.38 192 ASP A O 1
ATOM 1404 N N . VAL A 1 193 ? -21.322 3.096 29.092 1.00 97.88 193 VAL A N 1
ATOM 1405 C CA . VAL A 1 193 ? -20.124 2.545 29.759 1.00 97.88 193 VAL A CA 1
ATOM 1406 C C . VAL A 1 193 ? -18.960 3.549 29.825 1.00 97.88 193 VAL A C 1
ATOM 1408 O O . VAL A 1 193 ? -18.752 4.343 28.907 1.00 97.88 193 VAL A O 1
ATOM 1411 N N . THR A 1 194 ? -18.212 3.545 30.929 1.00 96.69 194 THR A N 1
ATOM 1412 C CA . THR A 1 194 ? -16.982 4.329 31.129 1.00 96.69 194 THR A CA 1
ATOM 1413 C C . THR A 1 194 ? -15.813 3.420 31.494 1.00 96.69 194 THR A C 1
ATOM 1415 O O . THR A 1 194 ? -16.021 2.309 31.983 1.00 96.69 194 THR A O 1
ATOM 1418 N N . GLU A 1 195 ? -14.593 3.911 31.306 1.00 96.75 195 GLU A N 1
ATOM 1419 C CA . GLU A 1 195 ? -13.350 3.205 31.629 1.00 96.75 195 GLU A CA 1
ATOM 1420 C C . GLU A 1 195 ? -12.373 4.160 32.336 1.00 96.75 195 GLU A C 1
ATOM 1422 O O . GLU A 1 195 ? -12.415 5.379 32.112 1.00 96.75 195 GLU A O 1
ATOM 1427 N N . SER A 1 196 ? -11.550 3.611 33.230 1.00 94.25 196 SER A N 1
ATOM 1428 C CA . SER A 1 196 ? -10.471 4.315 33.917 1.00 94.25 196 SER A CA 1
ATOM 1429 C C . SER A 1 196 ? -9.178 3.493 33.913 1.00 94.25 196 SER A C 1
ATOM 1431 O O . SER A 1 196 ? -9.091 2.474 34.606 1.00 94.25 196 SER A O 1
ATOM 1433 N N . SER A 1 197 ? -8.160 4.032 33.245 1.00 86.19 197 SER A N 1
ATOM 1434 C CA . SER A 1 197 ? -6.804 3.489 33.161 1.00 86.19 197 SER A CA 1
ATOM 1435 C C . SER A 1 197 ? -5.868 4.273 34.083 1.00 86.19 197 SER A C 1
ATOM 1437 O O . SER A 1 197 ? -5.461 5.407 33.800 1.00 86.19 197 SER A O 1
ATOM 1439 N N . GLY A 1 198 ? -5.534 3.696 35.238 1.00 85.50 198 GLY A N 1
ATOM 1440 C CA . GLY A 1 198 ? -4.731 4.371 36.261 1.00 85.50 198 GLY A CA 1
ATOM 1441 C C . GLY A 1 198 ? -5.378 5.679 36.741 1.00 85.50 198 GLY A C 1
ATOM 1442 O O . GLY A 1 198 ? -6.457 5.669 37.326 1.00 85.50 198 GLY A O 1
ATOM 1443 N N . SER A 1 199 ? -4.705 6.817 36.527 1.00 83.19 199 SER A N 1
ATOM 1444 C CA . SER A 1 199 ? -5.247 8.154 36.832 1.00 83.19 199 SER A CA 1
ATOM 1445 C C . SER A 1 199 ? -5.984 8.809 35.658 1.00 83.19 199 SER A C 1
ATOM 1447 O O . SER A 1 199 ? -6.472 9.933 35.797 1.00 83.19 199 SER A O 1
ATOM 1449 N N . ALA A 1 200 ? -6.007 8.157 34.497 1.00 87.00 200 ALA A N 1
ATOM 1450 C CA . ALA A 1 200 ? -6.705 8.616 33.309 1.00 87.00 200 ALA A CA 1
ATOM 1451 C C . ALA A 1 200 ? -8.131 8.051 33.265 1.00 87.00 200 ALA A C 1
ATOM 1453 O O . ALA A 1 200 ? -8.410 6.974 33.791 1.00 87.00 200 ALA A O 1
ATOM 1454 N N . ALA A 1 201 ? -9.035 8.772 32.612 1.00 92.50 201 ALA A N 1
ATOM 1455 C CA . ALA A 1 201 ? -10.399 8.331 32.375 1.00 92.50 201 ALA A CA 1
ATOM 1456 C C . ALA A 1 201 ? -10.842 8.645 30.943 1.00 92.50 201 ALA A C 1
ATOM 1458 O O . ALA A 1 201 ? -10.364 9.587 30.291 1.00 92.50 201 ALA A O 1
ATOM 1459 N N . PHE A 1 202 ? -11.787 7.834 30.471 1.00 95.44 202 PHE A N 1
ATOM 1460 C CA . PHE A 1 202 ? -12.466 8.061 29.207 1.00 95.44 202 PHE A CA 1
ATOM 1461 C C . PHE A 1 202 ? -13.067 9.471 29.172 1.00 95.44 202 PHE A C 1
ATOM 1463 O O . PHE A 1 202 ? -13.597 9.948 30.178 1.00 95.44 202 PHE A O 1
ATOM 1470 N N . CYS A 1 203 ? -13.000 10.125 28.009 1.00 92.94 203 CYS A N 1
ATOM 1471 C CA . CYS A 1 203 ? -13.438 11.505 27.767 1.00 92.94 203 CYS A CA 1
ATOM 1472 C C . CYS A 1 203 ? -12.570 12.615 28.375 1.00 92.94 203 CYS A C 1
ATOM 1474 O O . CYS A 1 203 ? -12.820 13.784 28.069 1.00 92.94 203 CYS A O 1
ATOM 1476 N N . THR A 1 204 ? -11.582 12.299 29.216 1.00 89.56 204 THR A N 1
ATOM 1477 C CA . THR A 1 204 ? -10.718 13.314 29.840 1.00 89.56 204 THR A CA 1
ATOM 1478 C C . THR A 1 204 ? -9.273 13.238 29.382 1.00 89.56 204 THR A C 1
ATOM 1480 O O . THR A 1 204 ? -8.668 14.287 29.198 1.00 89.56 204 THR A O 1
ATOM 1483 N N . GLN A 1 205 ? -8.728 12.039 29.177 1.00 89.00 205 GLN A N 1
ATOM 1484 C CA . GLN A 1 205 ? -7.372 11.872 28.643 1.00 89.00 205 GLN A CA 1
ATOM 1485 C C . GLN A 1 205 ? -7.334 10.972 27.417 1.00 89.00 205 GLN A C 1
ATOM 1487 O O . GLN A 1 205 ? -6.473 11.177 26.576 1.00 89.00 205 GLN A O 1
ATOM 1492 N N . PHE A 1 206 ? -8.270 10.029 27.272 1.00 93.31 206 PHE A N 1
ATOM 1493 C CA . PHE A 1 206 ? -8.283 9.122 26.128 1.00 93.31 206 PHE A CA 1
ATOM 1494 C C . PHE A 1 206 ? -9.684 8.825 25.595 1.00 93.31 206 PHE A C 1
ATOM 1496 O O . PHE A 1 206 ? -10.694 9.039 26.279 1.00 93.31 206 PHE A O 1
ATOM 1503 N N . CYS A 1 207 ? -9.723 8.298 24.371 1.00 96.44 207 CYS A N 1
ATOM 1504 C CA . CYS A 1 207 ? -10.942 7.785 23.731 1.00 96.44 207 CYS A CA 1
ATOM 1505 C C . CYS A 1 207 ? -10.896 6.274 23.478 1.00 96.44 207 CYS A C 1
ATOM 1507 O O . CYS A 1 207 ? -11.944 5.639 23.340 1.00 96.44 207 CYS A O 1
ATOM 1509 N N . GLY A 1 208 ? -9.690 5.716 23.459 1.00 96.81 208 GLY A N 1
ATOM 1510 C CA . GLY A 1 208 ? -9.401 4.296 23.390 1.00 96.81 208 GLY A CA 1
ATOM 1511 C C . GLY A 1 208 ? -7.968 4.035 23.839 1.00 96.81 208 GLY A C 1
ATOM 1512 O O . GLY A 1 208 ? -7.242 4.971 24.193 1.00 96.81 208 GLY A O 1
ATOM 1513 N N . TRP A 1 209 ? -7.616 2.759 23.896 1.00 96.38 209 TRP A N 1
ATOM 1514 C CA . TRP A 1 209 ? -6.249 2.308 24.121 1.00 96.38 209 TRP A CA 1
ATOM 1515 C C . TRP A 1 209 ? -6.079 0.855 23.689 1.00 96.38 209 TRP A C 1
ATOM 1517 O O . TRP A 1 209 ? -7.054 0.092 23.677 1.00 96.38 209 TRP A O 1
ATOM 1527 N N . HIS A 1 210 ? -4.844 0.435 23.422 1.00 96.56 210 HIS A N 1
ATOM 1528 C CA . HIS A 1 210 ? -4.482 -0.962 23.178 1.00 96.56 210 HIS A CA 1
ATOM 1529 C C . HIS A 1 210 ? -3.419 -1.453 24.165 1.00 96.56 210 HIS A C 1
ATOM 1531 O O . HIS A 1 210 ? -2.735 -0.684 24.848 1.00 96.56 210 HIS A O 1
ATOM 1537 N N . ASN A 1 211 ? -3.361 -2.774 24.327 1.00 95.19 211 ASN A N 1
ATOM 1538 C CA . ASN A 1 211 ? -2.455 -3.447 25.244 1.00 95.19 211 ASN A CA 1
ATOM 1539 C C . ASN A 1 211 ? -2.297 -4.932 24.886 1.00 95.19 211 ASN A C 1
ATOM 1541 O O . ASN A 1 211 ? -2.983 -5.480 24.017 1.00 95.19 211 ASN A O 1
ATOM 1545 N N . SER A 1 212 ? -1.438 -5.627 25.629 1.00 95.69 212 SER A N 1
ATOM 1546 C CA . SER A 1 212 ? -1.309 -7.078 25.568 1.00 95.69 212 SER A CA 1
ATOM 1547 C C . SER A 1 212 ? -1.379 -7.730 26.941 1.00 95.69 212 SER A C 1
ATOM 1549 O O . SER A 1 212 ? -1.167 -7.108 27.980 1.00 95.69 212 SER A O 1
ATOM 1551 N N . GLY A 1 213 ? -1.731 -9.011 26.943 1.00 94.06 213 GLY A N 1
ATOM 1552 C CA . GLY A 1 213 ? -1.788 -9.825 28.148 1.00 94.06 213 GLY A CA 1
ATOM 1553 C C . GLY A 1 213 ? -1.591 -11.296 27.819 1.00 94.06 213 GLY A C 1
ATOM 1554 O O . GLY A 1 213 ? -1.805 -11.736 26.687 1.00 94.06 213 GLY A O 1
ATOM 1555 N N . VAL A 1 214 ? -1.166 -12.073 28.812 1.00 94.19 214 VAL A N 1
ATOM 1556 C CA . VAL A 1 214 ? -0.960 -13.516 28.659 1.00 94.19 214 VAL A CA 1
ATOM 1557 C C . VAL A 1 214 ? -2.208 -14.255 29.129 1.00 94.19 214 VAL A C 1
ATOM 1559 O O . VAL A 1 214 ? -2.578 -14.179 30.299 1.00 94.19 214 VAL A O 1
ATOM 1562 N N . PHE A 1 215 ? -2.843 -15.000 28.223 1.00 92.12 215 PHE A N 1
ATOM 1563 C CA . PHE A 1 215 ? -3.935 -15.915 28.543 1.00 92.12 215 PHE A CA 1
ATOM 1564 C C . PHE A 1 215 ? -3.468 -17.359 28.325 1.00 92.12 215 PHE A C 1
ATOM 1566 O O . PHE A 1 215 ? -3.136 -17.768 27.209 1.00 92.12 215 PHE A O 1
ATOM 1573 N N . GLY A 1 216 ? -3.396 -18.139 29.406 1.00 90.50 216 GLY A N 1
ATOM 1574 C CA . GLY A 1 216 ? -2.752 -19.453 29.379 1.00 90.50 216 GLY A CA 1
ATOM 1575 C C . GLY A 1 216 ? -1.262 -19.325 29.047 1.00 90.50 216 GLY A C 1
ATOM 1576 O O . GLY A 1 216 ? -0.495 -18.816 29.856 1.00 90.50 216 GLY A O 1
ATOM 1577 N N . ALA A 1 217 ? -0.860 -19.775 27.856 1.00 92.56 217 ALA A N 1
ATOM 1578 C CA . ALA A 1 217 ? 0.512 -19.658 27.341 1.00 92.56 217 ALA A CA 1
ATOM 1579 C C . ALA A 1 217 ? 0.622 -18.736 26.110 1.00 92.56 217 ALA A C 1
ATOM 1581 O O . ALA A 1 217 ? 1.666 -18.687 25.462 1.00 92.56 217 ALA A O 1
ATOM 1582 N N . THR A 1 218 ? -0.456 -18.035 25.753 1.00 95.00 218 THR A N 1
ATOM 1583 C CA . THR A 1 218 ? -0.542 -17.240 24.526 1.00 95.00 218 THR A CA 1
ATOM 1584 C C . THR A 1 218 ? -0.662 -15.762 24.864 1.00 95.00 218 THR A C 1
ATOM 1586 O O . THR A 1 218 ? -1.549 -15.363 25.618 1.00 95.00 218 THR A O 1
ATOM 1589 N N . THR A 1 219 ? 0.201 -14.935 24.272 1.00 95.56 219 THR A N 1
ATOM 1590 C CA . THR A 1 219 ? 0.060 -13.477 24.343 1.00 95.56 219 THR A CA 1
ATOM 1591 C C . THR A 1 219 ? -1.019 -13.005 23.372 1.00 95.56 219 THR A C 1
ATOM 1593 O O . THR A 1 219 ? -0.876 -13.106 22.147 1.00 95.56 219 THR A O 1
ATOM 1596 N N . ILE A 1 220 ? -2.093 -12.452 23.921 1.00 96.19 220 ILE A N 1
ATOM 1597 C CA . ILE A 1 220 ? -3.196 -11.853 23.172 1.00 96.19 220 ILE A CA 1
ATOM 1598 C C . ILE A 1 220 ? -3.087 -10.329 23.205 1.00 96.19 220 ILE A C 1
ATOM 1600 O O . ILE A 1 220 ? -2.556 -9.763 24.161 1.00 96.19 220 ILE A O 1
ATOM 1604 N N . LYS A 1 221 ? -3.564 -9.675 22.143 1.00 97.69 221 LYS A N 1
ATOM 1605 C CA . LYS A 1 221 ? -3.632 -8.210 22.046 1.00 97.69 221 LYS A CA 1
ATOM 1606 C C . LYS A 1 221 ? -5.075 -7.806 22.219 1.00 97.69 221 LYS A C 1
ATOM 1608 O O . LYS A 1 221 ? -5.955 -8.452 21.654 1.00 97.69 221 LYS A O 1
ATOM 1613 N N . PHE A 1 222 ? -5.331 -6.769 22.985 1.00 98.12 222 PHE A N 1
ATOM 1614 C CA . PHE A 1 222 ? -6.685 -6.318 23.230 1.00 98.12 222 PHE A CA 1
ATOM 1615 C C . PHE A 1 222 ? -6.732 -4.809 23.368 1.00 98.12 222 PHE A C 1
ATOM 1617 O O . PHE A 1 222 ? -5.724 -4.158 23.616 1.00 98.12 222 PHE A O 1
ATOM 1624 N N . SER A 1 223 ? -7.918 -4.261 23.176 1.00 98.00 223 SER A N 1
ATOM 1625 C CA . SER A 1 223 ? -8.143 -2.826 23.195 1.00 98.00 223 SER A CA 1
ATOM 1626 C C . SER A 1 223 ? -9.507 -2.523 23.793 1.00 98.00 223 SER A C 1
ATOM 1628 O O . SER A 1 223 ? -10.411 -3.366 23.759 1.00 98.00 223 SER A O 1
ATOM 1630 N N . TRP A 1 224 ? -9.655 -1.321 24.335 1.00 98.50 224 TRP A N 1
ATOM 1631 C CA . TRP A 1 224 ? -10.940 -0.764 24.724 1.00 98.50 224 TRP A CA 1
ATOM 1632 C C . TRP A 1 224 ? -11.219 0.509 23.930 1.00 98.50 224 TRP A C 1
ATOM 1634 O O . TRP A 1 224 ? -10.351 1.370 23.812 1.00 98.50 224 TRP A O 1
ATOM 1644 N N . ILE A 1 225 ? -12.442 0.639 23.409 1.00 98.56 225 ILE A N 1
ATOM 1645 C CA . ILE A 1 225 ? -12.909 1.845 22.719 1.00 98.56 225 ILE A CA 1
ATOM 1646 C C . ILE A 1 225 ? -14.275 2.255 23.273 1.00 98.56 225 ILE A C 1
ATOM 1648 O O . ILE A 1 225 ? -15.204 1.441 23.381 1.00 98.56 225 ILE A O 1
ATOM 1652 N N . GLY A 1 226 ? -14.402 3.540 23.602 1.00 97.75 226 GLY A N 1
ATOM 1653 C CA . GLY A 1 226 ? -15.626 4.135 24.125 1.00 97.75 226 GLY A CA 1
ATOM 1654 C C . GLY A 1 226 ? -16.477 4.825 23.066 1.00 97.75 226 GLY A C 1
ATOM 1655 O O . GLY A 1 226 ? -15.969 5.581 22.238 1.00 97.75 226 GLY A O 1
ATOM 1656 N N . ASP A 1 227 ? -17.795 4.643 23.138 1.00 97.94 227 ASP A N 1
ATOM 1657 C CA . ASP A 1 227 ? -18.734 5.485 22.399 1.00 97.94 227 ASP A CA 1
ATOM 1658 C C . ASP A 1 227 ? -18.917 6.850 23.097 1.00 97.94 227 ASP A C 1
ATOM 1660 O O . ASP A 1 227 ? -19.542 6.976 24.154 1.00 97.94 227 ASP A O 1
ATOM 1664 N N . ALA A 1 228 ? -18.368 7.900 22.485 1.00 96.75 228 ALA A N 1
ATOM 1665 C CA . ALA A 1 228 ? -18.322 9.245 23.050 1.00 96.75 228 ALA A CA 1
ATOM 1666 C C . ALA A 1 228 ? -19.544 10.129 22.743 1.00 96.75 228 ALA A C 1
ATOM 1668 O O . ALA A 1 228 ? -19.648 11.218 23.318 1.00 96.75 228 ALA A O 1
ATOM 1669 N N . HIS A 1 229 ? -20.465 9.722 21.859 1.00 95.19 229 HIS A N 1
ATOM 1670 C CA . HIS A 1 229 ? -21.383 10.672 21.203 1.00 95.19 229 HIS A CA 1
ATOM 1671 C C . HIS A 1 229 ? -22.353 11.408 22.127 1.00 95.19 229 HIS A C 1
ATOM 1673 O O . HIS A 1 229 ? -22.683 12.565 21.867 1.00 95.19 229 HIS A O 1
ATOM 1679 N N . VAL A 1 230 ? -22.783 10.775 23.219 1.00 91.81 230 VAL A N 1
ATOM 1680 C CA . VAL A 1 230 ? -23.645 11.418 24.228 1.00 91.81 230 VAL A CA 1
ATOM 1681 C C . VAL A 1 230 ? -22.857 12.096 25.342 1.00 91.81 230 VAL A C 1
ATOM 1683 O O . VAL A 1 230 ? -23.413 12.913 26.073 1.00 91.81 230 VAL A O 1
ATOM 1686 N N . ARG A 1 231 ? -21.586 11.725 25.517 1.00 93.31 231 ARG A N 1
ATOM 1687 C CA . ARG A 1 231 ? -20.831 12.002 26.741 1.00 93.31 231 ARG A CA 1
ATOM 1688 C C . ARG A 1 231 ? -19.807 13.111 26.555 1.00 93.31 231 ARG A C 1
ATOM 1690 O O . ARG A 1 231 ? -19.746 14.034 27.361 1.00 93.31 231 ARG A O 1
ATOM 1697 N N . CYS A 1 232 ? -19.014 13.023 25.495 1.00 94.88 232 CYS A N 1
ATOM 1698 C CA . CYS A 1 232 ? -17.899 13.928 25.240 1.00 94.88 232 CYS A CA 1
ATOM 1699 C C . CYS A 1 232 ? -17.574 14.062 23.743 1.00 94.88 232 CYS A C 1
ATOM 1701 O O . CYS A 1 232 ? -16.412 13.933 23.344 1.00 94.88 232 CYS A O 1
ATOM 1703 N N . PRO A 1 233 ? -18.563 14.367 22.883 1.00 93.81 233 PRO A N 1
ATOM 1704 C CA . PRO A 1 233 ? -18.330 14.432 21.443 1.00 93.81 233 PRO A CA 1
ATOM 1705 C C . PRO A 1 233 ? -17.246 15.447 21.051 1.00 93.81 233 PRO A C 1
ATOM 1707 O O . PRO A 1 233 ? -16.564 15.264 20.053 1.00 93.81 233 PRO A O 1
ATOM 1710 N N . SER A 1 234 ? -17.032 16.508 21.836 1.00 92.31 234 SER A N 1
ATOM 1711 C CA . SER A 1 234 ? -15.969 17.486 21.575 1.00 92.31 234 SER A CA 1
ATOM 1712 C C . SER A 1 234 ? -14.556 16.966 21.851 1.00 92.31 234 SER A C 1
ATOM 1714 O O . SER A 1 234 ? -13.608 17.504 21.284 1.00 92.31 234 SER A O 1
ATOM 1716 N N . ALA A 1 235 ? -14.415 15.969 22.729 1.00 92.31 235 ALA A N 1
ATOM 1717 C CA . ALA A 1 235 ? -13.127 15.409 23.131 1.00 92.31 235 ALA A CA 1
ATOM 1718 C C . ALA A 1 235 ? -12.733 14.216 22.257 1.00 92.31 235 ALA A C 1
ATOM 1720 O O . ALA A 1 235 ? -11.579 14.104 21.870 1.00 92.31 235 ALA A O 1
ATOM 1721 N N . CYS A 1 236 ? -13.692 13.353 21.920 1.00 95.44 236 CYS A N 1
ATOM 1722 C CA . CYS A 1 236 ? -13.406 12.060 21.298 1.00 95.44 236 CYS A CA 1
ATOM 1723 C C . CYS A 1 236 ? -14.033 11.867 19.918 1.00 95.44 236 CYS A C 1
ATOM 1725 O O . CYS A 1 236 ? -14.072 10.753 19.403 1.00 95.44 236 CYS A O 1
ATOM 1727 N N . MET A 1 237 ? -14.538 12.939 19.303 1.00 95.25 237 MET A N 1
ATOM 1728 C CA . MET A 1 237 ? -15.080 12.889 17.949 1.00 95.25 237 MET A CA 1
ATOM 1729 C C . MET A 1 237 ? -14.659 14.120 17.148 1.00 95.25 237 MET A C 1
ATOM 1731 O O . MET A 1 237 ? -14.646 15.259 17.621 1.00 95.25 237 MET A O 1
ATOM 1735 N N . ALA A 1 238 ? -14.333 13.897 15.877 1.00 93.56 238 ALA A N 1
ATOM 1736 C CA . ALA A 1 238 ? -13.991 14.977 14.956 1.00 93.56 238 ALA A CA 1
ATOM 1737 C C . ALA A 1 238 ? -15.217 15.815 14.551 1.00 93.56 238 ALA A C 1
ATOM 1739 O O . ALA A 1 238 ? -15.081 16.988 14.189 1.00 93.56 238 ALA A O 1
ATOM 1740 N N . GLN A 1 239 ? -16.399 15.198 14.603 1.00 94.69 239 GLN A N 1
ATOM 1741 C CA . GLN A 1 239 ? -17.691 15.747 14.203 1.00 94.69 239 GLN A CA 1
ATOM 1742 C C . GLN A 1 239 ? -18.832 15.008 14.916 1.00 94.69 239 GLN A C 1
ATOM 1744 O O . GLN A 1 239 ? -18.678 13.850 15.290 1.00 94.69 239 GLN A O 1
ATOM 1749 N N . THR A 1 240 ? -19.975 15.673 15.091 1.00 94.44 240 THR A N 1
ATOM 1750 C CA . THR A 1 240 ? -21.177 15.131 15.761 1.00 94.44 240 THR A CA 1
ATOM 1751 C C . THR A 1 240 ? -22.221 14.563 14.806 1.00 94.44 240 THR A C 1
ATOM 1753 O O . THR A 1 240 ? -23.167 13.917 15.245 1.00 94.44 240 THR A O 1
ATOM 1756 N N . VAL A 1 241 ? -22.063 14.803 13.507 1.00 94.50 241 VAL A N 1
ATOM 1757 C CA . VAL A 1 241 ? -22.827 14.156 12.439 1.00 94.50 241 VAL A CA 1
ATOM 1758 C C . VAL A 1 241 ? -21.820 13.349 11.644 1.00 94.50 241 VAL A C 1
ATOM 1760 O O . VAL A 1 241 ? -20.781 13.889 11.269 1.00 94.50 241 VAL A O 1
ATOM 1763 N N . GLY A 1 242 ? -22.095 12.068 11.440 1.00 94.06 242 GLY A N 1
ATOM 1764 C CA . GLY A 1 242 ? -21.206 11.171 10.718 1.00 94.06 242 GLY A CA 1
ATOM 1765 C C . GLY A 1 242 ? -21.824 10.662 9.411 1.00 94.06 242 GLY A C 1
ATOM 1766 O O . GLY A 1 242 ? -23.049 10.722 9.244 1.00 94.06 242 GLY A O 1
ATOM 1767 N N . PRO A 1 243 ? -20.989 10.193 8.468 1.00 97.06 243 PRO A N 1
ATOM 1768 C CA . PRO A 1 243 ? -21.419 9.812 7.122 1.00 97.06 243 PRO A CA 1
ATOM 1769 C C . PRO A 1 243 ? -22.364 8.602 7.091 1.00 97.06 243 PRO A C 1
ATOM 1771 O O . PRO A 1 243 ? -23.073 8.415 6.102 1.00 97.06 243 PRO A O 1
ATOM 1774 N N . ASN A 1 244 ? -22.424 7.799 8.161 1.00 97.75 244 ASN A N 1
ATOM 1775 C CA . ASN A 1 244 ? -23.237 6.583 8.220 1.00 97.75 244 ASN A CA 1
ATOM 1776 C C . ASN A 1 244 ? -24.529 6.746 9.040 1.00 97.75 244 ASN A C 1
ATOM 1778 O O . ASN A 1 244 ? -25.216 5.759 9.315 1.00 97.75 244 ASN A O 1
ATOM 1782 N N . GLY A 1 245 ? -24.880 7.977 9.430 1.00 96.12 245 GLY A N 1
ATOM 1783 C CA . GLY A 1 245 ? -26.108 8.264 10.179 1.00 96.12 245 GLY A CA 1
ATOM 1784 C C . GLY A 1 245 ? -26.086 7.769 11.630 1.00 96.12 245 GLY A C 1
ATOM 1785 O O . GLY A 1 245 ? -27.139 7.695 12.262 1.00 96.12 245 GLY A O 1
ATOM 1786 N N . ASN A 1 246 ? -24.908 7.433 12.165 1.00 97.38 246 ASN A N 1
ATOM 1787 C CA . ASN A 1 246 ? -24.712 7.050 13.559 1.00 97.38 246 ASN A CA 1
ATOM 1788 C C . ASN A 1 246 ? -23.432 7.699 14.092 1.00 97.38 246 ASN A C 1
ATOM 1790 O O . ASN A 1 246 ? -22.332 7.192 13.889 1.00 97.38 246 ASN A O 1
ATOM 1794 N N . ALA A 1 247 ? -23.590 8.823 14.791 1.00 96.19 247 ALA A N 1
ATOM 1795 C CA . ALA A 1 247 ? -22.468 9.629 15.259 1.00 96.19 247 ALA A CA 1
ATOM 1796 C C . ALA A 1 247 ? -21.503 8.850 16.170 1.00 96.19 247 ALA A C 1
ATOM 1798 O O . ALA A 1 247 ? -20.295 9.033 16.054 1.00 96.19 247 ALA A O 1
ATOM 1799 N N . GLY A 1 248 ? -22.018 7.967 17.035 1.00 97.31 248 GLY A N 1
ATOM 1800 C CA . GLY A 1 248 ? -21.192 7.117 17.898 1.00 97.31 248 GLY A CA 1
ATOM 1801 C C . GLY A 1 248 ? -20.320 6.164 17.093 1.00 97.31 248 GLY A C 1
ATOM 1802 O O . GLY A 1 248 ? -19.102 6.174 17.237 1.00 97.31 248 GLY A O 1
ATOM 1803 N N . ALA A 1 249 ? -20.922 5.422 16.161 1.00 98.38 249 ALA A N 1
ATOM 1804 C CA . ALA A 1 249 ? -20.191 4.517 15.275 1.00 98.38 249 ALA A CA 1
ATOM 1805 C C . ALA A 1 249 ? -19.146 5.252 14.423 1.00 98.38 249 ALA A C 1
ATOM 1807 O O . ALA A 1 249 ? -18.004 4.816 14.322 1.00 98.38 249 ALA A O 1
ATOM 1808 N N . ASP A 1 250 ? -19.526 6.387 13.836 1.00 98.12 250 ASP A N 1
ATOM 1809 C CA . ASP A 1 250 ? -18.647 7.182 12.979 1.00 98.12 250 ASP A CA 1
ATOM 1810 C C . ASP A 1 250 ? -17.472 7.797 13.759 1.00 98.12 250 ASP A C 1
ATOM 1812 O O . ASP A 1 250 ? -16.358 7.862 13.245 1.00 98.12 250 ASP A O 1
ATOM 1816 N N . GLY A 1 251 ? -17.694 8.207 15.012 1.00 97.25 251 GLY A N 1
ATOM 1817 C CA . GLY A 1 251 ? -16.629 8.655 15.910 1.00 97.25 251 GLY A CA 1
ATOM 1818 C C . GLY A 1 251 ? -15.699 7.515 16.329 1.00 97.25 251 GLY A C 1
ATOM 1819 O O . GLY A 1 251 ? -14.478 7.642 16.229 1.00 97.25 251 GLY A O 1
ATOM 1820 N N . MET A 1 252 ? -16.274 6.378 16.731 1.00 98.56 252 MET A N 1
ATOM 1821 C CA . MET A 1 252 ? -15.518 5.186 17.122 1.00 98.56 252 MET A CA 1
ATOM 1822 C C . MET A 1 252 ? -14.677 4.629 15.975 1.00 98.56 252 MET A C 1
ATOM 1824 O O . MET A 1 252 ? -13.594 4.125 16.237 1.00 98.56 252 MET A O 1
ATOM 1828 N N . ALA A 1 253 ? -15.121 4.736 14.718 1.00 98.69 253 ALA A N 1
ATOM 1829 C CA . ALA A 1 253 ? -14.371 4.243 13.562 1.00 98.69 253 ALA A CA 1
ATOM 1830 C C . ALA A 1 253 ? -12.941 4.813 13.493 1.00 98.69 253 ALA A C 1
ATOM 1832 O O . ALA A 1 253 ? -11.992 4.081 13.210 1.00 98.69 253 ALA A O 1
ATOM 1833 N N . SER A 1 254 ? -12.780 6.103 13.812 1.00 97.94 254 SER A N 1
ATOM 1834 C CA . SER A 1 254 ? -11.476 6.775 13.846 1.00 97.94 254 SER A CA 1
ATOM 1835 C C . SER A 1 254 ? -10.572 6.249 14.962 1.00 97.94 254 SER A C 1
ATOM 1837 O O . SER A 1 254 ? -9.375 6.080 14.743 1.00 97.94 254 SER A O 1
ATOM 1839 N N . VAL A 1 255 ? -11.140 5.985 16.143 1.00 98.31 255 VAL A N 1
ATOM 1840 C CA . VAL A 1 255 ? -10.402 5.478 17.312 1.00 98.31 255 VAL A CA 1
ATOM 1841 C C . VAL A 1 255 ? -10.057 4.001 17.128 1.00 98.31 255 VAL A C 1
ATOM 1843 O O . VAL A 1 255 ? -8.908 3.629 17.271 1.00 98.31 255 VAL A O 1
ATOM 1846 N N . ILE A 1 256 ? -11.008 3.166 16.700 1.00 98.81 256 ILE A N 1
ATOM 1847 C CA . ILE A 1 256 ? -10.769 1.750 16.369 1.00 98.81 256 ILE A CA 1
ATOM 1848 C C . ILE A 1 256 ? -9.611 1.610 15.384 1.00 98.81 256 ILE A C 1
ATOM 1850 O O . ILE A 1 256 ? -8.736 0.773 15.576 1.00 98.81 256 ILE A O 1
ATOM 1854 N N . THR A 1 257 ? -9.610 2.430 14.331 1.00 98.69 257 THR A N 1
ATOM 1855 C CA . THR A 1 257 ? -8.540 2.389 13.336 1.00 98.69 257 THR A CA 1
ATOM 1856 C C . THR A 1 257 ? -7.196 2.768 13.960 1.00 98.69 257 THR A C 1
ATOM 1858 O O . THR A 1 257 ? -6.239 2.034 13.763 1.00 98.69 257 THR A O 1
ATOM 1861 N N . HIS A 1 258 ? -7.137 3.841 14.760 1.00 98.38 258 HIS A N 1
ATOM 1862 C CA . HIS A 1 258 ? -5.936 4.244 15.510 1.00 98.38 258 HIS A CA 1
ATOM 1863 C C . HIS A 1 258 ? -5.367 3.084 16.338 1.00 98.38 258 HIS A C 1
ATOM 1865 O O . HIS A 1 258 ? -4.218 2.703 16.147 1.00 98.38 258 HIS A O 1
ATOM 1871 N N . GLU A 1 259 ? -6.196 2.464 17.180 1.00 98.38 259 GLU A N 1
ATOM 1872 C CA . GLU A 1 259 ? -5.750 1.389 18.077 1.00 98.38 259 GLU A CA 1
ATOM 1873 C C . GLU A 1 259 ? -5.276 0.141 17.326 1.00 98.38 259 GLU A C 1
ATOM 1875 O O . GLU A 1 259 ? -4.365 -0.552 17.771 1.00 98.38 259 GLU A O 1
ATOM 1880 N N . ILE A 1 260 ? -5.888 -0.182 16.181 1.00 98.69 260 ILE A N 1
ATOM 1881 C CA . ILE A 1 260 ? -5.455 -1.325 15.371 1.00 98.69 260 ILE A CA 1
ATOM 1882 C C . ILE A 1 260 ? -4.093 -1.041 14.722 1.00 98.69 260 ILE A C 1
ATOM 1884 O O . ILE A 1 260 ? -3.255 -1.938 14.694 1.00 98.69 260 ILE A O 1
ATOM 1888 N N . GLU A 1 261 ? -3.865 0.169 14.202 1.00 98.31 261 GLU A N 1
ATOM 1889 C CA . GLU A 1 261 ? -2.595 0.577 13.571 1.00 98.31 261 GLU A CA 1
ATOM 1890 C C . GLU A 1 261 ? -1.421 0.506 14.564 1.00 98.31 261 GLU A C 1
ATOM 1892 O O . GLU A 1 261 ? -0.331 0.033 14.221 1.00 98.31 261 GLU A O 1
ATOM 1897 N N . GLU A 1 262 ? -1.653 0.917 15.810 1.00 98.12 262 GLU A N 1
ATOM 1898 C CA . GLU A 1 262 ? -0.659 0.812 16.880 1.00 98.12 262 GLU A CA 1
ATOM 1899 C C . GLU A 1 262 ? -0.479 -0.641 17.315 1.00 98.12 262 GLU A C 1
ATOM 1901 O O . GLU A 1 262 ? 0.639 -1.146 17.317 1.00 98.12 262 GLU A O 1
ATOM 1906 N N . ALA A 1 263 ? -1.563 -1.386 17.541 1.00 98.19 263 ALA A N 1
ATOM 1907 C CA . ALA A 1 263 ? -1.470 -2.789 17.936 1.00 98.19 263 ALA A CA 1
ATOM 1908 C C . ALA A 1 263 ? -0.767 -3.681 16.896 1.00 98.19 263 ALA A C 1
ATOM 1910 O O . ALA A 1 263 ? -0.160 -4.685 17.273 1.00 98.19 263 ALA A O 1
ATOM 1911 N N . VAL A 1 264 ? -0.824 -3.371 15.592 1.00 98.38 264 VAL A N 1
ATOM 1912 C CA . VAL A 1 264 ? -0.105 -4.180 14.588 1.00 98.38 264 VAL A CA 1
ATOM 1913 C C . VAL A 1 264 ? 1.384 -3.856 14.499 1.00 98.38 264 VAL A C 1
ATOM 1915 O O . VAL A 1 264 ? 2.183 -4.757 14.212 1.00 98.38 264 VAL A O 1
ATOM 1918 N N . THR A 1 265 ? 1.762 -2.599 14.741 1.00 98.19 265 THR A N 1
ATOM 1919 C CA . THR A 1 265 ? 3.158 -2.141 14.671 1.00 98.19 265 THR A CA 1
ATOM 1920 C C . THR A 1 265 ? 3.880 -2.249 16.010 1.00 98.19 265 THR A C 1
ATOM 1922 O O . THR A 1 265 ? 5.090 -2.454 16.019 1.00 98.19 265 THR A O 1
ATOM 1925 N N . ASP A 1 266 ? 3.155 -2.204 17.123 1.00 97.75 266 ASP A N 1
ATOM 1926 C CA . ASP A 1 266 ? 3.672 -2.358 18.476 1.00 97.75 266 ASP A CA 1
ATOM 1927 C C . ASP A 1 266 ? 2.732 -3.152 19.414 1.00 97.75 266 ASP A C 1
ATOM 1929 O O . ASP A 1 266 ? 2.290 -2.673 20.459 1.00 97.75 266 ASP A O 1
ATOM 1933 N N . PRO A 1 267 ? 2.454 -4.433 19.109 1.00 97.12 267 PRO A N 1
ATOM 1934 C CA . PRO A 1 267 ? 1.512 -5.262 19.864 1.00 97.12 267 PRO A CA 1
ATOM 1935 C C . PRO A 1 267 ? 1.840 -5.462 21.348 1.00 97.12 267 PRO A C 1
ATOM 1937 O O . PRO A 1 267 ? 0.990 -5.963 22.078 1.00 97.12 267 PRO A O 1
ATOM 1940 N N . GLN A 1 268 ? 3.075 -5.210 21.787 1.00 95.69 268 GLN A N 1
ATOM 1941 C CA . GLN A 1 268 ? 3.509 -5.399 23.180 1.00 95.69 268 GLN A CA 1
ATOM 1942 C C . GLN A 1 268 ? 4.161 -4.140 23.767 1.00 95.69 268 GLN A C 1
ATOM 1944 O O . GLN A 1 268 ? 4.821 -4.219 24.806 1.00 95.69 268 GLN A O 1
ATOM 1949 N N . LEU A 1 269 ? 3.936 -2.984 23.134 1.00 94.81 269 LEU A N 1
ATOM 1950 C CA . LEU A 1 269 ? 4.365 -1.659 23.592 1.00 94.81 269 LEU A CA 1
ATOM 1951 C C . LEU A 1 269 ? 5.897 -1.492 23.690 1.00 94.81 269 LEU A C 1
ATOM 1953 O O . LEU A 1 269 ? 6.397 -0.657 24.453 1.00 94.81 269 LEU A O 1
ATOM 1957 N N . ASN A 1 270 ? 6.647 -2.318 22.959 1.00 94.69 270 ASN A N 1
ATOM 1958 C CA . ASN A 1 270 ? 8.104 -2.391 22.948 1.00 94.69 270 ASN A CA 1
ATOM 1959 C C . ASN A 1 270 ? 8.717 -2.606 21.547 1.00 94.69 270 ASN A C 1
ATOM 1961 O O . ASN A 1 270 ? 9.884 -2.997 21.450 1.00 94.69 270 ASN A O 1
ATOM 1965 N N . ALA A 1 271 ? 7.963 -2.374 20.471 1.00 96.25 271 ALA A N 1
ATOM 1966 C CA . ALA A 1 271 ? 8.390 -2.575 19.090 1.00 96.25 271 ALA A CA 1
ATOM 1967 C C . ALA A 1 271 ? 8.644 -1.255 18.357 1.00 96.25 271 ALA A C 1
ATOM 1969 O O . ALA A 1 271 ? 9.808 -0.967 18.110 1.00 96.25 271 ALA A O 1
ATOM 1970 N N . TRP A 1 272 ? 7.635 -0.451 18.012 1.00 96.44 272 TRP A N 1
ATOM 1971 C CA . TRP A 1 272 ? 7.820 0.779 17.229 1.00 96.44 272 TRP A CA 1
ATOM 1972 C C . TRP A 1 272 ? 7.243 2.002 17.934 1.00 96.44 272 TRP A C 1
ATOM 1974 O O . TRP A 1 272 ? 6.040 2.223 17.935 1.00 96.44 272 TRP A O 1
ATOM 1984 N N . PHE A 1 273 ? 8.123 2.857 18.452 1.00 94.44 273 PHE A N 1
ATOM 1985 C CA . PHE A 1 273 ? 7.730 4.130 19.053 1.00 94.44 273 PHE A CA 1
ATOM 1986 C C . PHE A 1 273 ? 8.867 5.155 18.989 1.00 94.44 273 PHE A C 1
ATOM 1988 O O . PHE A 1 273 ? 10.046 4.835 18.812 1.00 94.44 273 PHE A O 1
ATOM 1995 N N . SER A 1 274 ? 8.513 6.425 19.135 1.00 91.62 274 SER A N 1
ATOM 1996 C CA . SER A 1 274 ? 9.457 7.539 19.186 1.00 91.62 274 SER A CA 1
ATOM 1997 C C . SER A 1 274 ? 10.299 7.508 20.462 1.00 91.62 274 SER A C 1
ATOM 1999 O O . SER A 1 274 ? 9.769 7.646 21.565 1.00 91.62 274 SER A O 1
ATOM 2001 N N . ASN A 1 275 ? 11.627 7.462 20.324 1.00 86.19 275 ASN A N 1
ATOM 2002 C CA . ASN A 1 275 ? 12.549 7.662 21.450 1.00 86.19 275 ASN A CA 1
ATOM 2003 C C . ASN A 1 275 ? 12.355 9.013 22.161 1.00 86.19 275 ASN A C 1
ATOM 2005 O O . ASN A 1 275 ? 12.622 9.142 23.354 1.00 86.19 275 ASN A O 1
ATOM 2009 N N . ALA A 1 276 ? 11.924 10.041 21.424 1.00 85.44 276 ALA A N 1
ATOM 2010 C CA . ALA A 1 276 ? 11.841 11.404 21.936 1.00 85.44 276 ALA A CA 1
ATOM 2011 C C . ALA A 1 276 ? 10.569 11.666 22.753 1.00 85.44 276 ALA A C 1
ATOM 2013 O O . ALA A 1 276 ? 10.576 12.506 23.652 1.00 85.44 276 ALA A O 1
ATOM 2014 N N . THR A 1 277 ? 9.464 11.012 22.398 1.00 83.19 277 THR A N 1
ATOM 2015 C CA . THR A 1 277 ? 8.120 11.384 22.877 1.00 83.19 277 THR A CA 1
ATOM 2016 C C . THR A 1 277 ? 7.321 10.201 23.406 1.00 83.19 277 THR A C 1
ATOM 2018 O O . THR A 1 277 ? 6.388 10.401 24.183 1.00 83.19 277 THR A O 1
ATOM 2021 N N . GLY A 1 278 ? 7.712 8.981 23.036 1.00 88.12 278 GLY A N 1
ATOM 2022 C CA . GLY A 1 278 ? 6.949 7.767 23.280 1.00 88.12 278 GLY A CA 1
ATOM 2023 C C . GLY A 1 278 ? 5.838 7.523 22.262 1.00 88.12 278 GLY A C 1
ATOM 2024 O O . GLY A 1 278 ? 5.311 6.423 22.281 1.00 88.12 278 GLY A O 1
ATOM 2025 N N . ASP A 1 279 ? 5.518 8.486 21.391 1.00 90.56 279 ASP A N 1
ATOM 2026 C CA . ASP A 1 279 ? 4.428 8.371 20.411 1.00 90.56 279 ASP A CA 1
ATOM 2027 C C . ASP A 1 279 ? 4.616 7.145 19.502 1.00 90.56 279 ASP A C 1
ATOM 2029 O O . ASP A 1 279 ? 5.714 6.932 18.964 1.00 90.56 279 ASP A O 1
ATOM 2033 N N . GLU A 1 280 ? 3.542 6.385 19.309 1.00 95.25 280 GLU A N 1
ATOM 2034 C CA . GLU A 1 280 ? 3.446 5.336 18.291 1.00 95.25 280 GLU A CA 1
ATOM 2035 C C . GLU A 1 280 ? 3.055 5.934 16.923 1.00 95.25 280 GLU A C 1
ATOM 2037 O O . GLU A 1 280 ? 3.072 7.153 16.716 1.00 95.25 280 GLU A O 1
ATOM 2042 N N . ASN A 1 281 ? 2.799 5.083 15.926 1.00 95.69 281 ASN A N 1
ATOM 2043 C CA . ASN A 1 281 ? 2.514 5.527 14.562 1.00 95.69 281 ASN A CA 1
ATOM 2044 C C . ASN A 1 281 ? 1.255 6.401 14.474 1.00 95.69 281 ASN A C 1
ATOM 2046 O O . ASN A 1 281 ? 1.325 7.506 13.924 1.00 95.69 281 ASN A O 1
ATOM 2050 N N . ALA A 1 282 ? 0.138 5.955 15.045 1.00 95.94 282 ALA A N 1
ATOM 2051 C CA . ALA A 1 282 ? -1.116 6.685 14.949 1.00 95.94 282 ALA A CA 1
ATOM 2052 C C . ALA A 1 282 ? -1.105 7.946 15.835 1.00 95.94 282 ALA A C 1
ATOM 2054 O O . ALA A 1 282 ? -1.566 9.004 15.394 1.00 95.94 282 ALA A O 1
ATOM 2055 N N . ASP A 1 283 ? -0.467 7.900 17.010 1.00 94.12 283 ASP A N 1
ATOM 2056 C CA . ASP A 1 283 ? -0.225 9.063 17.881 1.00 94.12 283 ASP A CA 1
ATOM 2057 C C . ASP A 1 283 ? 0.380 10.271 17.151 1.00 94.12 283 ASP A C 1
ATOM 2059 O O . ASP A 1 283 ? -0.064 11.411 17.330 1.00 94.12 283 ASP A O 1
ATOM 2063 N N . ARG A 1 284 ? 1.375 10.050 16.281 1.00 91.25 284 ARG A N 1
ATOM 2064 C CA . ARG A 1 284 ? 2.036 11.135 15.525 1.00 91.25 284 ARG A CA 1
ATOM 2065 C C . ARG A 1 284 ? 1.080 11.929 14.644 1.00 91.25 284 ARG A C 1
ATOM 2067 O O . ARG A 1 284 ? 1.354 13.088 14.322 1.00 91.25 284 ARG A O 1
ATOM 2074 N N . CYS A 1 285 ? -0.007 11.298 14.224 1.00 94.06 285 CYS A N 1
ATOM 2075 C CA . CYS A 1 285 ? -0.953 11.838 13.261 1.00 94.06 285 CYS A CA 1
ATOM 2076 C C . CYS A 1 285 ? -2.344 12.066 13.852 1.00 94.06 285 CYS A C 1
ATOM 2078 O O . CYS A 1 285 ? -3.253 12.492 13.120 1.00 94.06 285 CYS A O 1
ATOM 2080 N N . ALA A 1 286 ? -2.479 11.861 15.165 1.00 93.56 286 ALA A N 1
ATOM 2081 C CA . ALA A 1 286 ? -3.718 12.000 15.896 1.00 93.56 286 ALA A CA 1
ATOM 2082 C C . ALA A 1 286 ? -4.395 13.352 15.616 1.00 93.56 286 ALA A C 1
ATOM 2084 O O . ALA A 1 286 ? -3.772 14.414 15.533 1.00 93.56 286 ALA A O 1
ATOM 2085 N N . TRP A 1 287 ? -5.708 13.291 15.435 1.00 93.94 287 TRP A N 1
ATOM 2086 C CA . TRP A 1 287 ? -6.625 14.386 15.139 1.00 93.94 287 TRP A CA 1
ATOM 2087 C C . TRP A 1 287 ? -6.332 15.158 13.850 1.00 93.94 287 TRP A C 1
ATOM 2089 O O . TRP A 1 287 ? -6.830 16.273 13.665 1.00 93.94 287 TRP A O 1
ATOM 2099 N N . THR A 1 288 ? -5.588 14.557 12.920 1.00 94.56 288 THR A N 1
ATOM 2100 C CA . THR A 1 288 ? -5.373 15.106 11.580 1.00 94.56 288 THR A CA 1
ATOM 2101 C C . THR A 1 288 ? -5.988 14.212 10.506 1.00 94.56 288 THR A C 1
ATOM 2103 O O . THR A 1 288 ? -5.849 12.999 10.565 1.00 94.56 288 THR A O 1
ATOM 2106 N N . PHE A 1 289 ? -6.661 14.803 9.512 1.00 94.81 289 PHE A N 1
ATOM 2107 C CA . PHE A 1 289 ? -7.561 14.064 8.605 1.00 94.81 289 PHE A CA 1
ATOM 2108 C C . PHE A 1 289 ? -7.189 14.154 7.114 1.00 94.81 289 PHE A C 1
ATOM 2110 O O . PHE A 1 289 ? -7.802 13.489 6.287 1.00 94.81 289 PHE A O 1
ATOM 2117 N N . GLY A 1 290 ? -6.166 14.930 6.748 1.00 91.75 290 GLY A N 1
ATOM 2118 C CA . GLY A 1 290 ? -5.735 15.047 5.351 1.00 91.75 290 GLY A CA 1
ATOM 2119 C C . GLY A 1 290 ? -6.787 15.696 4.443 1.00 91.75 290 GLY A C 1
ATOM 2120 O O . GLY A 1 290 ? -7.438 16.661 4.837 1.00 91.75 290 GLY A O 1
ATOM 2121 N N . ALA A 1 291 ? -6.894 15.204 3.205 1.00 91.06 291 ALA A N 1
ATOM 2122 C CA . ALA A 1 291 ? -7.899 15.660 2.249 1.00 91.06 291 ALA A CA 1
ATOM 2123 C C . ALA A 1 291 ? -9.263 15.030 2.560 1.00 91.06 291 ALA A C 1
ATOM 2125 O O . ALA A 1 291 ? -9.358 13.832 2.809 1.00 91.06 291 ALA A O 1
ATOM 2126 N N . GLU A 1 292 ? -10.317 15.839 2.509 1.00 95.44 292 GLU A N 1
ATOM 2127 C CA . GLU A 1 292 ? -11.666 15.445 2.912 1.00 95.44 292 GLU A CA 1
ATOM 2128 C C . GLU A 1 292 ? -12.682 15.729 1.804 1.00 95.44 292 GLU A C 1
ATOM 2130 O O . GLU A 1 292 ? -12.493 16.613 0.966 1.00 95.44 292 GLU A O 1
ATOM 2135 N N . TYR A 1 293 ? -13.795 15.007 1.841 1.00 96.12 293 TYR A N 1
ATOM 2136 C CA . TYR A 1 293 ? -14.967 15.202 0.999 1.00 96.12 293 TYR A CA 1
ATOM 2137 C C . TYR A 1 293 ? -16.254 15.091 1.829 1.00 96.12 293 TYR A C 1
ATOM 2139 O O . TYR A 1 293 ? -16.247 14.654 2.981 1.00 96.12 293 TYR A O 1
ATOM 2147 N N . SER A 1 294 ? -17.378 15.514 1.249 1.00 97.12 294 SER A N 1
ATOM 2148 C CA . SER A 1 294 ? -18.688 15.448 1.904 1.00 97.12 294 SER A CA 1
ATOM 2149 C C . SER A 1 294 ? -19.399 14.138 1.577 1.00 97.12 294 SER A C 1
ATOM 2151 O O . SER A 1 294 ? -19.576 13.814 0.404 1.00 97.12 294 SER A O 1
ATOM 2153 N N . SER A 1 295 ? -19.879 13.426 2.595 1.00 96.38 295 SER A N 1
ATOM 2154 C CA . SER A 1 295 ? -20.735 12.245 2.443 1.00 96.38 295 SER A CA 1
ATOM 2155 C C . SER A 1 295 ? -21.759 12.174 3.573 1.00 96.38 295 SER A C 1
ATOM 2157 O O . SER A 1 295 ? -21.456 12.517 4.713 1.00 96.38 295 SER A O 1
ATOM 2159 N N . GLY A 1 296 ? -23.004 11.802 3.262 1.00 90.75 296 GLY A N 1
ATOM 2160 C CA . GLY A 1 296 ? -24.069 11.680 4.268 1.00 90.75 296 GLY A CA 1
ATOM 2161 C C . GLY A 1 296 ? -24.377 12.966 5.055 1.00 90.75 296 GLY A C 1
ATOM 2162 O O . GLY A 1 296 ? -24.904 12.895 6.158 1.00 90.75 296 GLY A O 1
ATOM 2163 N N . GLY A 1 297 ? -24.032 14.147 4.522 1.00 92.69 297 GLY A N 1
ATOM 2164 C CA . GLY A 1 297 ? -24.144 15.425 5.244 1.00 92.69 297 GLY A CA 1
ATOM 2165 C C . GLY A 1 297 ? -23.033 15.679 6.275 1.00 92.69 297 GLY A C 1
ATOM 2166 O O . GLY A 1 297 ? -23.121 16.641 7.035 1.00 92.69 297 GLY A O 1
ATOM 2167 N N . ALA A 1 298 ? -21.994 14.846 6.286 1.00 97.06 298 ALA A N 1
ATOM 2168 C CA . ALA A 1 298 ? -20.830 14.913 7.160 1.00 97.06 298 ALA A CA 1
ATOM 2169 C C . ALA A 1 298 ? -19.523 14.958 6.349 1.00 97.06 298 ALA A C 1
ATOM 2171 O O . ALA A 1 298 ? -19.526 14.837 5.121 1.00 97.06 298 ALA A O 1
ATOM 2172 N N . ARG A 1 299 ? -18.395 15.130 7.044 1.00 97.75 299 ARG A N 1
ATOM 2173 C CA . ARG A 1 299 ? -17.049 14.996 6.467 1.00 97.75 299 ARG A CA 1
ATOM 2174 C C . ARG A 1 299 ? -16.667 13.516 6.392 1.00 97.75 299 ARG A C 1
ATOM 2176 O O . ARG A 1 299 ? -17.016 12.746 7.286 1.00 97.75 299 ARG A O 1
ATOM 2183 N N . ALA A 1 300 ? -15.918 13.140 5.367 1.00 98.25 300 ALA A N 1
ATOM 2184 C CA . ALA A 1 300 ? -15.287 11.835 5.195 1.00 98.25 300 ALA A CA 1
ATOM 2185 C C . ALA A 1 300 ? -13.943 12.008 4.474 1.00 98.25 300 ALA A C 1
ATOM 2187 O O . ALA A 1 300 ? -13.716 13.024 3.820 1.00 98.25 300 ALA A O 1
ATOM 2188 N N . ASN A 1 301 ? -13.042 11.038 4.594 1.00 96.62 301 ASN A N 1
ATOM 2189 C CA . ASN A 1 301 ? -11.746 11.053 3.908 1.00 96.62 301 ASN A CA 1
ATOM 2190 C C . ASN A 1 301 ? -11.317 9.691 3.351 1.00 96.62 301 ASN A C 1
ATOM 2192 O O . ASN A 1 301 ? -10.334 9.620 2.617 1.00 96.62 301 ASN A O 1
ATOM 2196 N N . VAL A 1 302 ? -12.066 8.622 3.625 1.00 95.94 302 VAL A N 1
ATOM 2197 C CA . VAL A 1 302 ? -11.799 7.298 3.060 1.00 95.94 302 VAL A CA 1
ATOM 2198 C C . VAL A 1 302 ? -13.096 6.534 2.814 1.00 95.94 302 VAL A C 1
ATOM 2200 O O . VAL A 1 302 ? -14.045 6.627 3.591 1.00 95.94 302 VAL A O 1
ATOM 2203 N N . ARG A 1 303 ? -13.131 5.784 1.713 1.00 96.25 303 ARG A N 1
ATOM 2204 C CA . ARG A 1 303 ? -14.192 4.834 1.375 1.00 96.25 303 ARG A CA 1
ATOM 2205 C C . ARG A 1 303 ? -13.652 3.429 1.612 1.00 96.25 303 ARG A C 1
ATOM 2207 O O . ARG A 1 303 ? -12.695 3.035 0.953 1.00 96.25 303 ARG A O 1
ATOM 2214 N N . LEU A 1 304 ? -14.253 2.683 2.535 1.00 96.19 304 LEU A N 1
ATOM 2215 C CA . LEU A 1 304 ? -13.891 1.296 2.836 1.00 96.19 304 LEU A CA 1
ATOM 2216 C C . LEU A 1 304 ? -15.117 0.414 2.590 1.00 96.19 304 LEU A C 1
ATOM 2218 O O . LEU A 1 304 ? -16.178 0.603 3.191 1.00 96.19 304 LEU A O 1
ATOM 2222 N N . GLY A 1 305 ? -14.997 -0.511 1.636 1.00 95.06 305 GLY A N 1
ATOM 2223 C CA . GLY A 1 305 ? -16.141 -1.254 1.113 1.00 95.06 305 GLY A CA 1
ATOM 2224 C C . GLY A 1 305 ? -17.222 -0.308 0.578 1.00 95.06 305 GLY A C 1
ATOM 2225 O O . GLY A 1 305 ? -16.975 0.525 -0.293 1.00 95.06 305 GLY A O 1
ATOM 2226 N N . ASN A 1 306 ? -18.432 -0.415 1.129 1.00 94.19 306 ASN A N 1
ATOM 2227 C CA . ASN A 1 306 ? -19.590 0.388 0.721 1.00 94.19 306 ASN A CA 1
ATOM 2228 C C . ASN A 1 306 ? -19.870 1.592 1.634 1.00 94.19 306 ASN A C 1
ATOM 2230 O O . ASN A 1 306 ? -20.940 2.200 1.515 1.00 94.19 306 ASN A O 1
ATOM 2234 N N . ARG A 1 307 ? -18.948 1.937 2.541 1.00 97.69 307 ARG A N 1
ATOM 2235 C CA . ARG A 1 307 ? -19.127 3.016 3.520 1.00 97.69 307 ARG A CA 1
ATOM 2236 C C . ARG A 1 307 ? -18.017 4.048 3.444 1.00 97.69 307 ARG A C 1
ATOM 2238 O O . ARG A 1 307 ? -16.869 3.722 3.159 1.00 97.69 307 ARG A O 1
ATOM 2245 N N . ASP A 1 308 ? -18.394 5.292 3.703 1.00 98.38 308 ASP A N 1
ATOM 2246 C CA . ASP A 1 308 ? -17.450 6.393 3.867 1.00 98.38 308 ASP A CA 1
ATOM 2247 C C . ASP A 1 308 ? -17.182 6.588 5.357 1.00 98.38 308 ASP A C 1
ATOM 2249 O O . ASP A 1 308 ? -18.094 6.455 6.175 1.00 98.38 308 ASP A O 1
ATOM 2253 N N . TYR A 1 309 ? -15.943 6.910 5.705 1.00 98.56 309 TYR A N 1
ATOM 2254 C CA . TYR A 1 309 ? -15.508 7.156 7.074 1.00 98.56 309 TYR A CA 1
ATOM 2255 C C . TYR A 1 309 ? -14.656 8.422 7.134 1.00 98.56 309 TYR A C 1
ATOM 2257 O O . TYR A 1 309 ? -14.036 8.828 6.147 1.00 98.56 309 TYR A O 1
ATOM 2265 N N . LEU A 1 310 ? -14.625 9.044 8.313 1.00 98.38 310 LEU A N 1
ATOM 2266 C CA . LEU A 1 310 ? -13.641 10.062 8.660 1.00 98.38 310 LEU A CA 1
ATOM 2267 C C . LEU A 1 310 ? -12.697 9.462 9.701 1.00 98.38 310 LEU A C 1
ATOM 2269 O O . LEU A 1 310 ? -13.067 9.358 10.869 1.00 98.38 310 LEU A O 1
ATOM 2273 N N . ILE A 1 311 ? -11.503 9.065 9.273 1.00 98.06 311 ILE A N 1
ATOM 2274 C CA . ILE A 1 311 ? -10.478 8.474 10.144 1.00 98.06 311 ILE A CA 1
ATOM 2275 C C . ILE A 1 311 ? -9.222 9.342 10.153 1.00 98.06 311 ILE A C 1
ATOM 2277 O O . ILE A 1 311 ? -8.986 10.119 9.232 1.00 98.06 311 ILE A O 1
ATOM 2281 N N . GLN A 1 312 ? -8.423 9.254 11.205 1.00 97.50 312 GLN A N 1
ATOM 2282 C CA . GLN A 1 312 ? -7.167 10.000 11.293 1.00 97.50 312 GLN A CA 1
ATOM 2283 C C . GLN A 1 312 ? -6.166 9.512 10.238 1.00 97.50 312 GLN A C 1
ATOM 2285 O O . GLN A 1 312 ? -6.265 8.390 9.758 1.00 97.50 312 GLN A O 1
ATOM 2290 N N . ARG A 1 313 ? -5.202 10.358 9.871 1.00 96.50 313 ARG A N 1
ATOM 2291 C CA . ARG A 1 313 ? -4.007 9.930 9.131 1.00 96.50 313 ARG A CA 1
ATOM 2292 C C . ARG A 1 313 ? -3.170 8.991 9.999 1.00 96.50 313 ARG A C 1
ATOM 2294 O O . ARG A 1 313 ? -3.243 9.086 11.221 1.00 96.50 313 ARG A O 1
ATOM 2301 N N . ASN A 1 314 ? -2.307 8.196 9.373 1.00 97.25 314 ASN A N 1
ATOM 2302 C CA . ASN A 1 314 ? -1.263 7.447 10.074 1.00 97.25 314 ASN A CA 1
ATOM 2303 C C . ASN A 1 314 ? 0.143 7.895 9.628 1.00 97.25 314 ASN A C 1
ATOM 2305 O O . ASN A 1 314 ? 0.306 8.526 8.576 1.00 97.25 314 ASN A O 1
ATOM 2309 N N . TRP A 1 315 ? 1.156 7.614 10.449 1.00 95.94 315 TRP A N 1
ATOM 2310 C CA . TRP A 1 315 ? 2.553 7.914 10.161 1.00 95.94 315 TRP A CA 1
ATOM 2311 C C . TRP A 1 315 ? 3.126 6.916 9.158 1.00 95.94 315 TRP A C 1
ATOM 2313 O O . TRP A 1 315 ? 3.229 5.721 9.419 1.00 95.94 315 TRP A O 1
ATOM 2323 N N . VAL A 1 316 ? 3.546 7.417 8.002 1.00 93.00 316 VAL A N 1
ATOM 2324 C CA . VAL A 1 316 ? 4.329 6.654 7.036 1.00 93.00 316 VAL A CA 1
ATOM 2325 C C . VAL A 1 316 ? 5.784 6.695 7.480 1.00 93.00 316 VAL A C 1
ATOM 2327 O O . VAL A 1 316 ? 6.432 7.738 7.410 1.00 93.00 316 VAL A O 1
ATOM 2330 N N . ASN A 1 317 ? 6.324 5.555 7.903 1.00 91.56 317 ASN A N 1
ATOM 2331 C CA . ASN A 1 317 ? 7.708 5.423 8.355 1.00 91.56 317 ASN A CA 1
ATOM 2332 C C . ASN A 1 317 ? 8.691 5.258 7.178 1.00 91.56 317 ASN A C 1
ATOM 2334 O O . ASN A 1 317 ? 9.495 4.329 7.142 1.00 91.56 317 ASN A O 1
ATOM 2338 N N . ALA A 1 318 ? 8.601 6.149 6.190 1.00 83.06 318 ALA A N 1
ATOM 2339 C CA . ALA A 1 318 ? 9.440 6.196 4.991 1.00 83.06 318 ALA A CA 1
ATOM 2340 C C . ALA A 1 318 ? 9.707 7.654 4.577 1.00 83.06 318 ALA A C 1
ATOM 2342 O O . ALA A 1 318 ? 9.009 8.560 5.027 1.00 83.06 318 ALA A O 1
ATOM 2343 N N . ASP A 1 319 ? 10.707 7.885 3.719 1.00 76.19 319 ASP A N 1
ATOM 2344 C CA . ASP A 1 319 ? 11.027 9.201 3.133 1.00 76.19 319 ASP A CA 1
ATOM 2345 C C . ASP A 1 319 ? 11.142 10.358 4.153 1.00 76.19 319 ASP A C 1
ATOM 2347 O O . ASP A 1 319 ? 10.699 11.479 3.901 1.00 76.19 319 ASP A O 1
ATOM 2351 N N . GLY A 1 320 ? 11.732 10.100 5.324 1.00 81.38 320 GLY A N 1
ATOM 2352 C CA . GLY A 1 320 ? 11.886 11.087 6.399 1.00 81.38 320 GLY A CA 1
ATOM 2353 C C . GLY A 1 320 ? 10.692 11.197 7.353 1.00 81.38 320 GLY A C 1
ATOM 2354 O O . GLY A 1 320 ? 10.771 11.953 8.319 1.00 81.38 320 GLY A O 1
ATOM 2355 N N . GLY A 1 321 ? 9.630 10.418 7.132 1.00 87.88 321 GLY A N 1
ATOM 2356 C CA . GLY A 1 321 ? 8.469 10.332 8.013 1.00 87.88 321 GLY A CA 1
ATOM 2357 C C . GLY A 1 321 ? 7.427 11.427 7.777 1.00 87.88 321 GLY A C 1
ATOM 2358 O O . GLY A 1 321 ? 7.748 12.616 7.736 1.00 87.88 321 GLY A O 1
ATOM 2359 N N . TYR A 1 322 ? 6.159 11.046 7.606 1.00 90.69 322 TYR A N 1
ATOM 2360 C CA . TYR A 1 322 ? 5.063 11.998 7.388 1.00 90.69 322 TYR A CA 1
ATOM 2361 C C . TYR A 1 322 ? 3.680 11.388 7.650 1.00 90.69 322 TYR A C 1
ATOM 2363 O O . TYR A 1 322 ? 3.486 10.186 7.521 1.00 90.69 322 TYR A O 1
ATOM 2371 N N . CYS A 1 323 ? 2.692 12.233 7.963 1.00 93.88 323 CYS A N 1
ATOM 2372 C CA . CYS A 1 323 ? 1.291 11.818 8.094 1.00 93.88 323 CYS A CA 1
ATOM 2373 C C . CYS A 1 323 ? 0.570 11.806 6.745 1.00 93.88 323 CYS A C 1
ATOM 2375 O O . CYS A 1 323 ? 0.464 12.858 6.099 1.00 93.88 323 CYS A O 1
ATOM 2377 N N . ASP A 1 324 ? -0.020 10.671 6.374 1.00 93.50 324 ASP A N 1
ATOM 2378 C CA . ASP A 1 324 ? -0.796 10.524 5.137 1.00 93.50 324 ASP A CA 1
ATOM 2379 C C . ASP A 1 324 ? -2.011 9.593 5.320 1.00 93.50 324 ASP A C 1
ATOM 2381 O O . ASP A 1 324 ? -2.193 8.979 6.371 1.00 93.50 324 ASP A O 1
ATOM 2385 N N . MET A 1 325 ? -2.873 9.539 4.302 1.00 93.12 325 MET A N 1
ATOM 2386 C CA . MET A 1 325 ? -4.030 8.633 4.220 1.00 93.12 325 MET A CA 1
ATOM 2387 C C . MET A 1 325 ? -3.747 7.385 3.369 1.00 93.12 325 MET A C 1
ATOM 2389 O O . MET A 1 325 ? -4.636 6.558 3.181 1.00 93.12 325 MET A O 1
ATOM 2393 N N . ALA A 1 326 ? -2.536 7.253 2.825 1.00 88.81 326 ALA A N 1
ATOM 2394 C CA . ALA A 1 326 ? -2.101 6.084 2.074 1.00 88.81 326 ALA A CA 1
ATOM 2395 C C . ALA A 1 326 ? -0.582 5.895 2.170 1.00 88.81 326 ALA A C 1
ATOM 2397 O O . ALA A 1 326 ? 0.167 6.864 2.291 1.00 88.81 326 ALA A O 1
ATOM 2398 N N . ARG A 1 327 ? -0.117 4.643 2.055 1.00 84.31 327 ARG A N 1
ATOM 2399 C CA . ARG A 1 327 ? 1.323 4.308 2.061 1.00 84.31 327 ARG A CA 1
ATOM 2400 C C . ARG A 1 327 ? 2.101 4.953 0.921 1.00 84.31 327 ARG A C 1
ATOM 2402 O O . ARG A 1 327 ? 3.278 5.288 1.076 1.00 84.31 327 ARG A O 1
ATOM 2409 N N . PHE A 1 328 ? 1.452 5.043 -0.232 1.00 79.38 328 PHE A N 1
ATOM 2410 C CA . PHE A 1 328 ? 2.017 5.567 -1.459 1.00 79.38 328 PHE A CA 1
ATOM 2411 C C . PHE A 1 328 ? 1.149 6.721 -1.917 1.00 79.38 328 PHE A C 1
ATOM 2413 O O . PHE A 1 328 ? -0.070 6.593 -2.034 1.00 79.38 328 PHE A O 1
ATOM 2420 N N . ARG A 1 329 ? 1.781 7.855 -2.207 1.00 72.31 329 ARG A N 1
ATOM 2421 C CA . ARG A 1 329 ? 1.099 8.911 -2.947 1.00 72.31 329 ARG A CA 1
ATOM 2422 C C . ARG A 1 329 ? 0.843 8.415 -4.369 1.00 72.31 329 ARG A C 1
ATOM 2424 O O . ARG A 1 329 ? 1.746 7.784 -4.925 1.00 72.31 329 ARG A O 1
ATOM 2431 N N . PRO A 1 330 ? -0.323 8.717 -4.969 1.00 71.56 330 PRO A N 1
ATOM 2432 C CA . PRO A 1 330 ? -0.583 8.369 -6.356 1.00 71.56 330 PRO A CA 1
ATOM 2433 C C . PRO A 1 330 ? 0.560 8.853 -7.245 1.00 71.56 330 PRO A C 1
ATOM 2435 O O . PRO A 1 330 ? 0.867 10.054 -7.283 1.00 71.56 330 PRO A O 1
ATOM 2438 N N . LEU A 1 331 ? 1.207 7.910 -7.930 1.00 86.25 331 LEU A N 1
ATOM 2439 C CA . LEU A 1 331 ? 2.233 8.245 -8.902 1.00 86.25 331 LEU A CA 1
ATOM 2440 C C . LEU A 1 331 ? 1.586 9.067 -10.016 1.00 86.25 331 LEU A C 1
ATOM 2442 O O . LEU A 1 331 ? 0.465 8.791 -10.445 1.00 86.25 331 LEU A O 1
ATOM 2446 N N . GLN A 1 332 ? 2.277 10.116 -10.447 1.00 90.88 332 GLN A N 1
ATOM 2447 C CA . GLN A 1 332 ? 1.758 10.999 -11.481 1.00 90.88 332 GLN A CA 1
ATOM 2448 C C . GLN A 1 332 ? 2.101 10.450 -12.871 1.00 90.88 332 GLN A C 1
ATOM 2450 O O . GLN A 1 332 ? 3.110 9.756 -13.020 1.00 90.88 332 GLN A O 1
ATOM 2455 N N . PRO A 1 333 ? 1.317 10.781 -13.911 1.00 95.50 333 PRO A N 1
ATOM 2456 C CA . PRO A 1 333 ? 1.611 10.354 -15.277 1.00 95.50 333 PRO A CA 1
ATOM 2457 C C . PRO A 1 333 ? 2.970 10.818 -15.818 1.00 95.50 333 PRO A C 1
ATOM 2459 O O . PRO A 1 333 ? 3.418 10.296 -16.829 1.00 95.50 333 PRO A O 1
ATOM 2462 N N . ASP A 1 334 ? 3.636 11.778 -15.178 1.00 94.81 334 ASP A N 1
ATOM 2463 C CA . ASP A 1 334 ? 4.989 12.235 -15.503 1.00 94.81 334 ASP A CA 1
ATOM 2464 C C . ASP A 1 334 ? 6.067 11.785 -14.499 1.00 94.81 334 ASP A C 1
ATOM 2466 O O . ASP A 1 334 ? 7.187 12.296 -14.548 1.00 94.81 334 ASP A O 1
ATOM 2470 N N . ASP A 1 335 ? 5.755 10.855 -13.589 1.00 95.25 335 ASP A N 1
ATOM 2471 C CA . ASP A 1 335 ? 6.751 10.279 -12.679 1.00 95.25 335 ASP A CA 1
ATOM 2472 C C . ASP A 1 335 ? 7.865 9.570 -13.491 1.00 95.25 335 ASP A C 1
ATOM 2474 O O . ASP A 1 335 ? 7.558 8.913 -14.493 1.00 95.25 335 ASP A O 1
ATOM 2478 N N . PRO A 1 336 ? 9.151 9.649 -13.082 1.00 94.88 336 PRO A N 1
ATOM 2479 C CA . PRO A 1 336 ? 10.270 8.992 -13.772 1.00 94.88 336 PRO A CA 1
ATOM 2480 C C . PRO A 1 336 ? 10.101 7.486 -14.019 1.00 94.88 336 PRO A C 1
ATOM 2482 O O . PRO A 1 336 ? 10.750 6.926 -14.905 1.00 94.88 336 PRO A O 1
ATOM 2485 N N . ILE A 1 337 ? 9.232 6.819 -13.255 1.00 96.12 337 ILE A N 1
ATOM 2486 C CA . ILE A 1 337 ? 8.854 5.422 -13.484 1.00 96.12 337 ILE A CA 1
ATOM 2487 C C . ILE A 1 337 ? 8.145 5.244 -14.834 1.00 96.12 337 ILE A C 1
ATOM 2489 O O . ILE A 1 337 ? 8.347 4.234 -15.504 1.00 96.12 337 ILE A O 1
ATOM 2493 N N . VAL A 1 338 ? 7.350 6.209 -15.287 1.00 97.38 338 VAL A N 1
ATOM 2494 C CA . VAL A 1 338 ? 6.554 6.100 -16.524 1.00 97.38 338 VAL A CA 1
ATOM 2495 C C . VAL A 1 338 ? 6.963 7.094 -17.608 1.00 97.38 338 VAL A C 1
ATOM 2497 O O . VAL A 1 338 ? 6.596 6.906 -18.765 1.00 97.38 338 VAL A O 1
ATOM 2500 N N . PHE A 1 339 ? 7.775 8.101 -17.274 1.00 98.00 339 PHE A N 1
ATOM 2501 C CA . PHE A 1 339 ? 8.255 9.094 -18.228 1.00 98.00 339 PHE A CA 1
ATOM 2502 C C . PHE A 1 339 ? 9.732 9.472 -18.013 1.00 98.00 339 PHE A C 1
ATOM 2504 O O . PHE A 1 339 ? 10.102 10.111 -17.033 1.00 98.00 339 PHE A O 1
ATOM 2511 N N . ASP A 1 340 ? 10.575 9.148 -18.993 1.00 96.94 340 ASP A N 1
ATOM 2512 C CA . ASP A 1 340 ? 11.956 9.614 -19.140 1.00 96.94 340 ASP A CA 1
ATOM 2513 C C . ASP A 1 340 ? 12.069 10.338 -20.490 1.00 96.94 340 ASP A C 1
ATOM 2515 O O . ASP A 1 340 ? 12.051 9.723 -21.557 1.00 96.94 340 ASP A O 1
ATOM 2519 N N . ALA A 1 341 ? 12.205 11.667 -20.457 1.00 97.00 341 ALA A N 1
ATOM 2520 C CA . ALA A 1 341 ? 12.264 12.483 -21.669 1.00 97.00 341 ALA A CA 1
ATOM 2521 C C . ALA A 1 341 ? 13.418 12.089 -22.609 1.00 97.00 341 ALA A C 1
ATOM 2523 O O . ALA A 1 341 ? 13.261 12.145 -23.830 1.00 97.00 341 ALA A O 1
ATOM 2524 N N . SER A 1 342 ? 14.566 11.674 -22.064 1.00 94.62 342 SER A N 1
ATOM 2525 C CA . SER A 1 342 ? 15.718 11.265 -22.875 1.00 94.62 342 SER A CA 1
ATOM 2526 C C . SER A 1 342 ? 15.445 9.935 -23.565 1.00 94.62 342 SER A C 1
ATOM 2528 O O . SER A 1 342 ? 15.734 9.794 -24.756 1.00 94.62 342 SER A O 1
ATOM 2530 N N . TYR A 1 343 ? 14.844 8.988 -22.839 1.00 95.44 343 TYR A N 1
ATOM 2531 C CA . TYR A 1 343 ? 14.386 7.721 -23.401 1.00 95.44 343 TYR A CA 1
ATOM 2532 C C . TYR A 1 343 ? 13.345 7.961 -24.499 1.00 95.44 343 TYR A C 1
ATOM 2534 O O . TYR A 1 343 ? 13.546 7.531 -25.634 1.00 95.44 343 TYR A O 1
ATOM 2542 N N . TYR A 1 344 ? 12.298 8.726 -24.197 1.00 97.44 344 TYR A N 1
ATOM 2543 C CA . TYR A 1 344 ? 11.175 9.005 -25.088 1.00 97.44 344 TYR A CA 1
ATOM 2544 C C . TYR A 1 344 ? 11.605 9.688 -26.394 1.00 97.44 344 TYR A C 1
ATOM 2546 O O . TYR A 1 344 ? 11.254 9.245 -27.486 1.00 97.44 344 TYR A O 1
ATOM 2554 N N . LEU A 1 345 ? 12.451 10.719 -26.309 1.00 97.19 345 LEU A N 1
ATOM 2555 C CA . LEU A 1 345 ? 12.989 11.399 -27.490 1.00 97.19 345 LEU A CA 1
ATOM 2556 C C . LEU A 1 345 ? 14.006 10.548 -28.264 1.00 97.19 345 LEU A C 1
ATOM 2558 O O . LEU A 1 345 ? 14.326 10.868 -29.404 1.00 97.19 345 LEU A O 1
ATOM 2562 N N . ALA A 1 346 ? 14.605 9.526 -27.657 1.00 94.31 346 ALA A N 1
ATOM 2563 C CA . ALA A 1 346 ? 15.496 8.610 -28.367 1.00 94.31 346 ALA A CA 1
ATOM 2564 C C . ALA A 1 346 ? 14.737 7.443 -29.026 1.00 94.31 346 ALA A C 1
ATOM 2566 O O . ALA A 1 346 ? 15.219 6.901 -30.014 1.00 94.31 346 ALA A O 1
ATOM 2567 N N . GLU A 1 347 ? 13.561 7.088 -28.504 1.00 94.06 347 GLU A N 1
ATOM 2568 C CA . GLU A 1 347 ? 12.658 6.090 -29.087 1.00 94.06 347 GLU A CA 1
ATOM 2569 C C . GLU A 1 347 ? 11.964 6.636 -30.344 1.00 94.06 347 GLU A C 1
ATOM 2571 O O . GLU A 1 347 ? 11.875 5.963 -31.369 1.00 94.06 347 GLU A O 1
ATOM 2576 N N . TYR A 1 348 ? 11.504 7.888 -30.281 1.00 96.38 348 TYR A N 1
ATOM 2577 C CA . TYR A 1 348 ? 10.620 8.472 -31.285 1.00 96.38 348 TYR A CA 1
ATOM 2578 C C . TYR A 1 348 ? 11.315 9.556 -32.113 1.00 96.38 348 TYR A C 1
ATOM 2580 O O . TYR A 1 348 ? 11.426 10.717 -31.710 1.00 96.38 348 TYR A O 1
ATOM 2588 N N . GLY A 1 349 ? 11.779 9.167 -33.305 1.00 96.56 349 GLY A N 1
ATOM 2589 C CA . GLY A 1 349 ? 12.504 10.048 -34.226 1.00 96.56 349 GLY A CA 1
ATOM 2590 C C . GLY A 1 349 ? 11.701 11.266 -34.703 1.00 96.56 349 GLY A C 1
ATOM 2591 O O . GLY A 1 349 ? 12.283 12.326 -34.922 1.00 96.56 349 GLY A O 1
ATOM 2592 N N . ASP A 1 350 ? 10.375 11.150 -34.807 1.00 97.94 350 ASP A N 1
ATOM 2593 C CA . ASP A 1 350 ? 9.463 12.263 -35.098 1.00 97.94 350 ASP A CA 1
ATOM 2594 C C . ASP A 1 350 ? 9.509 13.332 -33.999 1.00 97.94 350 ASP A C 1
ATOM 2596 O O . ASP A 1 350 ? 9.659 14.520 -34.288 1.00 97.94 350 ASP A O 1
ATOM 2600 N N . LEU A 1 351 ? 9.476 12.912 -32.733 1.00 97.94 351 LEU A N 1
ATOM 2601 C CA . LEU A 1 351 ? 9.556 13.823 -31.591 1.00 97.94 351 LEU A CA 1
ATOM 2602 C C . LEU A 1 351 ? 10.954 14.420 -31.456 1.00 97.94 351 LEU A C 1
ATOM 2604 O O . LEU A 1 351 ? 11.093 15.609 -31.178 1.00 97.94 351 LEU A O 1
ATOM 2608 N N . ARG A 1 352 ? 12.000 13.626 -31.715 1.00 97.44 352 ARG A N 1
ATOM 2609 C CA . ARG A 1 352 ? 13.381 14.121 -31.769 1.00 97.44 352 ARG A CA 1
ATOM 2610 C C . ARG A 1 352 ? 13.549 15.218 -32.814 1.00 97.44 352 ARG A C 1
ATOM 2612 O O . ARG A 1 352 ? 14.205 16.219 -32.538 1.00 97.44 352 ARG A O 1
ATOM 2619 N N . ALA A 1 353 ? 12.975 15.030 -34.001 1.00 98.00 353 ALA A N 1
ATOM 2620 C CA . ALA A 1 353 ? 13.028 16.011 -35.078 1.00 98.00 353 ALA A CA 1
ATOM 2621 C C . ALA A 1 353 ? 12.228 17.279 -34.741 1.00 98.00 353 ALA A C 1
ATOM 2623 O O . ALA A 1 353 ? 12.674 18.378 -35.061 1.00 98.00 353 ALA A O 1
ATOM 2624 N N . ALA A 1 354 ? 11.076 17.135 -34.077 1.00 97.75 354 ALA A N 1
ATOM 2625 C CA . ALA A 1 354 ? 10.215 18.257 -33.710 1.00 97.75 354 ALA A CA 1
ATOM 2626 C C . ALA A 1 354 ? 10.741 19.070 -32.514 1.00 97.75 354 ALA A C 1
ATOM 2628 O O . ALA A 1 354 ? 10.645 20.296 -32.515 1.00 97.75 354 ALA A O 1
ATOM 2629 N N . PHE A 1 355 ? 11.278 18.403 -31.490 1.00 98.00 355 PHE A N 1
ATOM 2630 C CA . PHE A 1 355 ? 11.581 19.009 -30.185 1.00 98.00 355 PHE A CA 1
ATOM 2631 C C . PHE A 1 355 ? 13.079 19.052 -29.855 1.00 98.00 355 PHE A C 1
ATOM 2633 O O . PHE A 1 355 ? 13.491 19.712 -28.902 1.00 98.00 355 PHE A O 1
ATOM 2640 N N . GLY A 1 356 ? 13.932 18.349 -30.604 1.00 97.06 356 GLY A N 1
ATOM 2641 C CA . GLY A 1 356 ? 15.356 18.252 -30.293 1.00 97.06 356 GLY A CA 1
ATOM 2642 C C . GLY A 1 356 ? 15.599 17.578 -28.937 1.00 97.06 356 GLY A C 1
ATOM 2643 O O . GLY A 1 356 ? 15.304 16.399 -28.766 1.00 97.06 356 GLY A O 1
ATOM 2644 N N . ASN A 1 357 ? 16.191 18.307 -27.987 1.00 95.50 357 ASN A N 1
ATOM 2645 C CA . ASN A 1 357 ? 16.418 17.870 -26.599 1.00 95.50 357 ASN A CA 1
ATOM 2646 C C . ASN A 1 357 ? 15.452 18.550 -25.603 1.00 95.50 357 ASN A C 1
ATOM 2648 O O . ASN A 1 357 ? 15.708 18.526 -24.401 1.00 95.50 357 ASN A O 1
ATOM 2652 N N . ASP A 1 358 ? 14.387 19.205 -26.077 1.00 97.44 358 ASP A N 1
ATOM 2653 C CA . ASP A 1 358 ? 13.450 19.918 -25.207 1.00 97.44 358 ASP A CA 1
ATOM 2654 C C . ASP A 1 358 ? 12.612 18.936 -24.370 1.00 97.44 358 ASP A C 1
ATOM 2656 O O . ASP A 1 358 ? 11.640 18.330 -24.833 1.00 97.44 358 ASP A O 1
ATOM 2660 N N . VAL A 1 359 ? 13.007 18.792 -23.104 1.00 96.06 359 VAL A N 1
ATOM 2661 C CA . VAL A 1 359 ? 12.362 17.896 -22.138 1.00 96.06 359 VAL A CA 1
ATOM 2662 C C . VAL A 1 359 ? 10.954 18.354 -21.750 1.00 96.06 359 VAL A C 1
ATOM 2664 O O . VAL A 1 359 ? 10.111 17.517 -21.430 1.00 96.06 359 VAL A O 1
ATOM 2667 N N . VAL A 1 360 ? 10.666 19.660 -21.803 1.00 97.06 360 VAL A N 1
ATOM 2668 C CA . VAL A 1 360 ? 9.344 20.203 -21.462 1.00 97.06 360 VAL A CA 1
ATOM 2669 C C . VAL A 1 360 ? 8.372 19.931 -22.603 1.00 97.06 360 VAL A C 1
ATOM 2671 O O . VAL A 1 360 ? 7.258 19.467 -22.356 1.00 97.06 360 VAL A O 1
ATOM 2674 N N . ALA A 1 361 ? 8.797 20.141 -23.850 1.00 97.88 361 ALA A N 1
ATOM 2675 C CA . ALA A 1 361 ? 8.006 19.785 -25.025 1.00 97.88 361 ALA A CA 1
ATOM 2676 C C . ALA A 1 361 ? 7.718 18.274 -25.076 1.00 97.88 361 ALA A C 1
ATOM 2678 O O . ALA A 1 361 ? 6.572 17.876 -25.292 1.00 97.88 361 ALA A O 1
ATOM 2679 N N . ALA A 1 362 ? 8.721 17.439 -24.781 1.00 98.19 362 ALA A N 1
ATOM 2680 C CA . ALA A 1 362 ? 8.557 15.990 -24.680 1.00 98.19 362 ALA A CA 1
ATOM 2681 C C . ALA A 1 362 ? 7.528 15.593 -23.607 1.00 98.19 362 ALA A C 1
ATOM 2683 O O . ALA A 1 362 ? 6.624 14.805 -23.891 1.00 98.19 362 ALA A O 1
ATOM 2684 N N . ARG A 1 363 ? 7.618 16.178 -22.401 1.00 98.06 363 ARG A N 1
ATOM 2685 C CA . ARG A 1 363 ? 6.660 15.939 -21.306 1.00 98.06 363 ARG A CA 1
ATOM 2686 C C . ARG A 1 363 ? 5.249 16.370 -21.690 1.00 98.06 363 ARG A C 1
ATOM 2688 O O . ARG A 1 363 ? 4.296 15.632 -21.464 1.00 98.06 363 ARG A O 1
ATOM 2695 N N . ASN A 1 364 ? 5.103 17.543 -22.300 1.00 98.19 364 ASN A N 1
ATOM 2696 C CA . ASN A 1 364 ? 3.801 18.044 -22.732 1.00 98.19 364 ASN A CA 1
ATOM 2697 C C . ASN A 1 364 ? 3.182 17.149 -23.811 1.00 98.19 364 ASN A C 1
ATOM 2699 O O . ASN A 1 364 ? 1.988 16.870 -23.753 1.00 98.19 364 ASN A O 1
ATOM 2703 N N . HIS A 1 365 ? 3.975 16.662 -24.768 1.00 98.50 365 HIS A N 1
ATOM 2704 C CA . HIS A 1 365 ? 3.484 15.694 -25.744 1.00 98.50 365 HIS A CA 1
ATOM 2705 C C . HIS A 1 365 ? 3.071 14.383 -25.073 1.00 98.50 365 HIS A C 1
ATOM 2707 O O . HIS A 1 365 ? 2.030 13.828 -25.416 1.00 98.50 365 HIS A O 1
ATOM 2713 N N . TRP A 1 366 ? 3.870 13.861 -24.141 1.00 98.38 366 TRP A N 1
ATOM 2714 C CA . TRP A 1 366 ? 3.541 12.633 -23.417 1.00 98.38 366 TRP A CA 1
ATOM 2715 C C . TRP A 1 366 ? 2.172 12.729 -22.738 1.00 98.38 366 TRP A C 1
ATOM 2717 O O . TRP A 1 366 ? 1.294 11.913 -23.015 1.00 98.38 366 TRP A O 1
ATOM 2727 N N . LEU A 1 367 ? 1.967 13.782 -21.945 1.00 97.81 367 LEU A N 1
ATOM 2728 C CA . LEU A 1 367 ? 0.735 13.992 -21.188 1.00 97.81 367 LEU A CA 1
ATOM 2729 C C . LEU A 1 367 ? -0.491 14.235 -22.076 1.00 97.81 367 LEU A C 1
ATOM 2731 O O . LEU A 1 367 ? -1.578 13.765 -21.753 1.00 97.81 367 LEU A O 1
ATOM 2735 N N . ASN A 1 368 ? -0.330 14.959 -23.186 1.00 97.75 368 ASN A N 1
ATOM 2736 C CA . ASN A 1 368 ? -1.462 15.348 -24.032 1.00 97.75 368 ASN A CA 1
ATOM 2737 C C . ASN A 1 368 ? -1.799 14.318 -25.122 1.00 97.75 368 ASN A C 1
ATOM 2739 O O . ASN A 1 368 ? -2.953 14.239 -25.543 1.00 97.75 368 ASN A O 1
ATOM 2743 N N . SER A 1 369 ? -0.814 13.536 -25.573 1.00 97.94 369 SER A N 1
ATOM 2744 C CA . SER A 1 369 ? -0.956 12.651 -26.737 1.00 97.94 369 SER A CA 1
ATOM 2745 C C . SER A 1 369 ? -0.317 11.279 -26.530 1.00 97.94 369 SER A C 1
ATOM 2747 O O . SER A 1 369 ? -0.966 10.264 -26.766 1.00 97.94 369 SER A O 1
ATOM 2749 N N . GLY A 1 370 ? 0.932 11.230 -26.055 1.00 97.94 370 GLY A N 1
ATOM 2750 C CA . GLY A 1 370 ? 1.743 10.007 -26.029 1.00 97.94 370 GLY A CA 1
ATOM 2751 C C . GLY A 1 370 ? 1.109 8.851 -25.251 1.00 97.94 370 GLY A C 1
ATOM 2752 O O . GLY A 1 370 ? 1.164 7.714 -25.714 1.00 97.94 370 GLY A O 1
ATOM 2753 N N . ILE A 1 371 ? 0.446 9.148 -24.128 1.00 97.94 371 ILE A N 1
ATOM 2754 C CA . ILE A 1 371 ? -0.296 8.154 -23.338 1.00 97.94 371 ILE A CA 1
ATOM 2755 C C . ILE A 1 371 ? -1.409 7.516 -24.176 1.00 97.94 371 ILE A C 1
ATOM 2757 O O . ILE A 1 371 ? -1.488 6.296 -24.268 1.00 97.94 371 ILE A O 1
ATOM 2761 N N . ASN A 1 372 ? -2.251 8.330 -24.818 1.00 97.31 372 ASN A N 1
ATOM 2762 C CA . ASN A 1 372 ? -3.385 7.845 -25.615 1.00 97.31 372 ASN A CA 1
ATOM 2763 C C . ASN A 1 372 ? -2.941 7.145 -26.906 1.00 97.31 372 ASN A C 1
ATOM 2765 O O . ASN A 1 372 ? -3.636 6.260 -27.394 1.00 97.31 372 ASN A O 1
ATOM 2769 N N . GLU A 1 373 ? -1.782 7.524 -27.444 1.00 97.00 373 GLU A N 1
ATOM 2770 C CA . GLU A 1 373 ? -1.145 6.873 -28.593 1.00 97.00 373 GLU A CA 1
ATOM 2771 C C . GLU A 1 373 ? -0.501 5.521 -28.239 1.00 97.00 373 GLU A C 1
ATOM 2773 O O . GLU A 1 373 ? -0.053 4.813 -29.138 1.00 97.00 373 GLU A O 1
ATOM 2778 N N . GLY A 1 374 ? -0.423 5.166 -26.950 1.00 95.94 374 GLY A N 1
ATOM 2779 C CA . GLY A 1 374 ? 0.233 3.941 -26.492 1.00 95.94 374 GLY A CA 1
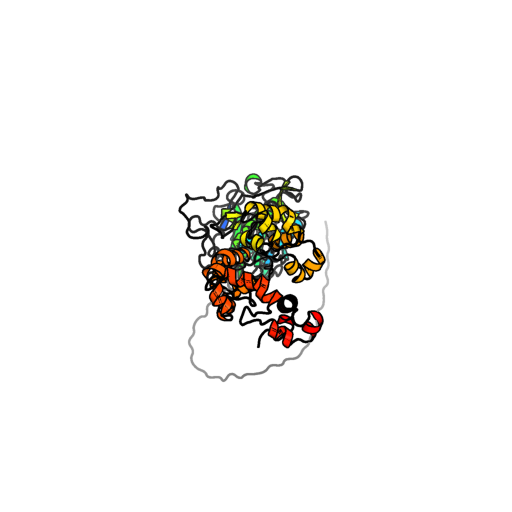ATOM 2780 C C . GLY A 1 374 ? 1.755 3.980 -26.623 1.00 95.94 374 GLY A C 1
ATOM 2781 O O . GLY A 1 374 ? 2.390 2.930 -26.723 1.00 95.94 374 GLY A O 1
ATOM 2782 N N . ARG A 1 375 ? 2.361 5.175 -26.645 1.00 96.56 375 ARG A N 1
ATOM 2783 C CA . ARG A 1 375 ? 3.815 5.311 -26.760 1.00 96.56 375 ARG A CA 1
ATOM 2784 C C . ARG A 1 375 ? 4.538 4.848 -25.488 1.00 96.56 375 ARG A C 1
ATOM 2786 O O . ARG A 1 375 ? 4.015 4.921 -24.381 1.00 96.56 375 ARG A O 1
ATOM 2793 N N . HIS A 1 376 ? 5.777 4.402 -25.658 1.00 94.12 376 HIS A N 1
ATOM 2794 C CA . HIS A 1 376 ? 6.654 3.885 -24.616 1.00 94.12 376 HIS A CA 1
ATOM 2795 C C . HIS A 1 376 ? 7.645 4.968 -24.172 1.00 94.12 376 HIS A C 1
ATOM 2797 O O . HIS A 1 376 ? 8.568 5.317 -24.909 1.00 94.12 376 HIS A O 1
ATOM 2803 N N . ALA A 1 377 ? 7.431 5.546 -22.988 1.00 96.94 377 ALA A N 1
ATOM 2804 C CA . ALA A 1 377 ? 8.161 6.737 -22.554 1.00 96.94 377 ALA A CA 1
ATOM 2805 C C . ALA A 1 377 ? 9.175 6.513 -21.426 1.00 96.94 377 ALA A C 1
ATOM 2807 O O . ALA A 1 377 ? 9.901 7.444 -21.092 1.00 96.94 377 ALA A O 1
ATOM 2808 N N . SER A 1 378 ? 9.296 5.308 -20.875 1.00 96.50 378 SER A N 1
ATOM 2809 C CA . SER A 1 378 ? 10.326 4.967 -19.888 1.00 96.50 378 SER A CA 1
ATOM 2810 C C . SER A 1 378 ? 10.794 3.530 -20.077 1.00 96.50 378 SER A C 1
ATOM 2812 O O . SER A 1 378 ? 10.203 2.781 -20.834 1.00 96.50 378 SER A O 1
ATOM 2814 N N . ARG A 1 379 ? 11.830 3.104 -19.350 1.00 95.06 379 ARG A N 1
ATOM 2815 C CA . ARG A 1 379 ? 12.237 1.686 -19.332 1.00 95.06 379 ARG A CA 1
ATOM 2816 C C . ARG A 1 379 ? 11.294 0.806 -18.519 1.00 95.06 379 ARG A C 1
ATOM 2818 O O . ARG A 1 379 ? 11.374 -0.407 -18.640 1.00 95.06 379 ARG A O 1
ATOM 2825 N N . GLN A 1 380 ? 10.488 1.399 -17.642 1.00 95.19 380 GLN A N 1
ATOM 2826 C CA . GLN A 1 380 ? 9.773 0.685 -16.588 1.00 95.19 380 GLN A CA 1
ATOM 2827 C C . GLN A 1 380 ? 8.305 0.406 -16.908 1.00 95.19 380 GLN A C 1
ATOM 2829 O O . GLN A 1 380 ? 7.742 -0.511 -16.304 1.00 95.19 380 GLN A O 1
ATOM 2834 N N . PHE A 1 381 ? 7.714 1.096 -17.886 1.00 97.56 381 PHE A N 1
ATOM 2835 C CA . PHE A 1 381 ? 6.306 0.922 -18.218 1.00 97.56 381 PHE A CA 1
ATOM 2836 C C . PHE A 1 381 ? 6.018 0.974 -19.720 1.00 97.56 381 PHE A C 1
ATOM 2838 O O . PHE A 1 381 ? 6.159 2.023 -20.337 1.00 97.56 381 PHE A O 1
ATOM 2845 N N . ASP A 1 382 ? 5.515 -0.136 -20.264 1.00 96.88 382 ASP A N 1
ATOM 2846 C CA . ASP A 1 382 ? 4.964 -0.276 -21.616 1.00 96.88 382 ASP A CA 1
ATOM 2847 C C . ASP A 1 382 ? 3.492 -0.692 -21.479 1.00 96.88 382 ASP A C 1
ATOM 2849 O O . ASP A 1 382 ? 3.192 -1.822 -21.092 1.00 96.88 382 ASP A O 1
ATOM 2853 N N . SER A 1 383 ? 2.564 0.224 -21.775 1.00 97.12 383 SER A N 1
ATOM 2854 C CA . SER A 1 383 ? 1.127 -0.001 -21.551 1.00 97.12 383 SER A CA 1
ATOM 2855 C C . SER A 1 383 ? 0.570 -1.199 -22.327 1.00 97.12 383 SER A C 1
ATOM 2857 O O . SER A 1 383 ? -0.261 -1.939 -21.799 1.00 97.12 383 SER A O 1
ATOM 2859 N N . GLN A 1 384 ? 1.038 -1.427 -23.556 1.00 94.94 384 GLN A N 1
ATOM 2860 C CA . GLN A 1 384 ? 0.560 -2.532 -24.379 1.00 94.94 384 GLN A CA 1
ATOM 28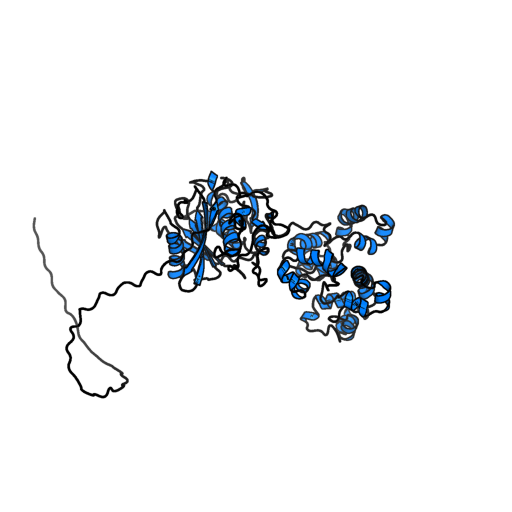61 C C . GLN A 1 384 ? 1.088 -3.862 -23.848 1.00 94.94 384 GLN A C 1
ATOM 2863 O O . GLN A 1 384 ? 0.346 -4.843 -23.767 1.00 94.94 384 GLN A O 1
ATOM 2868 N N . TRP A 1 385 ? 2.366 -3.899 -23.471 1.00 96.31 385 TRP A N 1
ATOM 2869 C CA . TRP A 1 385 ? 2.962 -5.085 -22.869 1.00 96.31 385 TRP A CA 1
ATOM 2870 C C . TRP A 1 385 ? 2.339 -5.411 -21.511 1.00 96.31 385 TRP A C 1
ATOM 2872 O O . TRP A 1 385 ? 2.004 -6.566 -21.257 1.00 96.31 385 TRP A O 1
ATOM 2882 N N . TYR A 1 386 ? 2.115 -4.395 -20.677 1.00 97.88 386 TYR A N 1
ATOM 2883 C CA . TYR A 1 386 ? 1.476 -4.520 -19.372 1.00 97.88 386 TYR A CA 1
ATOM 2884 C C . TYR A 1 386 ? 0.093 -5.171 -19.477 1.00 97.88 386 TYR A C 1
ATOM 2886 O O . TYR A 1 386 ? -0.169 -6.179 -18.825 1.00 97.88 386 TYR A O 1
ATOM 2894 N N . VAL A 1 387 ? -0.768 -4.663 -20.363 1.00 97.12 387 VAL A N 1
ATOM 2895 C CA . VAL A 1 387 ? -2.096 -5.247 -20.599 1.00 97.12 387 VAL A CA 1
ATOM 2896 C C . VAL A 1 387 ? -1.998 -6.678 -21.140 1.00 97.12 387 VAL A C 1
ATOM 2898 O O . VAL A 1 387 ? -2.753 -7.547 -20.719 1.00 97.12 387 VAL A O 1
ATOM 2901 N N . ASN A 1 388 ? -1.046 -6.961 -22.033 1.00 94.50 388 ASN A N 1
ATOM 2902 C CA . ASN A 1 388 ? -0.877 -8.297 -22.617 1.00 94.50 388 ASN A CA 1
ATOM 2903 C C . ASN A 1 388 ? -0.298 -9.335 -21.642 1.00 94.50 388 ASN A C 1
ATOM 2905 O O . ASN A 1 388 ? -0.461 -10.543 -21.862 1.00 94.50 388 ASN A O 1
ATOM 2909 N N . LEU A 1 389 ? 0.394 -8.880 -20.596 1.00 95.75 389 LEU A N 1
ATOM 2910 C CA . LEU A 1 389 ? 0.929 -9.737 -19.547 1.00 95.75 389 LEU A CA 1
ATOM 2911 C C . LEU A 1 389 ? -0.175 -10.216 -18.592 1.00 95.75 389 LEU A C 1
ATOM 2913 O O . LEU A 1 389 ? -0.143 -11.372 -18.170 1.00 95.75 389 LEU A O 1
ATOM 2917 N N . TYR A 1 390 ? -1.159 -9.364 -18.288 1.00 96.19 390 TYR A N 1
ATOM 2918 C CA . TYR A 1 390 ? -2.206 -9.638 -17.299 1.00 96.19 390 TYR A CA 1
ATOM 2919 C C . TYR A 1 390 ? -3.592 -9.785 -17.940 1.00 96.19 390 TYR A C 1
ATOM 2921 O O . TYR A 1 390 ? -4.189 -8.820 -18.415 1.00 96.19 390 TYR A O 1
ATOM 2929 N N . GLY A 1 391 ? -4.132 -11.008 -17.930 1.00 94.25 391 GLY A N 1
ATOM 2930 C CA . GLY A 1 391 ? -5.385 -11.336 -18.623 1.00 94.25 391 GLY A CA 1
ATOM 2931 C C . GLY A 1 391 ? -6.623 -10.584 -18.118 1.00 94.25 391 GLY A C 1
ATOM 2932 O O . GLY A 1 391 ? -7.522 -10.293 -18.905 1.00 94.25 391 GLY A O 1
ATOM 2933 N N . ASP A 1 392 ? -6.663 -10.227 -16.834 1.00 96.56 392 ASP A N 1
ATOM 2934 C CA . ASP A 1 392 ? -7.709 -9.384 -16.246 1.00 96.56 392 ASP A CA 1
ATOM 2935 C C . ASP A 1 392 ? -7.685 -7.961 -16.822 1.00 96.56 392 ASP A C 1
ATOM 2937 O O . ASP A 1 392 ? -8.737 -7.418 -17.157 1.00 96.56 392 ASP A O 1
ATOM 2941 N N . LEU A 1 393 ? -6.497 -7.388 -17.033 1.00 97.19 393 LEU A N 1
ATOM 2942 C CA . LEU A 1 393 ? -6.351 -6.055 -17.624 1.00 97.19 393 LEU A CA 1
ATOM 2943 C C . LEU A 1 393 ? -6.662 -6.065 -19.121 1.00 97.19 393 LEU A C 1
ATOM 2945 O O . LEU A 1 393 ? -7.293 -5.135 -19.620 1.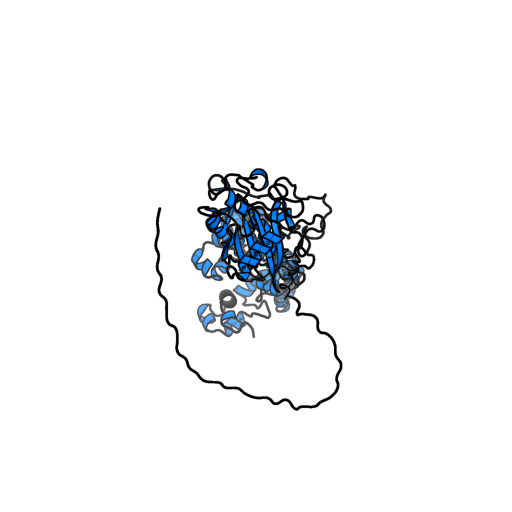00 97.19 393 LEU A O 1
ATOM 2949 N N . ALA A 1 394 ? -6.288 -7.133 -19.833 1.00 95.19 394 ALA A N 1
ATOM 2950 C CA . ALA A 1 394 ? -6.683 -7.323 -21.229 1.00 95.19 394 ALA A CA 1
ATOM 2951 C C . ALA A 1 394 ? -8.208 -7.329 -21.391 1.00 95.19 394 ALA A C 1
ATOM 2953 O O . ALA A 1 394 ? -8.731 -6.684 -22.300 1.00 95.19 394 ALA A O 1
ATOM 2954 N N . ALA A 1 395 ? -8.921 -8.004 -20.484 1.00 95.44 395 ALA A N 1
ATOM 2955 C CA . ALA A 1 395 ? -10.379 -8.028 -20.474 1.00 95.44 395 ALA A CA 1
ATOM 2956 C C . ALA A 1 395 ? -10.996 -6.677 -20.071 1.00 95.44 395 ALA A C 1
ATOM 2958 O O . ALA A 1 395 ? -12.018 -6.286 -20.635 1.00 95.44 395 ALA A O 1
ATOM 2959 N N . ALA A 1 396 ? -10.392 -5.970 -19.112 1.00 96.06 396 ALA A N 1
ATOM 2960 C CA . ALA A 1 396 ? -10.925 -4.715 -18.587 1.00 96.06 396 ALA A CA 1
ATOM 2961 C C . ALA A 1 396 ? -10.668 -3.509 -19.505 1.00 96.06 396 ALA A C 1
ATOM 2963 O O . ALA A 1 396 ? -11.545 -2.659 -19.664 1.00 96.06 396 ALA A O 1
ATOM 2964 N N . PHE A 1 397 ? -9.473 -3.410 -20.093 1.00 96.88 397 PHE A N 1
ATOM 2965 C CA . PHE A 1 397 ? -9.004 -2.188 -20.753 1.00 96.88 397 PHE A CA 1
ATOM 2966 C C . PHE A 1 397 ? -8.787 -2.343 -22.259 1.00 96.88 397 PHE A C 1
ATOM 2968 O O . PHE A 1 397 ? -8.915 -1.356 -22.987 1.00 96.88 397 PHE A O 1
ATOM 2975 N N . GLY A 1 398 ? -8.479 -3.546 -22.754 1.00 95.00 398 GLY A N 1
ATOM 2976 C CA . GLY A 1 398 ? -8.124 -3.751 -24.161 1.00 95.00 398 GLY A CA 1
ATOM 2977 C C . GLY A 1 398 ? -7.016 -2.786 -24.609 1.00 95.00 398 GLY A C 1
ATOM 2978 O O . GLY A 1 398 ? -5.950 -2.740 -24.009 1.00 95.00 398 GLY A O 1
ATOM 2979 N N . ASN A 1 399 ? -7.283 -1.963 -25.625 1.00 94.38 399 ASN A N 1
ATOM 2980 C CA . ASN A 1 399 ? -6.319 -0.977 -26.142 1.00 94.38 399 ASN A CA 1
ATOM 2981 C C . ASN A 1 399 ? -6.398 0.397 -25.439 1.00 94.38 399 ASN A C 1
ATOM 2983 O O . ASN A 1 399 ? -5.908 1.394 -25.963 1.00 94.38 399 ASN A O 1
ATOM 2987 N N . ASN A 1 400 ? -7.059 0.499 -24.281 1.00 97.69 400 ASN A N 1
ATOM 2988 C CA . ASN A 1 400 ? -7.130 1.749 -23.527 1.00 97.69 400 ASN A CA 1
ATOM 2989 C C . ASN A 1 400 ? -5.844 1.975 -22.713 1.00 97.69 400 ASN A C 1
ATOM 2991 O O . ASN A 1 400 ? -5.755 1.627 -21.534 1.00 97.69 400 ASN A O 1
ATOM 2995 N N . HIS A 1 401 ? -4.851 2.589 -23.356 1.00 97.38 401 HIS A N 1
ATOM 2996 C CA . HIS A 1 401 ? -3.538 2.871 -22.772 1.00 97.38 401 HIS A CA 1
ATOM 2997 C C . HIS A 1 401 ? -3.590 3.817 -21.563 1.00 97.38 401 HIS A C 1
ATOM 2999 O O . HIS A 1 401 ? -2.822 3.641 -20.618 1.00 97.38 401 HIS A O 1
ATOM 3005 N N . ALA A 1 402 ? -4.516 4.782 -21.555 1.00 97.50 402 ALA A N 1
ATOM 3006 C CA . ALA A 1 402 ? -4.697 5.690 -20.425 1.00 97.50 402 ALA A CA 1
ATOM 3007 C C . ALA A 1 402 ? -5.202 4.946 -19.180 1.00 97.50 402 ALA A C 1
ATOM 3009 O O . ALA A 1 402 ? -4.648 5.133 -18.102 1.00 97.50 402 ALA A O 1
ATOM 3010 N N . ALA A 1 403 ? -6.185 4.051 -19.333 1.00 97.25 403 ALA A N 1
ATOM 3011 C CA . ALA A 1 403 ? -6.664 3.212 -18.232 1.00 97.25 403 ALA A CA 1
ATOM 3012 C C . ALA A 1 403 ? -5.589 2.229 -17.740 1.00 97.25 403 ALA A C 1
ATOM 3014 O O . ALA A 1 403 ? -5.460 2.001 -16.540 1.00 97.25 403 ALA A O 1
ATOM 3015 N N . ALA A 1 404 ? -4.778 1.683 -18.651 1.00 97.94 404 ALA A N 1
ATOM 3016 C CA . ALA A 1 404 ? -3.656 0.822 -18.288 1.00 97.94 404 ALA A CA 1
ATOM 3017 C C . ALA A 1 404 ? -2.587 1.568 -17.468 1.00 97.94 404 ALA A C 1
ATOM 3019 O O . ALA A 1 404 ? -2.105 1.035 -16.468 1.00 97.94 404 ALA A O 1
ATOM 3020 N N . LEU A 1 405 ? -2.231 2.796 -17.871 1.00 97.50 405 LEU A N 1
ATOM 3021 C CA . LEU A 1 405 ? -1.311 3.655 -17.120 1.00 97.50 405 LEU A CA 1
ATOM 3022 C C . LEU A 1 405 ? -1.888 4.020 -15.750 1.00 97.50 405 LEU A C 1
ATOM 3024 O O . LEU A 1 405 ? -1.189 3.904 -14.746 1.00 97.50 405 LEU A O 1
ATOM 3028 N N . ASP A 1 406 ? -3.158 4.417 -15.709 1.00 95.50 406 ASP A N 1
ATOM 3029 C CA . ASP A 1 406 ? -3.858 4.763 -14.474 1.00 95.50 406 ASP A CA 1
ATOM 3030 C C . ASP A 1 406 ? -3.842 3.595 -13.478 1.00 95.50 406 ASP A C 1
ATOM 3032 O O . ASP A 1 406 ? -3.413 3.743 -12.333 1.00 95.50 406 ASP A O 1
ATOM 3036 N N . HIS A 1 407 ? -4.177 2.393 -13.952 1.00 95.75 407 HIS A N 1
ATOM 3037 C CA . HIS A 1 407 ? -4.091 1.181 -13.150 1.00 95.75 407 HIS A CA 1
ATOM 3038 C C . HIS A 1 407 ? -2.663 0.907 -12.668 1.00 95.75 407 HIS A C 1
ATOM 3040 O O . HIS A 1 407 ? -2.466 0.611 -11.492 1.00 95.75 407 HIS A O 1
ATOM 3046 N N . PHE A 1 408 ? -1.653 1.011 -13.536 1.00 96.62 408 PHE A N 1
ATOM 3047 C CA . PHE A 1 408 ? -0.263 0.758 -13.151 1.00 96.62 408 PHE A CA 1
ATOM 3048 C C . PHE A 1 408 ? 0.233 1.715 -12.059 1.00 96.62 408 PHE A C 1
ATOM 3050 O O . PHE A 1 408 ? 0.859 1.267 -11.098 1.00 96.62 408 PHE A O 1
ATOM 3057 N N . LEU A 1 409 ? -0.075 3.009 -12.184 1.00 93.62 409 LEU A N 1
ATOM 3058 C CA . LEU A 1 409 ? 0.340 4.050 -11.241 1.00 93.62 409 LEU A CA 1
ATOM 3059 C C . LEU A 1 409 ? -0.393 3.966 -9.899 1.00 93.62 409 LEU A C 1
ATOM 3061 O O . LEU A 1 409 ? 0.196 4.295 -8.870 1.00 93.62 409 LEU A O 1
ATOM 3065 N N . GLN A 1 410 ? -1.665 3.553 -9.909 1.00 88.38 410 GLN A N 1
ATOM 3066 C CA . GLN A 1 410 ? -2.506 3.559 -8.713 1.00 88.38 410 GLN A CA 1
ATOM 3067 C C . GLN A 1 410 ? -2.581 2.210 -7.996 1.00 88.38 410 GLN A C 1
ATOM 3069 O O . GLN A 1 410 ? -2.694 2.203 -6.779 1.00 88.38 410 GLN A O 1
ATOM 3074 N N . GLN A 1 411 ? -2.558 1.085 -8.715 1.00 88.50 411 GLN A N 1
ATOM 3075 C CA . GLN A 1 411 ? -2.754 -0.266 -8.160 1.00 88.50 411 GLN A CA 1
ATOM 3076 C C . GLN A 1 411 ? -1.571 -1.184 -8.475 1.00 88.50 411 GLN A C 1
ATOM 3078 O O . GLN A 1 411 ? -0.973 -1.779 -7.577 1.00 88.50 411 GLN A O 1
ATOM 3083 N N . GLY A 1 412 ? -1.205 -1.236 -9.757 1.00 93.88 412 GLY A N 1
ATOM 3084 C CA . GLY A 1 412 ? -0.273 -2.199 -10.324 1.00 93.88 412 GLY A CA 1
ATOM 3085 C C . GLY A 1 412 ? 1.082 -2.204 -9.644 1.00 93.88 412 GLY A C 1
ATOM 3086 O O . GLY A 1 412 ? 1.445 -3.190 -9.009 1.00 93.88 412 GLY A O 1
ATOM 3087 N N . LEU A 1 413 ? 1.847 -1.123 -9.786 1.00 93.81 413 LEU A N 1
ATOM 3088 C CA . LEU A 1 413 ? 3.171 -1.062 -9.184 1.00 93.81 413 LEU A CA 1
ATOM 3089 C C . LEU A 1 413 ? 3.099 -0.952 -7.655 1.00 93.81 413 LEU A C 1
ATOM 3091 O O . LEU A 1 413 ? 3.705 -1.804 -7.010 1.00 93.81 413 LEU A O 1
ATOM 3095 N N . PRO A 1 414 ? 2.389 0.025 -7.050 1.00 88.69 414 PRO A N 1
ATOM 3096 C CA . PRO A 1 414 ? 2.545 0.278 -5.620 1.00 88.69 414 PRO A CA 1
ATOM 3097 C C . PRO A 1 414 ? 2.005 -0.839 -4.723 1.00 88.69 414 PRO A C 1
ATOM 3099 O O . PRO A 1 414 ? 2.613 -1.122 -3.695 1.00 88.69 414 PRO A O 1
ATOM 3102 N N . TYR A 1 415 ? 0.901 -1.491 -5.105 1.00 83.50 415 TYR A N 1
ATOM 3103 C CA . TYR A 1 415 ? 0.186 -2.419 -4.220 1.00 83.50 415 TYR A CA 1
ATOM 3104 C C . TYR A 1 415 ? 0.264 -3.875 -4.671 1.00 83.50 415 TYR A C 1
ATOM 3106 O O . TYR A 1 415 ? 0.411 -4.770 -3.845 1.00 83.50 415 TYR A O 1
ATOM 3114 N N . GLU A 1 416 ? 0.177 -4.128 -5.974 1.00 88.94 416 GLU A N 1
ATOM 3115 C CA . GLU A 1 416 ? 0.171 -5.494 -6.505 1.00 88.94 416 GLU A CA 1
ATOM 3116 C C . GLU A 1 416 ? 1.574 -5.983 -6.906 1.00 88.94 416 GLU A C 1
ATOM 3118 O O . GLU A 1 416 ? 1.775 -7.175 -7.141 1.00 88.94 416 GLU A O 1
ATOM 3123 N N . GLY A 1 417 ? 2.544 -5.069 -7.030 1.00 91.75 417 GLY A N 1
ATOM 3124 C CA . GLY A 1 417 ? 3.886 -5.373 -7.525 1.00 91.75 417 GLY A CA 1
ATOM 3125 C C . GLY A 1 417 ? 3.907 -5.846 -8.979 1.00 91.75 417 GLY A C 1
ATOM 3126 O O . GLY A 1 417 ? 4.834 -6.552 -9.384 1.00 91.75 417 GLY A O 1
ATOM 3127 N N . ARG A 1 418 ? 2.889 -5.491 -9.777 1.00 95.75 418 ARG A N 1
ATOM 3128 C CA . ARG A 1 418 ? 2.790 -5.916 -11.174 1.00 95.75 418 ARG A CA 1
ATOM 3129 C C . ARG A 1 418 ? 3.925 -5.321 -12.002 1.00 95.75 418 ARG A C 1
ATOM 3131 O O . ARG A 1 418 ? 4.129 -4.111 -12.062 1.00 95.75 418 ARG A O 1
ATOM 3138 N N . ARG A 1 419 ? 4.613 -6.201 -12.724 1.00 96.88 419 ARG A N 1
ATOM 3139 C CA . ARG A 1 419 ? 5.630 -5.895 -13.733 1.00 96.88 419 ARG A CA 1
ATOM 3140 C C . ARG A 1 419 ? 5.043 -5.051 -14.872 1.00 96.88 419 ARG A C 1
ATOM 3142 O O . ARG A 1 419 ? 4.164 -5.537 -15.577 1.00 96.88 419 ARG A O 1
ATOM 3149 N N . GLY A 1 420 ? 5.531 -3.820 -15.051 1.00 96.94 420 GLY A N 1
ATOM 3150 C CA . GLY A 1 420 ? 5.058 -2.860 -16.065 1.00 96.94 420 GLY A CA 1
ATOM 3151 C C . GLY A 1 420 ? 5.801 -2.906 -17.403 1.00 96.94 420 GLY A C 1
ATOM 3152 O O . GLY A 1 420 ? 5.315 -2.386 -18.402 1.00 96.94 420 GLY A O 1
ATOM 3153 N N . SER A 1 421 ? 6.979 -3.528 -17.441 1.00 96.75 421 SER A N 1
ATOM 3154 C CA . SER A 1 421 ? 7.814 -3.630 -18.641 1.00 96.75 421 SER A CA 1
ATOM 3155 C C . SER A 1 421 ? 8.726 -4.856 -18.603 1.00 96.75 421 SER A C 1
ATOM 3157 O O . SER A 1 421 ? 8.908 -5.524 -17.579 1.00 96.75 421 SER A O 1
ATOM 3159 N N . ARG A 1 422 ? 9.397 -5.111 -19.728 1.00 96.44 422 ARG A N 1
ATOM 3160 C CA . ARG A 1 422 ? 10.438 -6.140 -19.811 1.00 96.44 422 ARG A CA 1
ATOM 3161 C C . ARG A 1 422 ? 11.652 -5.821 -18.934 1.00 96.44 422 ARG A C 1
ATOM 3163 O O . ARG A 1 422 ? 12.306 -6.762 -18.501 1.00 96.44 422 ARG A O 1
ATOM 3170 N N . ALA A 1 423 ? 11.951 -4.552 -18.652 1.00 96.50 423 ALA A N 1
ATOM 3171 C CA . ALA A 1 423 ? 13.206 -4.165 -18.003 1.00 96.50 423 ALA A CA 1
ATOM 3172 C C . ALA A 1 423 ? 13.213 -4.338 -16.480 1.00 96.50 423 ALA A C 1
ATOM 3174 O O . ALA A 1 423 ? 14.286 -4.509 -15.903 1.00 96.50 423 ALA A O 1
ATOM 3175 N N . PHE A 1 424 ? 12.049 -4.269 -15.830 1.00 97.50 424 PHE A N 1
ATOM 3176 C CA . PHE A 1 424 ? 11.981 -4.218 -14.373 1.00 97.50 424 PHE A CA 1
ATOM 3177 C C . PHE A 1 424 ? 10.826 -5.034 -13.804 1.00 97.50 424 PHE A C 1
ATOM 3179 O O . PHE A 1 424 ? 9.674 -4.809 -14.164 1.00 97.50 424 PHE A O 1
ATOM 3186 N N . ASP A 1 425 ? 11.157 -5.939 -12.887 1.00 96.88 425 ASP A N 1
ATOM 3187 C CA . ASP A 1 425 ? 10.273 -6.819 -12.128 1.00 96.88 425 ASP A CA 1
ATOM 3188 C C . ASP A 1 425 ? 10.560 -6.601 -10.636 1.00 96.88 425 ASP A C 1
ATOM 3190 O O . ASP A 1 425 ? 11.574 -7.067 -10.114 1.00 96.88 425 ASP A O 1
ATOM 3194 N N . ALA A 1 426 ? 9.698 -5.840 -9.954 1.00 94.44 426 ALA A N 1
ATOM 3195 C CA . ALA A 1 426 ? 9.935 -5.420 -8.573 1.00 94.44 426 ALA A CA 1
ATOM 3196 C C . ALA A 1 426 ? 10.092 -6.619 -7.606 1.00 94.44 426 ALA A C 1
ATOM 3198 O O . ALA A 1 426 ? 11.094 -6.664 -6.883 1.00 94.44 426 ALA A O 1
ATOM 3199 N N . PRO A 1 427 ? 9.210 -7.645 -7.627 1.00 92.88 427 PRO A N 1
ATOM 3200 C CA . PRO A 1 427 ? 9.429 -8.874 -6.865 1.00 92.88 427 PRO A CA 1
ATOM 3201 C C . PRO A 1 427 ? 10.776 -9.555 -7.144 1.00 92.88 427 PRO A C 1
ATOM 3203 O O . PRO A 1 427 ? 11.463 -9.933 -6.192 1.00 92.88 427 PRO A O 1
ATOM 3206 N N . TYR A 1 428 ? 11.181 -9.705 -8.412 1.00 95.44 428 TYR A N 1
ATOM 3207 C CA . TYR A 1 428 ? 12.495 -10.270 -8.749 1.00 95.44 428 TYR A CA 1
ATOM 3208 C C . TYR A 1 428 ? 13.635 -9.417 -8.191 1.00 95.44 428 TYR A C 1
ATOM 3210 O O . TYR A 1 428 ? 14.556 -9.955 -7.574 1.00 95.44 428 TYR A O 1
ATOM 3218 N N . TYR A 1 429 ? 13.565 -8.099 -8.375 1.00 96.19 429 TYR A N 1
ATOM 3219 C CA . TYR A 1 429 ? 14.602 -7.167 -7.956 1.00 96.19 429 TYR A CA 1
ATOM 3220 C C . TYR A 1 429 ? 14.819 -7.225 -6.442 1.00 96.19 429 TYR A C 1
ATOM 3222 O O . TYR A 1 429 ? 15.941 -7.423 -5.976 1.00 96.19 429 TYR A O 1
ATOM 3230 N N . ARG A 1 430 ? 13.732 -7.173 -5.665 1.00 91.94 430 ARG A N 1
ATOM 3231 C CA . ARG A 1 430 ? 13.773 -7.336 -4.207 1.00 91.94 430 ARG A CA 1
ATOM 3232 C C . ARG A 1 430 ? 14.360 -8.681 -3.785 1.00 91.94 430 ARG A C 1
ATOM 3234 O O . ARG A 1 430 ? 15.193 -8.730 -2.887 1.00 91.94 430 ARG A O 1
ATOM 3241 N N . ASN A 1 431 ? 13.910 -9.774 -4.398 1.00 92.19 431 ASN A N 1
ATOM 3242 C CA . ASN A 1 431 ? 14.318 -11.121 -3.992 1.00 92.19 431 ASN A CA 1
ATOM 3243 C C . ASN A 1 431 ? 15.772 -11.435 -4.388 1.00 92.19 431 ASN A C 1
ATOM 3245 O O . ASN A 1 431 ? 16.412 -12.270 -3.754 1.00 92.19 431 ASN A O 1
ATOM 3249 N N . THR A 1 432 ? 16.289 -10.773 -5.426 1.00 94.50 432 THR A N 1
ATOM 3250 C CA . THR A 1 432 ? 17.682 -10.898 -5.878 1.00 94.50 432 THR A CA 1
ATOM 3251 C C . THR A 1 432 ? 18.643 -10.144 -4.960 1.00 94.50 432 THR A C 1
ATOM 3253 O O . THR A 1 432 ? 19.736 -10.631 -4.672 1.00 94.50 432 THR A O 1
ATOM 3256 N N . TYR A 1 433 ? 18.237 -8.969 -4.475 1.00 93.81 433 TYR A N 1
ATOM 3257 C CA . TYR A 1 433 ? 19.092 -8.059 -3.717 1.00 93.81 433 TYR A CA 1
ATOM 3258 C C . TYR A 1 433 ? 18.625 -7.927 -2.263 1.00 93.81 433 TYR A C 1
ATOM 3260 O O . TYR A 1 433 ? 17.740 -7.135 -1.937 1.00 93.81 433 TYR A O 1
ATOM 3268 N N . GLY A 1 434 ? 19.234 -8.718 -1.373 1.00 88.38 434 GLY A N 1
ATOM 3269 C CA . GLY A 1 434 ? 18.822 -8.817 0.033 1.00 88.38 434 GLY A CA 1
ATOM 3270 C C . GLY A 1 434 ? 18.867 -7.495 0.811 1.00 88.38 434 GLY A C 1
ATOM 3271 O O . GLY A 1 434 ? 18.034 -7.284 1.690 1.00 88.38 434 GLY A O 1
ATOM 3272 N N . ASP A 1 435 ? 19.771 -6.581 0.452 1.00 87.56 435 ASP A N 1
ATOM 3273 C CA . ASP A 1 435 ? 19.839 -5.223 1.004 1.00 87.56 435 ASP A CA 1
ATOM 3274 C C . ASP A 1 435 ? 18.560 -4.420 0.726 1.00 87.56 435 ASP A C 1
ATOM 3276 O O . ASP A 1 435 ? 18.092 -3.688 1.595 1.00 87.56 435 ASP A O 1
ATOM 3280 N N . LEU A 1 436 ? 17.931 -4.615 -0.436 1.00 87.19 436 LEU A N 1
ATOM 3281 C CA . LEU A 1 436 ? 16.688 -3.930 -0.799 1.00 87.19 436 LEU A CA 1
ATOM 3282 C C . LEU A 1 436 ? 15.473 -4.509 -0.077 1.00 87.19 436 LEU A C 1
ATOM 3284 O O . LEU A 1 436 ? 14.551 -3.769 0.254 1.00 87.19 436 LEU A O 1
ATOM 3288 N N . ASN A 1 437 ? 15.466 -5.814 0.207 1.00 80.31 437 ASN A N 1
ATOM 3289 C CA . ASN A 1 437 ? 14.415 -6.407 1.034 1.00 80.31 437 ASN A CA 1
ATOM 3290 C C . ASN A 1 437 ? 14.445 -5.851 2.469 1.00 80.31 437 ASN A C 1
ATOM 3292 O O . ASN A 1 437 ? 13.395 -5.633 3.071 1.00 80.31 437 ASN A O 1
ATOM 3296 N N . VAL A 1 438 ? 15.644 -5.586 2.994 1.00 76.75 438 VAL A N 1
ATOM 3297 C CA . VAL A 1 438 ? 15.830 -4.946 4.303 1.00 76.75 438 VAL A CA 1
ATOM 3298 C C . VAL A 1 438 ? 15.495 -3.455 4.254 1.00 76.75 438 VAL A C 1
ATOM 3300 O O . VAL A 1 438 ? 14.881 -2.952 5.185 1.00 76.75 438 VAL A O 1
ATOM 3303 N N . ALA A 1 439 ? 15.877 -2.748 3.189 1.00 76.81 439 ALA A N 1
ATOM 3304 C CA . ALA A 1 439 ? 15.679 -1.302 3.093 1.00 76.81 439 ALA A CA 1
ATOM 3305 C C . ALA A 1 439 ? 14.238 -0.900 2.740 1.00 76.81 439 ALA A C 1
ATOM 3307 O O . ALA A 1 439 ? 13.730 0.088 3.263 1.00 76.81 439 ALA A O 1
ATOM 3308 N N . PHE A 1 440 ? 13.590 -1.641 1.838 1.00 81.56 440 PHE A N 1
ATOM 3309 C CA . PHE A 1 440 ? 12.322 -1.241 1.219 1.00 81.56 440 PHE A CA 1
ATOM 3310 C C . PHE A 1 440 ? 11.196 -2.261 1.405 1.00 81.56 440 PHE A C 1
ATOM 3312 O O . PHE A 1 440 ? 10.029 -1.912 1.245 1.00 81.56 440 PHE A O 1
ATOM 3319 N N . GLY A 1 441 ? 11.504 -3.521 1.719 1.00 81.69 441 GLY A N 1
ATOM 3320 C CA . GLY A 1 441 ? 10.473 -4.528 1.968 1.00 81.69 441 GLY A CA 1
ATOM 3321 C C . GLY A 1 441 ? 9.499 -4.690 0.804 1.00 81.69 441 GLY A C 1
ATOM 3322 O O . GLY A 1 441 ? 9.944 -4.888 -0.324 1.00 81.69 441 GLY A O 1
ATOM 3323 N N . PRO A 1 442 ? 8.174 -4.634 1.021 1.00 82.81 442 PRO A N 1
ATOM 3324 C CA . PRO A 1 442 ? 7.183 -4.707 -0.051 1.00 82.81 442 PRO A CA 1
ATOM 3325 C C . PRO A 1 442 ? 7.005 -3.396 -0.838 1.00 82.81 442 PRO A C 1
ATOM 3327 O O . PRO A 1 442 ? 6.161 -3.350 -1.723 1.00 82.81 442 PRO A O 1
ATOM 3330 N N . ASP A 1 443 ? 7.784 -2.344 -0.570 1.00 86.06 443 ASP A N 1
ATOM 3331 C CA . ASP A 1 443 ? 7.683 -1.071 -1.289 1.00 86.06 443 ASP A CA 1
ATOM 3332 C C . ASP A 1 443 ? 8.250 -1.164 -2.715 1.00 86.06 443 ASP A C 1
ATOM 3334 O O . ASP A 1 443 ? 9.427 -0.898 -2.987 1.00 86.06 443 ASP A O 1
ATOM 3338 N N . HIS A 1 444 ? 7.378 -1.537 -3.645 1.00 90.81 444 HIS A N 1
ATOM 3339 C CA . HIS A 1 444 ? 7.687 -1.653 -5.064 1.00 90.81 444 HIS A CA 1
ATOM 3340 C C . HIS A 1 444 ? 8.020 -0.309 -5.725 1.00 90.81 444 HIS A C 1
ATOM 3342 O O . HIS A 1 444 ? 8.813 -0.278 -6.669 1.00 90.81 444 HIS A O 1
ATOM 3348 N N . VAL A 1 445 ? 7.480 0.806 -5.220 1.00 90.25 445 VAL A N 1
ATOM 3349 C CA . VAL A 1 445 ? 7.782 2.151 -5.734 1.00 90.25 445 VAL A CA 1
ATOM 3350 C C . VAL A 1 445 ? 9.214 2.539 -5.379 1.00 90.25 445 VAL A C 1
ATOM 3352 O O . VAL A 1 445 ? 9.967 2.978 -6.249 1.00 90.25 445 VAL A O 1
ATOM 3355 N N . SER A 1 446 ? 9.629 2.325 -4.132 1.00 88.06 446 SER A N 1
ATOM 3356 C CA . SER A 1 446 ? 11.003 2.571 -3.687 1.00 88.06 446 SER A CA 1
ATOM 3357 C C . SER A 1 446 ? 11.995 1.649 -4.389 1.00 88.06 446 SER A C 1
ATOM 3359 O O . SER A 1 446 ? 13.059 2.103 -4.808 1.00 88.06 446 SER A O 1
ATOM 3361 N N . GLN A 1 447 ? 11.631 0.385 -4.629 1.00 92.50 447 GLN A N 1
ATOM 3362 C CA . GLN A 1 447 ? 12.433 -0.526 -5.455 1.00 92.50 447 GLN A CA 1
ATOM 3363 C C . GLN A 1 447 ? 12.592 -0.004 -6.891 1.00 92.50 447 GLN A C 1
ATOM 3365 O O . GLN A 1 447 ? 13.707 0.006 -7.417 1.00 92.50 447 GLN A O 1
ATOM 3370 N N . ALA A 1 448 ? 11.508 0.469 -7.515 1.00 94.56 448 ALA A N 1
ATOM 3371 C CA . ALA A 1 448 ? 11.536 1.040 -8.859 1.00 94.56 448 ALA A CA 1
ATOM 3372 C C . ALA A 1 448 ? 12.397 2.313 -8.929 1.00 94.56 448 ALA A C 1
ATOM 3374 O O . ALA A 1 448 ? 13.237 2.446 -9.823 1.00 94.56 448 ALA A O 1
ATOM 3375 N N . ARG A 1 449 ? 12.252 3.219 -7.954 1.00 92.50 449 ARG A N 1
ATOM 3376 C CA . ARG A 1 449 ? 13.077 4.430 -7.833 1.00 92.50 449 ARG A CA 1
ATOM 3377 C C . ARG A 1 449 ? 14.548 4.096 -7.611 1.00 92.50 449 ARG A C 1
ATOM 3379 O O . ARG A 1 449 ? 15.404 4.700 -8.255 1.00 92.50 449 ARG A O 1
ATOM 3386 N N . HIS A 1 450 ? 14.845 3.109 -6.765 1.00 94.25 450 HIS A N 1
ATOM 3387 C CA . HIS A 1 450 ? 16.209 2.634 -6.558 1.00 94.25 450 HIS A CA 1
ATOM 3388 C C . HIS A 1 450 ? 16.810 2.091 -7.856 1.00 94.25 450 HIS A C 1
ATOM 3390 O O . HIS A 1 450 ? 17.913 2.486 -8.224 1.00 94.25 450 HIS A O 1
ATOM 3396 N N . PHE A 1 451 ? 16.083 1.240 -8.588 1.00 96.62 451 PHE A N 1
ATOM 3397 C CA . PHE A 1 451 ? 16.546 0.711 -9.872 1.00 96.62 451 PHE A CA 1
ATOM 3398 C C . PHE A 1 451 ? 16.859 1.818 -10.886 1.00 96.62 451 PHE A C 1
ATOM 3400 O O . PHE A 1 451 ? 17.908 1.774 -11.524 1.00 96.62 451 PHE A O 1
ATOM 3407 N N . LEU A 1 452 ? 15.992 2.830 -10.999 1.00 94.25 452 LEU A N 1
ATOM 3408 C CA . LEU A 1 452 ? 16.183 3.947 -11.929 1.00 94.25 452 LEU A CA 1
ATOM 3409 C C . LEU A 1 452 ? 17.331 4.877 -11.530 1.00 94.25 452 LEU A C 1
ATOM 3411 O O . LEU A 1 452 ? 18.076 5.325 -12.397 1.00 94.25 452 LEU A O 1
ATOM 3415 N N . GLY A 1 453 ? 17.457 5.192 -10.240 1.00 92.25 453 GLY A N 1
ATOM 3416 C CA . GLY A 1 453 ? 18.393 6.208 -9.760 1.00 92.25 453 GLY A CA 1
ATOM 3417 C C . GLY A 1 453 ? 19.788 5.685 -9.420 1.00 92.25 453 GLY A C 1
ATOM 3418 O O . GLY A 1 453 ? 20.753 6.436 -9.539 1.00 92.25 453 GLY A O 1
ATOM 3419 N N . GLN A 1 454 ? 19.904 4.430 -8.979 1.00 93.56 454 GLN A N 1
ATOM 3420 C CA . GLN A 1 454 ? 21.150 3.858 -8.448 1.00 93.56 454 GLN A CA 1
ATOM 3421 C C . GLN A 1 454 ? 21.456 2.479 -9.037 1.00 93.56 454 GLN A C 1
ATOM 3423 O O . GLN A 1 454 ? 22.533 2.273 -9.594 1.00 93.56 454 GLN A O 1
ATOM 3428 N N . GLY A 1 455 ? 20.480 1.574 -8.990 1.00 96.06 455 GLY A N 1
ATOM 3429 C CA . GLY A 1 455 ? 20.628 0.169 -9.354 1.00 96.06 455 GLY A CA 1
ATOM 3430 C C . GLY A 1 455 ? 21.173 -0.061 -10.752 1.00 96.06 455 GLY A C 1
ATOM 3431 O O . GLY A 1 455 ? 22.279 -0.568 -10.919 1.00 96.06 455 GLY A O 1
ATOM 3432 N N . LEU A 1 456 ? 20.407 0.321 -11.771 1.00 96.31 456 LEU A N 1
ATOM 3433 C CA . LEU A 1 456 ? 20.841 0.169 -13.151 1.00 96.31 456 LEU A CA 1
ATOM 3434 C C . LEU A 1 456 ? 22.021 1.092 -13.500 1.00 96.31 456 LEU A C 1
ATOM 3436 O O . LEU A 1 456 ? 23.042 0.573 -13.947 1.00 96.31 456 LEU A O 1
ATOM 3440 N N . PRO A 1 457 ? 21.939 2.430 -13.327 1.00 95.31 457 PRO A N 1
ATOM 3441 C CA . PRO A 1 457 ? 22.981 3.320 -13.836 1.00 95.31 457 PRO A CA 1
ATOM 3442 C C . PRO A 1 457 ? 24.336 3.140 -13.141 1.00 95.31 457 PRO A C 1
ATOM 3444 O O . PRO A 1 457 ? 25.354 3.115 -13.832 1.00 95.31 457 PRO A O 1
ATOM 3447 N N . ASN A 1 458 ? 24.361 2.987 -11.813 1.00 94.12 458 ASN A N 1
ATOM 3448 C CA . ASN A 1 458 ? 25.598 3.069 -11.027 1.00 94.12 458 ASN A CA 1
ATOM 3449 C C . ASN A 1 458 ? 26.110 1.699 -10.578 1.00 94.12 458 ASN A C 1
ATOM 3451 O O . ASN A 1 458 ? 27.319 1.488 -10.526 1.00 94.12 458 ASN A O 1
ATOM 3455 N N . GLU A 1 459 ? 25.209 0.772 -10.260 1.00 95.06 459 GLU A N 1
ATOM 3456 C CA . GLU A 1 459 ? 25.574 -0.536 -9.705 1.00 95.06 459 GLU A CA 1
ATOM 3457 C C . GLU A 1 459 ? 25.512 -1.670 -10.742 1.00 95.06 459 GLU A C 1
ATOM 3459 O O . GLU A 1 459 ? 26.030 -2.755 -10.490 1.00 95.06 459 GLU A O 1
ATOM 3464 N N . GLY A 1 460 ? 24.878 -1.441 -11.899 1.00 95.12 460 GLY A N 1
ATOM 3465 C CA . GLY A 1 460 ? 24.681 -2.459 -12.934 1.00 95.12 460 GLY A CA 1
ATOM 3466 C C . GLY A 1 460 ? 23.725 -3.584 -12.520 1.00 95.12 460 GLY A C 1
ATOM 3467 O O . GLY A 1 460 ? 23.795 -4.679 -13.079 1.00 95.12 460 GLY A O 1
ATOM 3468 N N . ARG A 1 461 ? 22.842 -3.345 -11.539 1.00 96.81 461 ARG A N 1
ATOM 3469 C CA . ARG A 1 461 ? 21.901 -4.353 -11.032 1.00 96.81 461 ARG A CA 1
ATOM 3470 C C . ARG A 1 461 ? 20.869 -4.746 -12.097 1.00 96.81 461 ARG A C 1
ATOM 3472 O O . ARG A 1 461 ? 20.287 -3.893 -12.766 1.00 96.81 461 ARG A O 1
ATOM 3479 N N . ALA A 1 462 ? 20.600 -6.044 -12.208 1.00 97.25 462 ALA A N 1
ATOM 3480 C CA . ALA A 1 462 ? 19.602 -6.620 -13.098 1.00 97.25 462 ALA A CA 1
ATOM 3481 C C . ALA A 1 462 ? 18.187 -6.362 -12.560 1.00 97.25 462 ALA A C 1
ATOM 3483 O O . ALA A 1 462 ? 17.824 -6.842 -11.488 1.00 97.25 462 ALA A O 1
ATOM 3484 N N . GLY A 1 463 ? 17.376 -5.616 -13.313 1.00 96.62 463 GLY A N 1
ATOM 3485 C CA . GLY A 1 463 ? 15.994 -5.287 -12.942 1.00 96.62 463 GLY A CA 1
ATOM 3486 C C . GLY A 1 463 ? 15.008 -6.435 -13.143 1.00 96.62 463 GLY A C 1
ATOM 3487 O O . GLY A 1 463 ? 13.936 -6.436 -12.546 1.00 96.62 463 GLY A O 1
ATOM 3488 N N . ALA A 1 464 ? 15.366 -7.417 -13.968 1.00 97.50 464 ALA A N 1
ATOM 3489 C CA . ALA A 1 464 ? 14.559 -8.589 -14.266 1.00 97.50 464 ALA A CA 1
ATOM 3490 C C . ALA A 1 464 ? 15.452 -9.799 -14.565 1.00 97.50 464 ALA A C 1
ATOM 3492 O O . ALA A 1 464 ? 16.597 -9.647 -14.985 1.00 97.50 464 ALA A O 1
ATOM 3493 N N . LEU A 1 465 ? 14.908 -11.007 -14.403 1.00 96.62 465 LEU A N 1
ATOM 3494 C CA . LEU A 1 465 ? 15.635 -12.262 -14.626 1.00 96.62 465 LEU A CA 1
ATOM 3495 C C . LEU A 1 465 ? 16.240 -12.351 -16.036 1.00 96.62 465 LEU A C 1
ATOM 3497 O O . LEU A 1 465 ? 17.343 -12.860 -16.234 1.00 96.62 465 LEU A O 1
ATOM 3501 N N . GLU A 1 466 ? 15.503 -11.877 -17.034 1.00 97.69 466 GLU A N 1
ATOM 3502 C CA . GLU A 1 466 ? 15.862 -12.028 -18.442 1.00 97.69 466 GLU A CA 1
ATOM 3503 C C . GLU A 1 466 ? 16.880 -10.984 -18.935 1.00 97.69 466 GLU A C 1
ATOM 3505 O O . GLU A 1 466 ? 17.380 -11.103 -20.055 1.00 97.69 466 GLU A O 1
ATOM 3510 N N . ILE A 1 467 ? 17.170 -9.950 -18.136 1.00 97.50 467 ILE A N 1
ATOM 3511 C CA . ILE A 1 467 ? 17.919 -8.770 -18.578 1.00 97.50 467 ILE A CA 1
ATOM 3512 C C . ILE A 1 467 ? 18.953 -8.358 -17.527 1.00 97.50 467 ILE A C 1
ATOM 3514 O O . ILE A 1 467 ? 18.603 -7.860 -16.458 1.00 97.50 467 ILE A O 1
ATOM 3518 N N . ASP A 1 468 ? 20.230 -8.484 -17.883 1.00 97.44 468 ASP A N 1
ATOM 3519 C CA . ASP A 1 468 ? 21.367 -8.031 -17.086 1.00 97.44 468 ASP A CA 1
ATOM 3520 C C . ASP A 1 468 ? 22.330 -7.231 -17.982 1.00 97.44 468 ASP A C 1
ATOM 3522 O O . ASP A 1 468 ? 22.904 -7.738 -18.947 1.00 97.44 468 ASP A O 1
ATOM 3526 N N . ALA A 1 469 ? 22.479 -5.938 -17.688 1.00 96.94 469 ALA A N 1
ATOM 3527 C CA . ALA A 1 469 ? 23.280 -5.029 -18.506 1.00 96.94 469 ALA A CA 1
ATOM 3528 C C . ALA A 1 469 ? 24.761 -5.432 -18.543 1.00 96.94 469 ALA A C 1
ATOM 3530 O O . ALA A 1 469 ? 25.410 -5.312 -19.583 1.00 96.94 469 ALA A O 1
ATOM 3531 N N . THR A 1 470 ? 25.280 -5.926 -17.421 1.00 95.50 470 THR A N 1
ATOM 3532 C CA . THR A 1 470 ? 26.680 -6.324 -17.270 1.00 95.50 470 THR A CA 1
ATOM 3533 C C . THR A 1 470 ? 26.955 -7.575 -18.092 1.00 95.50 470 THR A C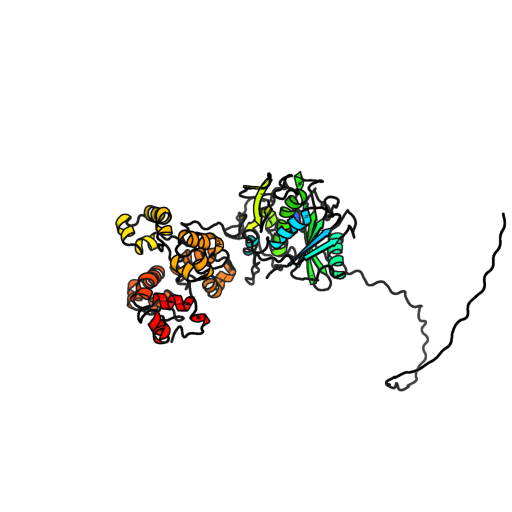 1
ATOM 3535 O O . THR A 1 470 ? 27.890 -7.607 -18.894 1.00 95.50 470 THR A O 1
ATOM 3538 N N . ASP A 1 471 ? 26.093 -8.583 -17.964 1.00 96.06 471 ASP A N 1
ATOM 3539 C CA . ASP A 1 471 ? 26.132 -9.795 -18.786 1.00 96.06 471 ASP A CA 1
ATOM 3540 C C . ASP A 1 471 ? 26.030 -9.470 -20.276 1.00 96.06 471 ASP A C 1
ATOM 3542 O O . ASP A 1 471 ? 26.748 -10.045 -21.097 1.00 96.06 471 ASP A O 1
ATOM 3546 N N . TYR A 1 472 ? 25.123 -8.561 -20.634 1.00 97.56 472 TYR A N 1
ATOM 3547 C CA . TYR A 1 472 ? 24.872 -8.188 -22.016 1.00 97.56 472 TYR A CA 1
ATOM 3548 C C . TYR A 1 472 ? 26.098 -7.534 -22.660 1.00 97.56 472 TYR A C 1
ATOM 3550 O O . TYR A 1 472 ? 26.534 -7.964 -23.728 1.00 97.56 472 TYR A O 1
ATOM 3558 N N . VAL A 1 473 ? 26.708 -6.554 -21.991 1.00 97.25 473 VAL A N 1
ATOM 3559 C CA . VAL A 1 473 ? 27.919 -5.888 -22.488 1.00 97.25 473 VAL A CA 1
ATOM 3560 C C . VAL A 1 473 ? 29.103 -6.855 -22.549 1.00 97.25 473 VAL A C 1
ATOM 3562 O O . VAL A 1 473 ? 29.800 -6.903 -23.560 1.00 97.25 473 VAL A O 1
ATOM 3565 N N . ASN A 1 474 ? 29.311 -7.674 -21.515 1.00 95.88 474 ASN A N 1
ATOM 3566 C CA . ASN A 1 474 ? 30.442 -8.608 -21.467 1.00 95.88 474 ASN A CA 1
ATOM 3567 C C . ASN A 1 474 ? 30.349 -9.719 -22.522 1.00 95.88 474 ASN A C 1
ATOM 3569 O O . ASN A 1 474 ? 31.369 -10.264 -22.946 1.00 95.88 474 ASN A O 1
ATOM 3573 N N . ARG A 1 475 ? 29.133 -10.066 -22.955 1.00 95.88 475 ARG A N 1
ATOM 3574 C CA . ARG A 1 475 ? 28.889 -11.107 -23.961 1.00 95.88 475 ARG A CA 1
ATOM 3575 C C . ARG A 1 475 ? 29.194 -10.650 -25.387 1.00 95.88 475 ARG A C 1
ATOM 3577 O O . ARG A 1 475 ? 29.551 -11.484 -26.218 1.00 95.88 475 ARG A O 1
ATOM 3584 N N . TYR A 1 476 ? 29.049 -9.360 -25.680 1.00 97.50 476 TYR A N 1
ATOM 3585 C CA . TYR A 1 476 ? 29.121 -8.822 -27.038 1.00 97.50 476 TYR A CA 1
ATOM 3586 C C . TYR A 1 476 ? 30.210 -7.751 -27.146 1.00 97.50 476 TYR A C 1
ATOM 3588 O O . TYR A 1 476 ? 30.060 -6.634 -26.655 1.00 97.50 476 TYR A O 1
ATOM 3596 N N . GLY A 1 477 ? 31.321 -8.088 -27.811 1.00 97.25 477 GLY A N 1
ATOM 3597 C CA . GLY A 1 477 ? 32.501 -7.217 -27.891 1.00 97.25 477 GLY A CA 1
ATOM 3598 C C . GLY A 1 477 ? 32.249 -5.860 -28.561 1.00 97.25 477 GLY A C 1
ATOM 3599 O O . GLY A 1 477 ? 32.882 -4.873 -28.193 1.00 97.25 477 GLY A O 1
ATOM 3600 N N . ASP A 1 478 ? 31.299 -5.785 -29.495 1.00 98.00 478 ASP A N 1
ATOM 3601 C CA . ASP A 1 478 ? 30.834 -4.529 -30.094 1.00 98.00 478 ASP A CA 1
ATOM 3602 C C . ASP A 1 478 ? 30.156 -3.618 -29.062 1.00 98.00 478 ASP A C 1
ATOM 3604 O O . ASP A 1 478 ? 30.405 -2.414 -29.050 1.00 98.00 478 ASP A O 1
ATOM 3608 N N . LEU A 1 479 ? 29.372 -4.185 -28.142 1.00 97.50 479 LEU A N 1
ATOM 3609 C CA . LEU A 1 479 ? 28.711 -3.431 -27.075 1.00 97.50 479 LEU A CA 1
ATOM 3610 C C . LEU A 1 479 ? 29.690 -3.035 -25.970 1.00 97.50 479 LEU A C 1
ATOM 3612 O O . LEU A 1 479 ? 29.609 -1.920 -25.460 1.00 97.50 479 LEU A O 1
ATOM 3616 N N . ALA A 1 480 ? 30.657 -3.899 -25.646 1.00 96.31 480 ALA A N 1
ATOM 3617 C CA . ALA A 1 480 ? 31.766 -3.550 -24.758 1.00 96.31 480 ALA A CA 1
ATOM 3618 C C . ALA A 1 480 ? 32.548 -2.339 -25.283 1.00 96.31 480 ALA A C 1
ATOM 3620 O O . ALA A 1 480 ? 32.846 -1.422 -24.519 1.00 96.31 480 ALA A O 1
ATOM 3621 N N . ALA A 1 481 ? 32.819 -2.299 -26.591 1.00 96.75 481 ALA A N 1
ATOM 3622 C CA . ALA A 1 481 ? 33.476 -1.165 -27.230 1.00 96.75 481 ALA A CA 1
ATOM 3623 C C . ALA A 1 481 ? 32.585 0.090 -27.292 1.00 96.75 481 ALA A C 1
ATOM 3625 O O . ALA A 1 481 ? 33.091 1.199 -27.126 1.00 96.75 481 ALA A O 1
ATOM 3626 N N . ALA A 1 482 ? 31.280 -0.067 -27.532 1.00 97.12 482 ALA A N 1
ATOM 3627 C CA . ALA A 1 482 ? 30.357 1.055 -27.699 1.00 97.12 482 ALA A CA 1
ATOM 3628 C C . ALA A 1 482 ? 29.920 1.699 -26.374 1.00 97.12 482 ALA A C 1
ATOM 3630 O O . ALA A 1 482 ? 29.787 2.921 -26.299 1.00 97.12 482 ALA A O 1
ATOM 3631 N N . PHE A 1 483 ? 29.666 0.894 -25.340 1.00 96.50 483 PHE A N 1
ATOM 3632 C CA . PHE A 1 483 ? 29.006 1.345 -24.113 1.00 96.50 483 PHE A CA 1
ATOM 3633 C C . PHE A 1 483 ? 29.890 1.256 -22.871 1.00 96.50 483 PHE A C 1
ATOM 3635 O O . PHE A 1 483 ? 29.684 2.034 -21.940 1.00 96.50 483 PHE A O 1
ATOM 3642 N N . GLY A 1 484 ? 30.879 0.357 -22.832 1.00 94.75 484 GLY A N 1
ATOM 3643 C CA . GLY A 1 484 ? 31.685 0.130 -21.630 1.00 94.75 484 GLY A CA 1
ATOM 3644 C C . GLY A 1 484 ? 30.799 -0.108 -20.400 1.00 94.75 484 GLY A C 1
ATOM 3645 O O . GLY A 1 484 ? 29.908 -0.948 -20.428 1.00 94.75 484 GLY A O 1
ATOM 3646 N N . SER A 1 485 ? 30.991 0.670 -19.334 1.00 92.75 485 SER A N 1
ATOM 3647 C CA . SER A 1 485 ? 30.185 0.588 -18.105 1.00 92.75 485 SER A CA 1
ATOM 3648 C C . SER A 1 485 ? 28.852 1.353 -18.161 1.00 92.75 485 SER A C 1
ATOM 3650 O O . SER A 1 485 ? 28.222 1.568 -17.128 1.00 92.75 485 SER A O 1
ATOM 3652 N N . ASN A 1 486 ? 28.420 1.835 -19.331 1.00 96.44 486 ASN A N 1
ATOM 3653 C CA . ASN A 1 486 ? 27.149 2.543 -19.475 1.00 96.44 486 ASN A CA 1
ATOM 3654 C C . ASN A 1 486 ? 25.981 1.549 -19.567 1.00 96.44 486 ASN A C 1
ATOM 3656 O O . ASN A 1 486 ? 25.488 1.223 -20.651 1.00 96.44 486 ASN A O 1
ATOM 3660 N N . HIS A 1 487 ? 25.526 1.088 -18.403 1.00 96.31 487 HIS A N 1
ATOM 3661 C CA . HIS A 1 487 ? 24.434 0.123 -18.282 1.00 96.31 487 HIS A CA 1
ATOM 3662 C C . HIS A 1 487 ? 23.112 0.632 -18.882 1.00 96.31 487 HIS A C 1
ATOM 3664 O O . HIS A 1 487 ? 22.364 -0.151 -19.464 1.00 96.31 487 HIS A O 1
ATOM 3670 N N . LEU A 1 488 ? 22.831 1.941 -18.800 1.00 94.88 488 LEU A N 1
ATOM 3671 C CA . LEU A 1 488 ? 21.623 2.534 -19.391 1.00 94.88 488 LEU A CA 1
ATOM 3672 C C . LEU A 1 488 ? 21.620 2.394 -20.915 1.00 94.88 488 LEU A C 1
ATOM 3674 O O . LEU A 1 488 ? 20.640 1.914 -21.482 1.00 94.88 488 LEU A O 1
ATOM 3678 N N . ALA A 1 489 ? 22.727 2.754 -21.569 1.00 96.06 489 ALA A N 1
ATOM 3679 C CA . ALA A 1 489 ? 22.859 2.620 -23.018 1.00 96.06 489 ALA A CA 1
ATOM 3680 C C . ALA A 1 489 ? 22.775 1.152 -23.466 1.00 96.06 489 ALA A C 1
ATOM 3682 O O . ALA A 1 489 ? 22.152 0.850 -24.484 1.00 96.06 489 ALA A O 1
ATOM 3683 N N . ALA A 1 490 ? 23.346 0.234 -22.680 1.00 97.31 490 ALA A N 1
ATOM 3684 C CA . ALA A 1 490 ? 23.276 -1.196 -22.952 1.00 97.31 490 ALA A CA 1
ATOM 3685 C C . ALA A 1 490 ? 21.832 -1.726 -22.925 1.00 97.31 490 ALA A C 1
ATOM 3687 O O . ALA A 1 490 ? 21.418 -2.424 -23.853 1.00 97.31 490 ALA A O 1
ATOM 3688 N N . ILE A 1 491 ? 21.042 -1.369 -21.906 1.00 96.25 491 ILE A N 1
ATOM 3689 C CA . ILE A 1 491 ? 19.636 -1.791 -21.823 1.00 96.25 491 ILE A CA 1
ATOM 3690 C C . ILE A 1 491 ? 18.772 -1.109 -22.884 1.00 96.25 491 ILE A C 1
ATOM 3692 O O . ILE A 1 491 ? 17.930 -1.774 -23.486 1.00 96.25 491 ILE A O 1
ATOM 3696 N N . ASP A 1 492 ? 19.007 0.167 -23.191 1.00 96.00 492 ASP A N 1
ATOM 3697 C CA . ASP A 1 492 ? 18.297 0.847 -24.283 1.00 96.00 492 ASP A CA 1
ATOM 3698 C C . ASP A 1 492 ? 18.534 0.160 -25.623 1.00 96.00 492 ASP A C 1
ATOM 3700 O O . ASP A 1 492 ? 17.591 -0.087 -26.378 1.00 96.00 492 ASP A O 1
ATOM 3704 N N . HIS A 1 493 ? 19.787 -0.200 -25.904 1.00 97.44 493 HIS A N 1
ATOM 3705 C CA . HIS A 1 493 ? 20.117 -0.970 -27.091 1.00 97.44 493 HIS A CA 1
ATOM 3706 C C . HIS A 1 493 ? 19.410 -2.327 -27.084 1.00 97.44 493 HIS A C 1
ATOM 3708 O O . HIS A 1 493 ? 18.866 -2.737 -28.109 1.00 97.44 493 HIS A O 1
ATOM 3714 N N . PHE A 1 494 ? 19.413 -3.046 -25.957 1.00 97.81 494 PHE A N 1
ATOM 3715 C CA . PHE A 1 494 ? 18.745 -4.342 -25.875 1.00 97.81 494 PHE A CA 1
ATOM 3716 C C . PHE A 1 494 ? 17.250 -4.234 -26.196 1.00 97.81 494 PHE A C 1
ATOM 3718 O O . PHE A 1 494 ? 16.752 -4.984 -27.031 1.00 97.81 494 PHE A O 1
ATOM 3725 N N . LEU A 1 495 ? 16.549 -3.274 -25.592 1.00 95.69 495 LEU A N 1
ATOM 3726 C CA . LEU A 1 495 ? 15.108 -3.104 -25.781 1.00 95.69 495 LEU A CA 1
ATOM 3727 C C . LEU A 1 495 ? 14.743 -2.676 -27.214 1.00 95.69 495 LEU A C 1
ATOM 3729 O O . LEU A 1 495 ? 13.715 -3.112 -27.724 1.00 95.69 495 LEU A O 1
ATOM 3733 N N . ARG A 1 496 ? 15.584 -1.867 -27.874 1.00 94.38 496 ARG A N 1
ATOM 3734 C CA . ARG A 1 496 ? 15.295 -1.296 -29.206 1.00 94.38 496 ARG A CA 1
ATOM 3735 C C . ARG A 1 496 ? 15.794 -2.120 -30.383 1.00 94.38 496 ARG A C 1
ATOM 3737 O O . ARG A 1 496 ? 15.214 -2.046 -31.459 1.00 94.38 496 ARG A O 1
ATOM 3744 N N . GLN A 1 497 ? 16.905 -2.829 -30.213 1.00 96.19 497 GLN A N 1
ATOM 3745 C CA . GLN A 1 497 ? 17.623 -3.493 -31.307 1.00 96.19 497 GLN A CA 1
ATOM 3746 C C . GLN A 1 497 ? 17.976 -4.934 -30.940 1.00 96.19 497 GLN A C 1
ATOM 3748 O O . GLN A 1 497 ? 17.626 -5.863 -31.668 1.00 96.19 497 GLN A O 1
ATOM 3753 N N . GLY A 1 498 ? 18.593 -5.126 -29.770 1.00 97.88 498 GLY A N 1
ATOM 3754 C CA . GLY A 1 498 ? 19.115 -6.421 -29.332 1.00 97.88 498 GLY A CA 1
ATOM 3755 C C . GLY A 1 498 ? 18.061 -7.523 -29.319 1.00 97.88 498 GLY A C 1
ATOM 3756 O O . GLY A 1 498 ? 18.245 -8.560 -29.949 1.00 97.88 498 GLY A O 1
ATOM 3757 N N . LEU A 1 499 ? 16.942 -7.292 -28.637 1.00 97.94 499 LEU A N 1
ATOM 3758 C CA . LEU A 1 499 ? 15.828 -8.230 -28.589 1.00 97.94 499 LEU A CA 1
ATOM 3759 C C . LEU A 1 499 ? 15.013 -8.248 -29.895 1.00 97.94 499 LEU A C 1
ATOM 3761 O O . LEU A 1 499 ? 14.929 -9.316 -30.499 1.00 97.94 499 LEU A O 1
ATOM 3765 N N . PRO A 1 500 ? 14.406 -7.132 -30.352 1.00 96.19 500 PRO A N 1
ATOM 3766 C CA . PRO A 1 500 ? 13.425 -7.186 -31.438 1.00 96.19 500 PRO A CA 1
ATOM 3767 C C . PRO A 1 500 ? 14.020 -7.488 -32.817 1.00 96.19 500 PRO A C 1
ATOM 3769 O O . PRO A 1 500 ? 13.314 -8.038 -33.660 1.00 96.19 500 PRO A O 1
ATOM 3772 N N . VAL A 1 501 ? 15.284 -7.128 -33.065 1.00 96.56 501 VAL A N 1
ATOM 3773 C CA . VAL A 1 501 ? 15.904 -7.220 -34.399 1.00 96.56 501 VAL A CA 1
ATOM 3774 C C . VAL A 1 501 ? 16.973 -8.305 -34.443 1.00 96.56 501 VAL A C 1
ATOM 3776 O O . VAL A 1 501 ? 17.003 -9.112 -35.369 1.00 96.56 501 VAL A O 1
ATOM 3779 N N . GLU A 1 502 ? 17.854 -8.335 -33.447 1.00 97.50 502 GLU A N 1
ATOM 3780 C CA . GLU A 1 502 ? 19.074 -9.146 -33.500 1.00 97.50 502 GLU A CA 1
ATOM 3781 C C . GLU A 1 502 ? 18.949 -10.504 -32.788 1.00 97.50 502 GLU A C 1
ATOM 3783 O O . GLU A 1 502 ? 19.795 -11.375 -32.990 1.00 97.50 502 GLU A O 1
ATOM 3788 N N . GLY A 1 503 ? 17.929 -10.701 -31.944 1.00 97.19 503 GLY A N 1
ATOM 3789 C CA . GLY A 1 503 ? 17.745 -11.932 -31.166 1.00 97.19 503 GLY A CA 1
ATOM 3790 C C . GLY A 1 503 ? 18.840 -12.177 -30.124 1.00 97.19 503 GLY A C 1
ATOM 3791 O O . GLY A 1 503 ? 19.138 -13.331 -29.794 1.00 97.19 503 GLY A O 1
ATOM 3792 N N . ARG A 1 504 ? 19.473 -11.107 -29.624 1.00 97.69 504 ARG A N 1
ATOM 3793 C CA . ARG A 1 504 ? 20.564 -11.194 -28.648 1.00 97.69 504 ARG A CA 1
ATOM 3794 C C . ARG A 1 504 ? 20.067 -11.654 -27.275 1.00 97.69 504 ARG A C 1
ATOM 3796 O O . ARG A 1 504 ? 18.915 -11.471 -26.893 1.00 97.69 504 ARG A O 1
ATOM 3803 N N . ARG A 1 505 ? 20.986 -12.228 -26.504 1.00 97.31 505 ARG A N 1
ATOM 3804 C CA . ARG A 1 505 ? 20.788 -12.709 -25.135 1.00 97.31 505 ARG A CA 1
ATOM 3805 C C . ARG A 1 505 ? 21.268 -11.656 -24.141 1.00 97.31 505 ARG A C 1
ATOM 3807 O O . ARG A 1 505 ? 22.449 -11.315 -24.180 1.00 97.31 505 ARG A O 1
ATOM 3814 N N . ALA A 1 506 ? 20.419 -11.209 -23.216 1.00 97.31 506 ALA A N 1
ATOM 3815 C CA . ALA A 1 506 ? 20.788 -10.209 -22.204 1.00 97.31 506 ALA A CA 1
ATOM 3816 C C . ALA A 1 506 ? 21.098 -10.772 -20.812 1.00 97.31 506 ALA A C 1
ATOM 3818 O O . ALA A 1 506 ? 21.650 -10.047 -20.003 1.00 97.31 506 ALA A O 1
ATOM 3819 N N . SER A 1 507 ? 20.839 -12.045 -20.514 1.00 97.19 507 SER A N 1
ATOM 3820 C CA . SER A 1 507 ? 21.238 -12.631 -19.225 1.00 97.19 507 SER A CA 1
ATOM 3821 C C . SER A 1 507 ? 21.599 -14.104 -19.353 1.00 97.19 507 SER A C 1
ATOM 3823 O O . SER A 1 507 ? 21.259 -14.768 -20.335 1.00 97.19 507 SER A O 1
ATOM 3825 N N . ALA A 1 508 ? 22.285 -14.652 -18.354 1.00 95.44 508 ALA A N 1
ATOM 3826 C CA . ALA A 1 508 ? 22.502 -16.090 -18.266 1.00 95.44 508 ALA A CA 1
ATOM 3827 C C . ALA A 1 508 ? 21.189 -16.899 -18.149 1.00 95.44 508 ALA A C 1
ATOM 3829 O O . ALA A 1 508 ? 21.165 -18.066 -18.537 1.00 95.44 508 ALA A O 1
ATOM 3830 N N . ALA A 1 509 ? 20.094 -16.304 -17.675 1.00 95.50 509 ALA A N 1
ATOM 3831 C CA . ALA A 1 509 ? 18.862 -17.032 -17.379 1.00 95.50 509 ALA A CA 1
ATOM 3832 C C . ALA A 1 509 ? 17.942 -17.255 -18.591 1.00 95.50 509 ALA A C 1
ATOM 3834 O O . ALA A 1 509 ? 17.134 -18.184 -18.569 1.00 95.50 509 ALA A O 1
ATOM 3835 N N . PHE A 1 510 ? 18.047 -16.433 -19.640 1.00 97.81 510 PHE A N 1
ATOM 3836 C CA . PHE A 1 510 ? 17.172 -16.543 -20.806 1.00 97.81 510 PHE A CA 1
ATOM 3837 C C . PHE A 1 510 ? 17.888 -16.191 -22.107 1.00 97.81 510 PHE A C 1
ATOM 3839 O O . PHE A 1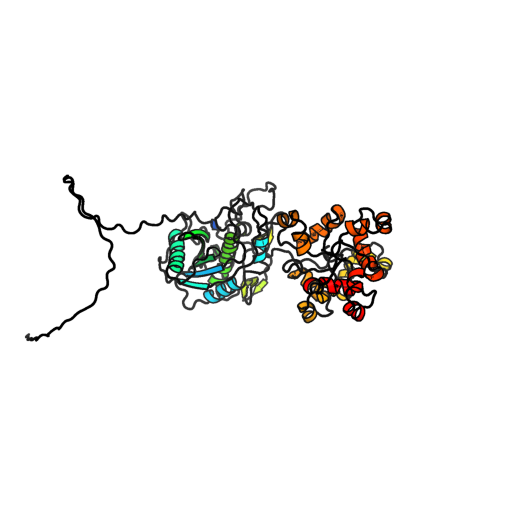 510 ? 18.511 -15.137 -22.211 1.00 97.81 510 PHE A O 1
ATOM 3846 N N . ASP A 1 511 ? 17.758 -17.064 -23.105 1.00 97.88 511 ASP A N 1
ATOM 3847 C CA . ASP A 1 511 ? 18.278 -16.901 -24.461 1.00 97.88 511 ASP A CA 1
ATOM 3848 C C . ASP A 1 511 ? 17.134 -17.096 -25.461 1.00 97.88 511 ASP A C 1
ATOM 3850 O O . ASP A 1 511 ? 16.665 -18.211 -25.687 1.00 97.88 511 ASP A O 1
ATOM 3854 N N . VAL A 1 512 ? 16.669 -15.997 -26.058 1.00 97.69 512 VAL A N 1
ATOM 3855 C CA . VAL A 1 512 ? 15.491 -15.996 -26.937 1.00 97.69 512 VAL A CA 1
ATOM 3856 C C . VAL A 1 512 ? 15.700 -16.816 -28.213 1.00 97.69 512 VAL A C 1
ATOM 3858 O O . VAL A 1 512 ? 14.771 -17.468 -28.693 1.00 97.69 512 VAL A O 1
ATOM 3861 N N . SER A 1 513 ? 16.928 -16.832 -28.735 1.00 96.69 513 SER A N 1
ATOM 3862 C CA . SER A 1 513 ? 17.282 -17.595 -29.930 1.00 96.69 513 SER A CA 1
ATOM 3863 C C . SER A 1 513 ? 17.282 -19.092 -29.623 1.00 96.69 513 SER A C 1
ATOM 3865 O O . SER A 1 513 ? 16.683 -19.881 -30.358 1.00 96.69 513 SER A O 1
ATOM 3867 N N . PHE A 1 514 ? 17.870 -19.486 -28.489 1.00 97.81 514 PHE A N 1
ATOM 3868 C CA . PHE A 1 514 ? 17.773 -20.859 -27.993 1.00 97.81 514 PHE A CA 1
ATOM 3869 C C . PHE A 1 514 ? 16.316 -21.266 -27.730 1.00 97.81 514 PHE A C 1
ATOM 3871 O O . PHE A 1 514 ? 15.890 -22.353 -28.134 1.00 97.81 514 PHE A O 1
ATOM 3878 N N . TYR A 1 515 ? 15.541 -20.388 -27.094 1.00 98.12 515 TYR A N 1
ATOM 3879 C CA . TYR A 1 515 ? 14.150 -20.641 -26.744 1.00 98.12 515 TYR A CA 1
ATOM 3880 C C . TYR A 1 515 ? 13.297 -20.918 -27.985 1.00 98.12 515 TYR A C 1
ATOM 3882 O O . TYR A 1 515 ? 12.605 -21.932 -28.032 1.00 98.12 515 TYR A O 1
ATOM 3890 N N . LEU A 1 516 ? 13.413 -20.110 -29.042 1.00 97.88 516 LEU A N 1
ATOM 3891 C CA . LEU A 1 516 ? 12.750 -20.398 -30.318 1.00 97.88 516 LEU A CA 1
ATOM 3892 C C . LEU A 1 516 ? 13.263 -21.698 -30.953 1.00 97.88 516 LEU A C 1
ATOM 3894 O O . LEU A 1 516 ? 12.463 -22.531 -31.372 1.00 97.88 516 LEU A O 1
ATOM 3898 N N . SER A 1 517 ? 14.581 -21.926 -30.971 1.00 96.00 517 SER A N 1
ATOM 3899 C CA . SER A 1 517 ? 15.168 -23.121 -31.603 1.00 96.00 517 SER A CA 1
ATOM 3900 C C . SER A 1 517 ? 14.710 -24.449 -30.982 1.00 96.00 517 SER A C 1
ATOM 3902 O O . SER A 1 517 ? 14.724 -25.483 -31.648 1.00 96.00 517 SER A O 1
ATOM 3904 N N . THR A 1 518 ? 14.286 -24.423 -29.716 1.00 96.69 518 THR A N 1
ATOM 3905 C CA . THR A 1 518 ? 13.852 -25.605 -28.959 1.00 96.69 518 THR A CA 1
ATOM 3906 C C . THR A 1 518 ? 12.334 -25.731 -28.828 1.00 96.69 518 THR A C 1
ATOM 3908 O O . THR A 1 518 ? 11.860 -26.736 -28.302 1.00 96.69 518 THR A O 1
ATOM 3911 N N . ASN A 1 519 ? 11.565 -24.762 -29.338 1.00 97.62 519 ASN A N 1
ATOM 3912 C CA . ASN A 1 519 ? 10.103 -24.731 -29.255 1.00 97.62 519 ASN A CA 1
ATOM 3913 C C . ASN A 1 519 ? 9.480 -24.503 -30.648 1.00 97.62 519 ASN A C 1
ATOM 3915 O O . ASN A 1 519 ? 9.132 -23.371 -31.001 1.00 97.62 519 ASN A O 1
ATOM 3919 N N . PRO A 1 520 ? 9.331 -25.567 -31.467 1.00 97.44 520 PRO A N 1
ATOM 3920 C CA . PRO A 1 520 ? 8.821 -25.457 -32.836 1.00 97.44 520 PRO A CA 1
ATOM 3921 C C . PRO A 1 520 ? 7.405 -24.875 -32.941 1.00 97.44 520 PRO A C 1
ATOM 3923 O O . PRO A 1 520 ? 7.073 -24.254 -33.948 1.00 97.44 520 PRO A O 1
ATOM 3926 N N . ASP A 1 521 ? 6.576 -25.049 -31.909 1.00 98.12 521 ASP A N 1
ATOM 3927 C CA . ASP A 1 521 ? 5.241 -24.454 -31.808 1.00 98.12 521 ASP A CA 1
ATOM 3928 C C . ASP A 1 521 ? 5.299 -22.920 -31.764 1.00 98.12 521 ASP A C 1
ATOM 3930 O O . ASP A 1 521 ? 4.513 -22.251 -32.433 1.00 98.12 521 ASP A O 1
ATOM 3934 N N . LEU A 1 522 ? 6.279 -22.353 -31.054 1.00 97.81 522 LEU A N 1
ATOM 3935 C CA . LEU A 1 522 ? 6.480 -20.904 -30.994 1.00 97.81 522 LEU A CA 1
ATOM 3936 C C . LEU A 1 522 ? 7.068 -20.363 -32.295 1.00 97.81 522 LEU A C 1
ATOM 3938 O O . LEU A 1 522 ? 6.688 -19.280 -32.726 1.00 97.81 522 LEU A O 1
ATOM 3942 N N . VAL A 1 523 ? 7.935 -21.124 -32.968 1.00 97.88 523 VAL A N 1
ATOM 3943 C CA . VAL A 1 523 ? 8.412 -20.768 -34.316 1.00 97.88 523 VAL A CA 1
ATOM 3944 C C . VAL A 1 523 ? 7.256 -20.769 -35.316 1.00 97.88 523 VAL A C 1
ATOM 3946 O O . VAL A 1 523 ? 7.186 -19.882 -36.162 1.00 97.88 523 VAL A O 1
ATOM 3949 N N . ALA A 1 524 ? 6.324 -21.719 -35.214 1.00 97.94 524 ALA A N 1
ATOM 3950 C CA . ALA A 1 524 ? 5.125 -21.728 -36.047 1.00 97.94 524 ALA A CA 1
ATOM 3951 C C . ALA A 1 524 ? 4.200 -20.534 -35.747 1.00 97.94 524 ALA A C 1
ATOM 3953 O O . ALA A 1 524 ? 3.604 -19.983 -36.671 1.00 97.94 524 ALA A O 1
ATOM 3954 N N . ALA A 1 525 ? 4.096 -20.120 -34.481 1.00 97.81 525 ALA A N 1
ATOM 3955 C CA . ALA A 1 525 ? 3.237 -19.014 -34.059 1.00 97.81 525 ALA A CA 1
ATOM 3956 C C . ALA A 1 525 ? 3.828 -17.622 -34.349 1.00 97.81 525 ALA A C 1
ATOM 3958 O O . ALA A 1 525 ? 3.101 -16.717 -34.753 1.00 97.81 525 ALA A O 1
ATOM 3959 N N . PHE A 1 526 ? 5.130 -17.434 -34.126 1.00 97.25 526 PHE A N 1
ATOM 3960 C CA . PHE A 1 526 ? 5.790 -16.121 -34.128 1.00 97.25 526 PHE A CA 1
ATOM 3961 C C . PHE A 1 526 ? 6.822 -15.955 -35.249 1.00 97.25 526 PHE A C 1
ATOM 3963 O O . PHE A 1 526 ? 7.311 -14.851 -35.484 1.00 97.25 526 PHE A O 1
ATOM 3970 N N . GLY A 1 527 ? 7.159 -17.039 -35.947 1.00 96.94 527 GLY A N 1
ATOM 3971 C CA . GLY A 1 527 ? 8.253 -17.084 -36.909 1.00 96.94 527 GLY A CA 1
ATOM 3972 C C . GLY A 1 527 ? 9.628 -17.289 -36.253 1.00 96.94 527 GLY A C 1
ATOM 3973 O O . GLY A 1 527 ? 9.787 -17.150 -35.038 1.00 96.94 527 GLY A O 1
ATOM 3974 N N . PRO A 1 528 ? 10.663 -17.597 -37.056 1.00 95.31 528 PRO A N 1
ATOM 3975 C CA . PRO A 1 528 ? 12.015 -17.881 -36.561 1.00 95.31 528 PRO A CA 1
ATOM 3976 C C . PRO A 1 528 ? 12.737 -16.653 -35.985 1.00 95.31 528 PRO A C 1
ATOM 3978 O O . PRO A 1 528 ? 13.730 -16.807 -35.283 1.00 95.31 528 PRO A O 1
ATOM 3981 N N . THR A 1 529 ? 12.245 -15.447 -36.273 1.00 95.94 529 THR A N 1
ATOM 3982 C CA . THR A 1 529 ? 12.770 -14.168 -35.767 1.00 95.94 529 THR A CA 1
ATOM 3983 C C . THR A 1 529 ? 11.751 -13.441 -34.889 1.00 95.94 529 THR A C 1
ATOM 3985 O O . THR A 1 529 ? 11.874 -12.242 -34.654 1.00 95.94 529 THR A O 1
ATOM 3988 N N . GLY A 1 530 ? 10.715 -14.142 -34.414 1.00 97.50 530 GLY A N 1
ATOM 3989 C CA . GLY A 1 530 ? 9.676 -13.604 -33.534 1.00 97.50 530 GLY A CA 1
ATOM 3990 C C . GLY A 1 530 ? 10.159 -13.384 -32.099 1.00 97.50 530 GLY A C 1
ATOM 3991 O O . GLY A 1 530 ? 9.491 -13.802 -31.155 1.00 97.50 530 GLY A O 1
ATOM 3992 N N . PHE A 1 531 ? 11.336 -12.779 -31.921 1.00 98.38 531 PHE A N 1
ATOM 3993 C CA . PHE A 1 531 ? 12.060 -12.729 -30.651 1.00 98.38 531 PHE A CA 1
ATOM 3994 C C . PHE A 1 531 ? 11.272 -12.022 -29.546 1.00 98.38 531 PHE A C 1
ATOM 3996 O O . PHE A 1 531 ? 11.147 -12.559 -28.450 1.00 98.38 531 PHE A O 1
ATOM 4003 N N . THR A 1 532 ? 10.670 -10.864 -29.828 1.00 97.06 532 THR A N 1
ATOM 4004 C CA . THR A 1 532 ? 9.863 -10.136 -28.835 1.00 97.06 532 THR A CA 1
ATOM 4005 C C . THR A 1 532 ? 8.669 -10.963 -28.358 1.00 97.06 532 THR A C 1
ATOM 4007 O O . THR A 1 532 ? 8.461 -11.102 -27.156 1.00 97.06 532 THR A O 1
ATOM 4010 N N . ALA A 1 533 ? 7.925 -11.580 -29.280 1.00 97.56 533 ALA A N 1
ATOM 4011 C CA . ALA A 1 533 ? 6.783 -12.424 -28.931 1.00 97.56 533 ALA A CA 1
ATOM 4012 C C . ALA A 1 533 ? 7.213 -13.680 -28.152 1.00 97.56 533 ALA A C 1
ATOM 4014 O O . ALA A 1 533 ? 6.532 -14.093 -27.215 1.00 97.56 533 ALA A O 1
ATOM 4015 N N . ALA A 1 534 ? 8.368 -14.258 -28.491 1.00 98.12 534 ALA A N 1
ATOM 4016 C CA . ALA A 1 534 ? 8.940 -15.390 -27.772 1.00 98.12 534 ALA A CA 1
ATOM 4017 C C . ALA A 1 534 ? 9.402 -15.016 -26.353 1.00 98.12 534 ALA A C 1
ATOM 4019 O O . ALA A 1 534 ? 9.165 -15.774 -25.414 1.00 98.12 534 ALA A O 1
ATOM 4020 N N . PHE A 1 535 ? 10.011 -13.841 -26.177 1.00 98.06 535 PHE A N 1
ATOM 4021 C CA . PHE A 1 535 ? 10.353 -13.292 -24.863 1.00 98.06 535 PHE A CA 1
ATOM 4022 C C . PHE A 1 535 ? 9.092 -13.069 -24.021 1.00 98.06 535 PHE A C 1
ATOM 4024 O O . PHE A 1 535 ? 9.029 -13.487 -22.867 1.00 98.06 535 PHE A O 1
ATOM 4031 N N . ASP A 1 536 ? 8.056 -12.469 -24.605 1.00 96.94 536 ASP A N 1
ATOM 4032 C CA . ASP A 1 536 ? 6.792 -12.223 -23.906 1.00 96.94 536 ASP A CA 1
ATOM 4033 C C . ASP A 1 536 ? 6.101 -13.531 -23.518 1.00 96.94 536 ASP A C 1
ATOM 4035 O O . ASP A 1 536 ? 5.602 -13.667 -22.401 1.00 96.94 536 ASP A O 1
ATOM 4039 N N . HIS A 1 537 ? 6.133 -14.530 -24.405 1.00 97.31 537 HIS A N 1
ATOM 4040 C CA . HIS A 1 537 ? 5.654 -15.873 -24.102 1.00 97.31 537 HIS A CA 1
ATOM 4041 C C . HIS A 1 537 ? 6.426 -16.498 -22.937 1.00 97.31 537 HIS A C 1
ATOM 4043 O O . HIS A 1 537 ? 5.812 -17.077 -22.042 1.00 97.31 537 HIS A O 1
ATOM 4049 N N . TRP A 1 538 ? 7.756 -16.379 -22.918 1.00 97.31 538 TRP A N 1
ATOM 4050 C CA . TRP A 1 538 ? 8.584 -16.892 -21.828 1.00 97.31 538 TRP A CA 1
ATOM 4051 C C . TRP A 1 538 ? 8.171 -16.315 -20.472 1.00 97.31 538 TRP A C 1
ATOM 4053 O O . TRP A 1 538 ? 7.925 -17.083 -19.536 1.00 97.31 538 TRP A O 1
ATOM 4063 N N . VAL A 1 539 ? 8.049 -14.986 -20.395 1.00 95.81 539 VAL A N 1
ATOM 4064 C CA . VAL A 1 539 ? 7.666 -14.274 -19.168 1.00 95.81 539 VAL A CA 1
ATOM 4065 C C . VAL A 1 539 ? 6.249 -14.649 -18.734 1.00 95.81 539 VAL A C 1
ATOM 4067 O O . VAL A 1 539 ? 6.027 -14.918 -17.556 1.00 95.81 539 VAL A O 1
ATOM 4070 N N . ARG A 1 540 ? 5.298 -14.709 -19.674 1.00 94.50 540 ARG A N 1
ATOM 4071 C CA . ARG A 1 540 ? 3.882 -14.959 -19.371 1.00 94.50 540 ARG A CA 1
ATOM 4072 C C . ARG A 1 540 ? 3.574 -16.417 -19.028 1.00 94.50 540 ARG A C 1
ATOM 4074 O O . ARG A 1 540 ? 2.698 -16.677 -18.208 1.00 94.50 540 ARG A O 1
ATOM 4081 N N . SER A 1 541 ? 4.218 -17.372 -19.698 1.00 94.06 541 SER A N 1
ATOM 4082 C CA . SER A 1 541 ? 3.769 -18.775 -19.685 1.00 94.06 541 SER A CA 1
ATOM 4083 C C . SER A 1 541 ? 4.914 -19.780 -19.763 1.00 94.06 541 SER A C 1
ATOM 4085 O O . SER A 1 541 ? 4.902 -20.777 -19.046 1.00 94.06 541 SER A O 1
ATOM 4087 N N . GLY A 1 542 ? 5.954 -19.507 -20.553 1.00 95.69 542 GLY A N 1
ATOM 4088 C CA . GLY A 1 542 ? 7.029 -20.463 -20.820 1.00 95.69 542 GLY A CA 1
ATOM 4089 C C . GLY A 1 542 ? 7.739 -20.992 -19.573 1.00 95.69 542 GLY A C 1
ATOM 4090 O O . GLY A 1 542 ? 8.038 -22.185 -19.504 1.00 95.69 542 GLY A O 1
ATOM 4091 N N . ARG A 1 543 ? 7.959 -20.134 -18.569 1.00 92.81 543 ARG A N 1
ATOM 4092 C CA . ARG A 1 543 ? 8.520 -20.540 -17.268 1.00 92.81 543 ARG A CA 1
ATOM 4093 C C . ARG A 1 543 ? 7.599 -21.488 -16.508 1.00 92.81 543 ARG A C 1
ATOM 4095 O O . ARG A 1 543 ? 8.058 -22.507 -16.000 1.00 92.81 543 ARG A O 1
ATOM 4102 N N . ALA A 1 544 ? 6.313 -21.153 -16.441 1.00 93.69 544 ALA A N 1
ATOM 4103 C CA . ALA A 1 544 ? 5.303 -21.945 -15.741 1.00 93.69 544 ALA A CA 1
ATOM 4104 C C . ALA A 1 544 ? 5.044 -23.294 -16.433 1.00 93.69 544 ALA A C 1
ATOM 4106 O O . ALA A 1 544 ? 4.785 -24.292 -15.770 1.00 93.69 544 ALA A O 1
ATOM 4107 N N . GLU A 1 545 ? 5.189 -23.341 -17.758 1.00 96.19 545 GLU A N 1
ATOM 4108 C CA . GLU A 1 545 ? 5.122 -24.561 -18.569 1.00 96.19 545 GLU A CA 1
ATOM 4109 C C . GLU A 1 545 ? 6.365 -25.460 -18.423 1.00 96.19 545 GLU A C 1
ATOM 4111 O O . GLU A 1 545 ? 6.404 -26.554 -18.983 1.00 96.19 545 GLU A O 1
ATOM 4116 N N . GLY A 1 546 ? 7.399 -25.019 -17.695 1.00 95.12 546 GLY A N 1
ATOM 4117 C CA . GLY A 1 546 ? 8.642 -25.770 -17.509 1.00 95.12 546 GLY A CA 1
ATOM 4118 C C . GLY A 1 546 ? 9.540 -25.809 -18.750 1.00 95.12 546 GLY A C 1
ATOM 4119 O O . GLY A 1 546 ? 10.382 -26.701 -18.872 1.00 95.12 546 GLY A O 1
ATOM 4120 N N . ARG A 1 547 ? 9.373 -24.871 -19.694 1.00 96.25 547 ARG A N 1
ATOM 4121 C CA . ARG A 1 547 ? 10.162 -24.854 -20.933 1.00 96.25 547 ARG A CA 1
ATOM 4122 C C . ARG A 1 547 ? 11.628 -24.471 -20.688 1.00 96.25 547 ARG A C 1
ATOM 4124 O O . ARG A 1 547 ? 11.973 -23.715 -19.782 1.00 96.25 547 ARG A O 1
ATOM 4131 N N . ARG A 1 548 ? 12.491 -24.989 -21.566 1.00 96.44 548 ARG A N 1
ATOM 4132 C CA . ARG A 1 548 ? 13.929 -24.700 -21.704 1.00 96.44 548 ARG A CA 1
ATOM 4133 C C . ARG A 1 548 ? 14.249 -23.226 -22.016 1.00 96.44 548 ARG A C 1
ATOM 4135 O O . ARG A 1 548 ? 14.310 -22.929 -23.197 1.00 96.44 548 ARG A O 1
ATOM 4142 N N . GLY A 1 549 ? 14.469 -22.321 -21.056 1.00 94.94 549 GLY A N 1
ATOM 4143 C CA . GLY A 1 549 ? 14.759 -20.898 -21.355 1.00 94.94 549 GLY A CA 1
ATOM 4144 C C . GLY A 1 549 ? 16.183 -20.570 -21.845 1.00 94.94 549 GLY A C 1
ATOM 4145 O O . GLY A 1 549 ? 16.384 -19.566 -22.523 1.00 94.94 549 GLY A O 1
ATOM 4146 N N . ALA A 1 550 ? 17.175 -21.402 -21.514 1.00 95.00 550 ALA A N 1
ATOM 4147 C CA . ALA A 1 550 ? 18.582 -21.226 -21.894 1.00 95.00 550 ALA A CA 1
ATOM 4148 C C . ALA A 1 550 ? 19.312 -22.592 -22.006 1.00 95.00 550 ALA A C 1
ATOM 4150 O O . ALA A 1 550 ? 18.800 -23.570 -21.452 1.00 95.00 550 ALA A O 1
ATOM 4151 N N . PRO A 1 551 ? 20.464 -22.679 -22.713 1.00 91.12 551 PRO A N 1
ATOM 4152 C CA . PRO A 1 551 ? 21.188 -23.925 -23.016 1.00 91.12 551 PRO A CA 1
ATOM 4153 C C . PRO A 1 551 ? 21.652 -24.808 -21.864 1.00 91.12 551 PRO A C 1
ATOM 4155 O O . PRO A 1 551 ? 21.477 -24.469 -20.672 1.00 91.12 551 PRO A O 1
#

Secondary structure (DSSP, 8-state):
-------------------------------------PPPPPPP-PPPPP-----PPPEEEEPBTB----------SSSS-EE-S-----S-PEEEEEEES--TT-THHHHHHHHHHHHTTSTTGGGGGG-B-TTS-B--S--EEEEEEEE-STT-SEEEHHHHHHHHHHHHHTTSS---TTEEEEEEE-TT-EEEETTEEBTTTEEEEEEEEEETTEEEEEEEEE--TTT-HHHH-S-SS-TTS-HHHHHHHHHHHHHHHHHHH-TTSSSEE-TTT---TTGGGTT---S-EEETTEEE-EEETTEEE----EEE-STT-EEESSSSPPPPTTSTTT--HHHHHHH-HHHHHHHTT-HHHHHHHIIIIITTTT---SSS--HHHHHHH-HHHHHHHTT-HHHHHHHIIIIIIIII----SSS--HHHHHHH-HHHHHHHTT-HHHHHHHIIIIIIIII---SBTTB-HHHHHHH-HHHHHHHTT-HHHHHHHIIIIIIIII----BTTB-HHHHHHH-HHHHHHH-TT-HHHHHHHIIIIITTTT-----

Sequence (551 aa):
MRGLGRAVTFPGPCSGTGETMIRHVQISLLLAGAACVDQPAPEAQTAPSEIALQISAPRIHGIRGEAPRTSAVTPFAGNGIDYHGGPLMLGTPNIYYIWYGNWAGNSAMPILTDLASNLGGSHYFAINTSYSNTAGQWVTGNLHYAGSTTDSYSRGTSLTDPAVFGVVSDAISSGRLPLDGNGIYLVLSSADVTESSGSAAFCTQFCGWHNSGVFGATTIKFSWIGDAHVRCPSACMAQTVGPNGNAGADGMASVITHEIEEAVTDPQLNAWFSNATGDENADRCAWTFGAEYSSGGARANVRLGNRDYLIQRNWVNADGGYCDMARFRPLQPDDPIVFDASYYLAEYGDLRAAFGNDVVAARNHWLNSGINEGRHASRQFDSQWYVNLYGDLAAAFGNNHAAALDHFLQQGLPYEGRRGSRAFDAPYYRNTYGDLNVAFGPDHVSQARHFLGQGLPNEGRAGALEIDATDYVNRYGDLAAAFGSNHLAAIDHFLRQGLPVEGRRASAAFDVSFYLSTNPDLVAAFGPTGFTAAFDHWVRSGRAEGRRGAP

pLDDT: mean 87.41, std 20.27, range [26.34, 98.94]

Radius of gyration: 33.42 Å; chains: 1; bounding box: 95×79×104 Å

Foldseek 3Di:
DDDDDDDDDDDDDDDDDDDDDDDDDDDDDDDDDDDDDDDDDDDDDDDPDPPPWPWDQWDFAWWPPPPLPDDDDDQDDAQQKDFQQADFLADAFEEEEEEEADCVPPPLVVLVLLLQQQQALDLQLCLQQLFDHQVLGGHQSGYHHDYYDYHHQPPHQEEEPVVQVVSVLCCPVVVVDDDDLSYEYEYEYEQSHWYDRPPDIPLGTHQKTKTWTDDPNGIYIYMYGHQCQVPHCNTQALDNQWQVRHSSSQSRSQVVSLRVSQCRRPVHLRTMAGPVRSDHFSSNFRPAQPDWDDHNNDIFRDDGPPTTHGYTFTWRSDPNIDTDSGNDDQADCCHQLQADQVLQLVQDVVCCVVQPSPSVSSSVCCVPPCQQVQHRGHQQARLQLLCVLDVVSCVVQPSRSNVSSNCCRHPAQQRVQHRRHPQARQVVQCVVDVVCSNVQNSGRVVSSVCCVPDQQQPVQHGRDQQAGLVQQCVVDVVSCVVQPSGRVVSVSCCVRDVQQPVQHGHHQRARQQVQCVQCVVVCVVQNNRSRVVSSSCCSRPCVVVVHDGHD